Protein AF-0000000086101198 (afdb_homodimer)

Foldseek 3Di:
DPPPDDDQVRVLCVLCPPQKDWDQLPLLQTKMKGFFADDPDPPPPPPPPDPPDDDDDDPDPDDCPPPPPPPPPQQQAGIEIEFQFAAPCQVVSQVRCCVPPNDGCSNFLEYEFFFFDRGGHNNVAVCCVPPVVHAYEYAQVCQVCQQVQWGFDWDFQDPVSVVCCVVCDRNRNHDHDHGPHHDHADDACVVNRAQWTKGFADWGGRRGIWIAHPVLQEIEPAQLWAADSPDEAGIDHHRITDHVVSSLVVLVVSLVSPRAWYHYRHYHIHGSVSSVVVSCVVVVVVVD/DPPPDDDQVRVLCVLCPPQKDWDQLPLLQTKMKGFFADDPDPPPPPPPPDPPDPDDDDPDPDDCPPPPPPPPPQQQAGIEIEFQFAAPCQVVSQVRCCVPPNDGCSNFLEYEFFFFDRGGHNNVAVCCVPPVNHAYEYAQVCQVCQQVQWGFDWDFQDPVSVVCCVVCDRNRNHDHDHGPHHDHADDACVVNRAQWTKGFAAWGGRRGIWIAHPVLQEIEPAQLWAADSPDEAGIDHHRITDHVVSSLVVLVVSLVVPRAWYHYRHYHIHGSVSSVVVSCVVVVVVVD

Radius of gyration: 29.93 Å; Cα contacts (8 Å, |Δi|>4): 1167; chains: 2; bounding box: 57×92×82 Å

Structure (mmCIF, N/CA/C/O backbone):
data_AF-0000000086101198-model_v1
#
loop_
_entity.id
_entity.type
_entity.pdbx_description
1 polymer 'Metallo-beta-lactamase domain-containing protein'
#
loop_
_atom_site.group_PDB
_atom_site.id
_atom_site.type_symbol
_atom_site.label_atom_id
_atom_site.label_alt_id
_atom_site.label_comp_id
_atom_site.label_asym_id
_atom_site.label_entity_id
_atom_site.label_seq_id
_atom_site.pdbx_PDB_ins_code
_atom_site.Cartn_x
_atom_site.Cartn_y
_atom_site.Cartn_z
_atom_site.occupancy
_atom_site.B_iso_or_equiv
_atom_site.auth_seq_id
_atom_site.auth_comp_id
_atom_site.auth_asym_id
_atom_site.auth_atom_id
_atom_site.pdbx_PDB_model_num
ATOM 1 N N . MET A 1 1 ? 27.5 47.25 4.684 1 33.09 1 MET A N 1
ATOM 2 C CA . MET A 1 1 ? 27.375 45.844 4.27 1 33.09 1 MET A CA 1
ATOM 3 C C . MET A 1 1 ? 25.906 45.438 4.227 1 33.09 1 MET A C 1
ATOM 5 O O . MET A 1 1 ? 25.156 45.656 5.176 1 33.09 1 MET A O 1
ATOM 9 N N . PRO A 1 2 ? 25.25 45.438 3.123 1 42.91 2 PRO A N 1
ATOM 10 C CA . PRO A 1 2 ? 23.797 45.219 3.102 1 42.91 2 PRO A CA 1
ATOM 11 C C . PRO A 1 2 ? 23.391 44.031 3.992 1 42.91 2 PRO A C 1
ATOM 13 O O . PRO A 1 2 ? 24.141 43.062 4.141 1 42.91 2 PRO A O 1
ATOM 16 N N . SER A 1 3 ? 22.859 44.156 5.109 1 43.53 3 SER A N 1
ATOM 17 C CA . SER A 1 3 ? 22.469 43.156 6.105 1 43.53 3 SER A CA 1
ATOM 18 C C . SER A 1 3 ? 21.906 41.906 5.441 1 43.53 3 SER A C 1
ATOM 20 O O . SER A 1 3 ? 20.984 42 4.613 1 43.53 3 SER A O 1
ATOM 22 N N . ASN A 1 4 ? 22.641 40.875 4.988 1 53.16 4 ASN A N 1
ATOM 23 C CA . ASN A 1 4 ? 22.469 39.594 4.336 1 53.16 4 ASN A CA 1
ATOM 24 C C . ASN A 1 4 ? 21.25 38.844 4.863 1 53.16 4 ASN A C 1
ATOM 26 O O . ASN A 1 4 ? 21.375 37.906 5.629 1 53.16 4 ASN A O 1
ATOM 30 N N . SER A 1 5 ? 20.109 39.531 5.055 1 66.25 5 SER A N 1
ATOM 31 C CA . SER A 1 5 ? 18.906 38.969 5.645 1 66.25 5 SER A CA 1
ATOM 32 C C . SER A 1 5 ? 18.375 37.812 4.801 1 66.25 5 SER A C 1
ATOM 34 O O . SER A 1 5 ? 18.312 37.906 3.572 1 66.25 5 SER A O 1
ATOM 36 N N . LEU A 1 6 ? 18.281 36.688 5.324 1 78.25 6 LEU A N 1
ATOM 37 C CA . LEU A 1 6 ? 17.734 35.5 4.656 1 78.25 6 LEU A CA 1
ATOM 38 C C . LEU A 1 6 ? 16.375 35.812 4.051 1 78.25 6 LEU A C 1
ATOM 40 O O . LEU A 1 6 ? 15.594 36.594 4.625 1 78.25 6 LEU A O 1
ATOM 44 N N . SER A 1 7 ? 16.234 35.469 2.836 1 91.19 7 SER A N 1
ATOM 45 C CA . SER A 1 7 ? 14.898 35.5 2.25 1 91.19 7 SER A CA 1
ATOM 46 C C . SER A 1 7 ? 13.883 34.781 3.123 1 91.19 7 SER A C 1
ATOM 48 O O . SER A 1 7 ? 14.258 34.062 4.043 1 91.19 7 SER A O 1
ATOM 50 N N . GLU A 1 8 ? 12.609 35.094 2.99 1 93.69 8 GLU A N 1
ATOM 51 C CA . GLU A 1 8 ? 11.523 34.406 3.695 1 93.69 8 GLU A CA 1
ATOM 52 C C . GLU A 1 8 ? 11.656 32.906 3.59 1 93.69 8 GLU A C 1
ATOM 54 O O . GLU A 1 8 ? 11.547 32.188 4.594 1 93.69 8 GLU A O 1
ATOM 59 N N . LYS A 1 9 ? 11.953 32.438 2.398 1 93.44 9 LYS A N 1
ATOM 60 C CA . LYS A 1 9 ? 12.094 31.016 2.146 1 93.44 9 LYS A CA 1
ATOM 61 C C . LYS A 1 9 ? 13.266 30.438 2.938 1 93.44 9 LYS A C 1
ATOM 63 O O . LYS A 1 9 ? 13.133 29.375 3.564 1 93.44 9 LYS A O 1
ATOM 68 N N . GLU A 1 10 ? 14.383 31.047 2.916 1 94.38 10 GLU A N 1
ATOM 69 C CA . GLU A 1 10 ? 15.578 30.578 3.613 1 94.38 10 GLU A CA 1
ATOM 70 C C . GLU A 1 10 ? 15.367 30.562 5.125 1 94.38 10 GLU A C 1
ATOM 72 O O . GLU A 1 10 ? 15.828 29.656 5.816 1 94.38 10 GLU A O 1
ATOM 77 N N . THR A 1 11 ? 14.703 31.641 5.609 1 96.12 11 THR A N 1
ATOM 78 C CA . THR A 1 11 ? 14.422 31.719 7.039 1 96.12 11 THR A CA 1
ATOM 79 C C . THR A 1 11 ? 13.531 30.562 7.48 1 96.12 11 THR A C 1
ATOM 81 O O . THR A 1 11 ? 13.797 29.922 8.492 1 96.12 11 THR A O 1
ATOM 84 N N . ILE A 1 12 ? 12.555 30.312 6.715 1 96.94 12 ILE A N 1
ATOM 85 C CA . ILE A 1 12 ? 11.617 29.234 7.016 1 96.94 12 ILE A CA 1
ATOM 86 C C . ILE A 1 12 ? 12.352 27.906 7.031 1 96.94 12 ILE A C 1
ATOM 88 O O . ILE A 1 12 ? 12.195 27.109 7.969 1 96.94 12 ILE A O 1
ATOM 92 N N . SER A 1 13 ? 13.141 27.641 6.039 1 95.62 13 SER A N 1
ATOM 93 C CA . SER A 1 13 ? 13.891 26.391 5.965 1 95.62 13 SER A CA 1
ATOM 94 C C . SER A 1 13 ? 14.828 26.234 7.156 1 95.62 13 SER A C 1
ATOM 96 O O . SER A 1 13 ? 14.969 25.141 7.707 1 95.62 13 SER A O 1
ATOM 98 N N . SER A 1 14 ? 15.484 27.312 7.496 1 96.25 14 SER A N 1
ATOM 99 C CA . SER A 1 14 ? 16.422 27.297 8.609 1 96.25 14 SER A CA 1
ATOM 100 C C . SER A 1 14 ? 15.719 27.016 9.93 1 96.25 14 SER A C 1
ATOM 102 O O . SER A 1 14 ? 16.219 26.266 10.766 1 96.25 14 SER A O 1
ATOM 104 N N . VAL A 1 15 ? 14.578 27.578 10.117 1 97.44 15 VAL A N 1
ATOM 105 C CA . VAL A 1 15 ? 13.836 27.453 11.367 1 97.44 15 VAL A CA 1
ATOM 106 C C . VAL A 1 15 ? 13.258 26.031 11.477 1 97.44 15 VAL A C 1
ATOM 108 O O . VAL A 1 15 ? 13.383 25.391 12.516 1 97.44 15 VAL A O 1
ATOM 111 N N . LEU A 1 16 ? 12.672 25.531 10.422 1 97.56 16 LEU A N 1
ATOM 112 C CA . LEU A 1 16 ? 11.977 24.25 10.453 1 97.56 16 LEU A CA 1
ATOM 113 C C . LEU A 1 16 ? 12.969 23.094 10.508 1 97.56 16 LEU A C 1
ATOM 115 O O . LEU A 1 16 ? 12.734 22.094 11.188 1 97.56 16 LEU A O 1
ATOM 119 N N . GLY A 1 17 ? 14.086 23.219 9.789 1 96.19 17 GLY A N 1
ATOM 120 C CA . GLY A 1 17 ? 15 22.094 9.672 1 96.19 17 GLY A CA 1
ATOM 121 C C . GLY A 1 17 ? 14.328 20.844 9.148 1 96.19 17 GLY A C 1
ATOM 122 O O . GLY A 1 17 ? 13.641 20.875 8.125 1 96.19 17 GLY A O 1
ATOM 123 N N . ASP A 1 18 ? 14.633 19.734 9.891 1 95.69 18 ASP A N 1
ATOM 124 C CA . ASP A 1 18 ? 14.008 18.484 9.484 1 95.69 18 ASP A CA 1
ATOM 125 C C . ASP A 1 18 ? 12.828 18.141 10.391 1 95.69 18 ASP A C 1
ATOM 127 O O . ASP A 1 18 ? 12.242 17.062 10.273 1 95.69 18 ASP A O 1
ATOM 131 N N . ASP A 1 19 ? 12.461 19.078 11.203 1 97.06 19 ASP A N 1
ATOM 132 C CA . ASP A 1 19 ? 11.406 18.812 12.18 1 97.06 19 ASP A CA 1
ATOM 133 C C . ASP A 1 19 ? 10.031 18.812 11.516 1 97.06 19 ASP A C 1
ATOM 135 O O . ASP A 1 19 ? 9.125 18.094 11.953 1 97.06 19 ASP A O 1
ATOM 139 N N . VAL A 1 20 ? 9.93 19.703 10.562 1 98.19 20 VAL A N 1
ATOM 140 C CA . VAL A 1 20 ? 8.664 19.812 9.844 1 98.19 20 VAL A CA 1
ATOM 141 C C . VAL A 1 20 ? 8.93 19.859 8.336 1 98.19 20 VAL A C 1
ATOM 143 O O . VAL A 1 20 ? 9.719 20.672 7.867 1 98.19 20 VAL A O 1
ATOM 146 N N . ILE A 1 21 ? 8.289 19.031 7.629 1 98.06 21 ILE A N 1
ATOM 147 C CA . ILE A 1 21 ? 8.438 18.953 6.18 1 98.06 21 ILE A CA 1
ATOM 148 C C . ILE A 1 21 ? 7.086 19.172 5.512 1 98.06 21 ILE A C 1
ATOM 150 O O . ILE A 1 21 ? 6.086 18.562 5.906 1 98.06 21 ILE A O 1
ATOM 154 N N . ALA A 1 22 ? 7.035 20.047 4.566 1 97.62 22 ALA A N 1
ATOM 155 C CA . ALA A 1 22 ? 5.844 20.25 3.746 1 97.62 22 ALA A CA 1
ATOM 156 C C . ALA A 1 22 ? 5.973 19.516 2.41 1 97.62 22 ALA A C 1
ATOM 158 O O . ALA A 1 22 ? 7.02 19.578 1.764 1 97.62 22 ALA A O 1
ATOM 159 N N . ILE A 1 23 ? 4.949 18.828 2.039 1 97.81 23 ILE A N 1
ATOM 160 C CA . ILE A 1 23 ? 4.883 18.188 0.73 1 97.81 23 ILE A CA 1
ATOM 161 C C . ILE A 1 23 ? 3.719 18.766 -0.071 1 97.81 23 ILE A C 1
ATOM 163 O O . ILE A 1 23 ? 2.572 18.75 0.384 1 97.81 23 ILE A O 1
ATOM 167 N N . ASP A 1 24 ? 4.027 19.312 -1.236 1 96.38 24 ASP A N 1
ATOM 168 C CA . ASP A 1 24 ? 3.008 19.844 -2.137 1 96.38 24 ASP A CA 1
ATOM 169 C C . ASP A 1 24 ? 2.322 18.719 -2.912 1 96.38 24 ASP A C 1
ATOM 171 O O . ASP A 1 24 ? 2.947 18.062 -3.752 1 96.38 24 ASP A O 1
ATOM 175 N N . MET A 1 25 ? 1.077 18.484 -2.668 1 95.56 25 MET A N 1
ATOM 176 C CA . MET A 1 25 ? 0.297 17.453 -3.332 1 95.56 25 MET A CA 1
ATOM 177 C C . MET A 1 25 ? -0.309 17.969 -4.633 1 95.56 25 MET A C 1
ATOM 179 O O . MET A 1 25 ? -0.901 17.203 -5.395 1 95.56 25 MET A O 1
ATOM 183 N N . GLY A 1 26 ? -0.053 19.141 -4.887 1 88.38 26 GLY A N 1
ATOM 184 C CA . GLY A 1 26 ? -0.459 19.75 -6.141 1 88.38 26 GLY A CA 1
ATOM 185 C C . GLY A 1 26 ? -1.8 20.453 -6.051 1 88.38 26 GLY A C 1
ATOM 186 O O . GLY A 1 26 ? -2.721 19.969 -5.395 1 88.38 26 GLY A O 1
ATOM 187 N N . PRO A 1 27 ? -2.195 21.312 -6.77 1 83.94 27 PRO A N 1
ATOM 188 C CA . PRO A 1 27 ? -1.559 22.625 -6.844 1 83.94 27 PRO A CA 1
ATOM 189 C C . PRO A 1 27 ? -1.533 23.344 -5.496 1 83.94 27 PRO A C 1
ATOM 191 O O . PRO A 1 27 ? -2.586 23.719 -4.973 1 83.94 27 PRO A O 1
ATOM 194 N N . LYS A 1 28 ? -0.361 23.516 -4.973 1 85.5 28 LYS A N 1
ATOM 195 C CA . LYS A 1 28 ? 0.021 24.141 -3.717 1 85.5 28 LYS A CA 1
ATOM 196 C C . LYS A 1 28 ? -0.962 23.797 -2.602 1 85.5 28 LYS A C 1
ATOM 198 O O . LYS A 1 28 ? -1.477 24.688 -1.921 1 85.5 28 LYS A O 1
ATOM 203 N N . THR A 1 29 ? -1.329 22.516 -2.496 1 92.94 29 THR A N 1
ATOM 204 C CA . THR A 1 29 ? -2.045 21.875 -1.394 1 92.94 29 THR A CA 1
ATOM 205 C C . THR A 1 29 ? -1.102 21.016 -0.56 1 92.94 29 THR A C 1
ATOM 207 O O . THR A 1 29 ? -0.74 19.906 -0.967 1 92.94 29 THR A O 1
ATOM 210 N N . ASN A 1 30 ? -0.777 21.547 0.539 1 97.44 30 ASN A N 1
ATOM 211 C CA . ASN A 1 30 ? 0.31 20.969 1.322 1 97.44 30 ASN A CA 1
ATOM 212 C C . ASN A 1 30 ? -0.21 19.969 2.344 1 97.44 30 ASN A C 1
ATOM 214 O O . ASN A 1 30 ? -1.273 20.156 2.932 1 97.44 30 ASN A O 1
ATOM 218 N N . ILE A 1 31 ? 0.509 18.906 2.459 1 98.62 31 ILE A N 1
ATOM 219 C CA . ILE A 1 31 ? 0.458 18.078 3.648 1 98.62 31 ILE A CA 1
ATOM 220 C C . ILE A 1 31 ? 1.751 18.219 4.445 1 98.62 31 ILE A C 1
ATOM 222 O O . ILE A 1 31 ? 2.734 18.781 3.945 1 98.62 31 ILE A O 1
ATOM 226 N N . PHE A 1 32 ? 1.755 17.766 5.707 1 98.81 32 PHE A N 1
ATOM 227 C CA . PHE A 1 32 ? 2.918 18.047 6.547 1 98.81 32 PHE A CA 1
ATOM 228 C C . PHE A 1 32 ? 3.369 16.781 7.277 1 98.81 32 PHE A C 1
ATOM 230 O O . PHE A 1 32 ? 2.541 15.984 7.711 1 98.81 32 PHE A O 1
ATOM 237 N N . LEU A 1 33 ? 4.594 16.625 7.414 1 98.88 33 LEU A N 1
ATOM 238 C CA . LEU A 1 33 ? 5.215 15.57 8.219 1 98.88 33 LEU A CA 1
ATOM 239 C C . LEU A 1 33 ? 6 16.172 9.375 1 98.88 33 LEU A C 1
ATOM 241 O O . LEU A 1 33 ? 6.824 17.062 9.18 1 98.88 33 LEU A O 1
ATOM 245 N N . LEU A 1 34 ? 5.738 15.695 10.547 1 98.75 34 LEU A N 1
ATOM 246 C CA . LEU A 1 34 ? 6.473 16.062 11.75 1 98.75 34 LEU A CA 1
ATOM 247 C C . LEU A 1 34 ? 7.418 14.945 12.172 1 98.75 34 LEU A C 1
ATOM 249 O O . LEU A 1 34 ? 6.98 13.82 12.422 1 98.75 34 LEU A O 1
ATOM 253 N N . LYS A 1 35 ? 8.609 15.266 12.273 1 98.19 35 LYS A N 1
ATOM 254 C CA . LYS A 1 35 ? 9.609 14.258 12.609 1 98.19 35 LYS A CA 1
ATOM 255 C C . LYS A 1 35 ? 9.477 13.82 14.062 1 98.19 35 LYS A C 1
ATOM 257 O O . LYS A 1 35 ? 9.359 14.656 14.961 1 98.19 35 LYS A O 1
ATOM 262 N N . CYS A 1 36 ? 9.516 12.555 14.234 1 97.19 36 CYS A N 1
ATOM 263 C CA . CYS A 1 36 ? 9.422 12 15.578 1 97.19 36 CYS A CA 1
ATOM 264 C C . CYS A 1 36 ? 10.797 11.906 16.234 1 97.19 36 CYS A C 1
ATOM 266 O O . CYS A 1 36 ? 11.781 11.578 15.562 1 97.19 36 CYS A O 1
ATOM 268 N N . HIS A 1 37 ? 10.836 12.219 17.484 1 93.38 37 HIS A N 1
ATOM 269 C CA . HIS A 1 37 ? 12.016 12.062 18.328 1 93.38 37 HIS A CA 1
ATOM 270 C C . HIS A 1 37 ? 11.703 11.203 19.547 1 93.38 37 HIS A C 1
ATOM 272 O O . HIS A 1 37 ? 11.023 11.656 20.469 1 93.38 37 HIS A O 1
ATOM 278 N N . TRP A 1 38 ? 12.258 9.945 19.438 1 88.69 38 TRP A N 1
ATOM 279 C CA . TRP A 1 38 ? 11.969 9.016 20.531 1 88.69 38 TRP A CA 1
ATOM 280 C C . TRP A 1 38 ? 13.125 8.961 21.531 1 88.69 38 TRP A C 1
ATOM 282 O O . TRP A 1 38 ? 14.297 9.031 21.125 1 88.69 38 TRP A O 1
ATOM 292 N N . GLU A 1 39 ? 12.758 9.102 22.672 1 74.25 39 GLU A N 1
ATOM 293 C CA . GLU A 1 39 ? 13.789 8.969 23.703 1 74.25 39 GLU A CA 1
ATOM 294 C C . GLU A 1 39 ? 14.266 7.523 23.812 1 74.25 39 GLU A C 1
ATOM 296 O O . GLU A 1 39 ? 13.484 6.59 23.609 1 74.25 39 GLU A O 1
ATOM 301 N N . GLU A 1 40 ? 15.539 7.176 23.594 1 59.62 40 GLU A N 1
ATOM 302 C CA . GLU A 1 40 ? 16.125 5.852 23.797 1 59.62 40 GLU A CA 1
ATOM 303 C C . GLU A 1 40 ? 15.562 5.188 25.062 1 59.62 40 GLU A C 1
ATOM 305 O O . GLU A 1 40 ? 15.492 5.816 26.109 1 59.62 40 GLU A O 1
ATOM 310 N N . VAL A 1 41 ? 14.539 4.367 24.828 1 51.75 41 VAL A N 1
ATOM 311 C CA . VAL A 1 41 ? 14.133 3.625 26.016 1 51.75 41 VAL A CA 1
ATOM 312 C C . VAL A 1 41 ? 15.289 2.746 26.484 1 51.75 41 VAL A C 1
ATOM 314 O O . VAL A 1 41 ? 15.961 2.1 25.688 1 51.75 41 VAL A O 1
ATOM 317 N N . ASP A 1 42 ? 15.719 3.023 27.609 1 41.81 42 ASP A N 1
ATOM 318 C CA . ASP A 1 42 ? 16.688 2.139 28.234 1 41.81 42 ASP A CA 1
ATOM 319 C C . ASP A 1 42 ? 16.328 0.673 28.016 1 41.81 42 ASP A C 1
ATOM 321 O O . ASP A 1 42 ? 15.242 0.233 28.422 1 41.81 42 ASP A O 1
ATOM 325 N N . LYS A 1 43 ? 16.734 0.037 26.969 1 38.78 43 LYS A N 1
ATOM 326 C CA . LYS A 1 43 ? 16.641 -1.371 26.594 1 38.78 43 LYS A CA 1
ATOM 327 C C . LYS A 1 43 ? 16.672 -2.271 27.828 1 38.78 43 LYS A C 1
ATOM 329 O O . LYS A 1 43 ? 16.766 -3.494 27.703 1 38.78 43 LYS A O 1
ATOM 334 N N . THR A 1 44 ? 16.875 -1.874 28.938 1 33.84 44 THR A N 1
ATOM 335 C CA . THR A 1 44 ? 17.203 -2.844 29.969 1 33.84 44 THR A CA 1
ATOM 336 C C . THR A 1 44 ? 16.016 -3.75 30.266 1 33.84 44 THR A C 1
ATOM 338 O O . THR A 1 44 ? 16.141 -4.758 30.969 1 33.84 44 THR A O 1
ATOM 341 N N . THR A 1 45 ? 14.75 -3.416 30.078 1 32.19 45 THR A N 1
ATOM 342 C CA . THR A 1 45 ? 13.859 -4.375 30.734 1 32.19 45 THR A CA 1
ATOM 343 C C . THR A 1 45 ? 13.398 -5.445 29.75 1 32.19 45 THR A C 1
ATOM 345 O O . THR A 1 45 ? 12.57 -5.176 28.875 1 32.19 45 THR A O 1
ATOM 348 N N . ARG A 1 46 ? 14.266 -6.266 29.25 1 31.19 46 ARG A N 1
ATOM 349 C CA . ARG A 1 46 ? 13.977 -7.527 28.578 1 31.19 46 ARG A CA 1
ATOM 350 C C . ARG A 1 46 ? 12.953 -8.344 29.359 1 31.19 46 ARG A C 1
ATOM 352 O O . ARG A 1 46 ? 13.211 -8.758 30.5 1 31.19 46 ARG A O 1
ATOM 359 N N . THR A 1 47 ? 11.68 -8.102 29.297 1 30.56 47 THR A N 1
ATOM 360 C CA . THR A 1 47 ? 10.797 -9.039 30 1 30.56 47 THR A CA 1
ATOM 361 C C . THR A 1 47 ? 10.695 -10.359 29.234 1 30.56 47 THR A C 1
ATOM 363 O O . THR A 1 47 ? 10.273 -10.375 28.078 1 30.56 47 THR A O 1
ATOM 366 N N . GLU A 1 48 ? 11.477 -11.297 29.516 1 30.2 48 GLU A N 1
ATOM 367 C CA . GLU A 1 48 ? 11.344 -12.703 29.156 1 30.2 48 GLU A CA 1
ATOM 368 C C . GLU A 1 48 ? 9.961 -13.242 29.516 1 30.2 48 GLU A C 1
ATOM 370 O O . GLU A 1 48 ? 9.555 -13.18 30.672 1 30.2 48 GLU A O 1
ATOM 375 N N . VAL A 1 49 ? 8.945 -13.094 28.656 1 28 49 VAL A N 1
ATOM 376 C CA . VAL A 1 49 ? 7.676 -13.727 28.984 1 28 49 VAL A CA 1
ATOM 377 C C . VAL A 1 49 ? 7.758 -15.227 28.703 1 28 49 VAL A C 1
ATOM 379 O O . VAL A 1 49 ? 8.016 -15.641 27.578 1 28 49 VAL A O 1
ATOM 382 N N . LYS A 1 50 ? 7.973 -16.078 29.719 1 28.09 50 LYS A N 1
ATOM 383 C CA . LYS A 1 50 ? 7.844 -17.531 29.766 1 28.09 50 LYS A CA 1
ATOM 384 C C . LYS A 1 50 ? 6.383 -17.953 29.672 1 28.09 50 LYS A C 1
ATOM 386 O O . LYS A 1 50 ? 5.559 -17.578 30.5 1 28.09 50 LYS A O 1
ATOM 391 N N . ILE A 1 51 ? 5.867 -18.203 28.438 1 29.02 51 ILE A N 1
ATOM 392 C CA . ILE A 1 51 ? 4.539 -18.797 28.359 1 29.02 51 ILE A CA 1
ATOM 393 C C . ILE A 1 51 ? 4.57 -20.203 28.953 1 29.02 51 ILE A C 1
ATOM 395 O O . ILE A 1 51 ? 5.32 -21.062 28.484 1 29.02 51 ILE A O 1
ATOM 399 N N . GLU A 1 52 ? 4.285 -20.391 30.078 1 29.11 52 GLU A N 1
ATOM 400 C CA . GLU A 1 52 ? 4.105 -21.688 30.734 1 29.11 52 GLU A CA 1
ATOM 401 C C . GLU A 1 52 ? 2.943 -22.453 30.109 1 29.11 52 GLU A C 1
ATOM 403 O O . GLU A 1 52 ? 1.835 -21.922 30 1 29.11 52 GLU A O 1
ATOM 408 N N . SER A 1 53 ? 3.217 -23.312 29.062 1 28 53 SER A N 1
ATOM 409 C CA . SER A 1 53 ? 2.234 -24.281 28.594 1 28 53 SER A CA 1
ATOM 410 C C . SER A 1 53 ? 1.509 -24.938 29.766 1 28 53 SER A C 1
ATOM 412 O O . SER A 1 53 ? 2.113 -25.219 30.797 1 28 53 SER A O 1
ATOM 414 N N . PRO A 1 54 ? 0.289 -24.766 29.766 1 27.77 54 PRO A N 1
ATOM 415 C CA . PRO A 1 54 ? -0.356 -25.562 30.828 1 27.77 54 PRO A CA 1
ATOM 416 C C . PRO A 1 54 ? 0.109 -27.016 30.844 1 27.77 54 PRO A C 1
ATOM 418 O O . PRO A 1 54 ? 0.557 -27.531 29.812 1 27.77 54 PRO A O 1
ATOM 421 N N . SER A 1 55 ? 0.327 -27.594 32 1 28.78 55 SER A N 1
ATOM 422 C CA . SER A 1 55 ? 0.725 -28.906 32.469 1 28.78 55 SER A CA 1
ATOM 423 C C . SER A 1 55 ? -0.12 -30.016 31.844 1 28.78 55 SER A C 1
ATOM 425 O O . SER A 1 55 ? -0.262 -31.094 32.406 1 28.78 55 SER A O 1
ATOM 427 N N . ALA A 1 56 ? -1.15 -30 31.031 1 27.33 56 ALA A N 1
ATOM 428 C CA . ALA A 1 56 ? -1.642 -31.375 30.969 1 27.33 56 ALA A CA 1
ATOM 429 C C . ALA A 1 56 ? -0.492 -32.344 30.766 1 27.33 56 ALA A C 1
ATOM 431 O O . ALA A 1 56 ? 0.585 -31.969 30.297 1 27.33 56 ALA A O 1
ATOM 432 N N . ILE A 1 57 ? -0.753 -33.75 30.781 1 26.19 57 ILE A N 1
ATOM 433 C CA . ILE A 1 57 ? -0.231 -35.094 31.031 1 26.19 57 ILE A CA 1
ATOM 434 C C . ILE A 1 57 ? 0.809 -35.438 29.969 1 26.19 57 ILE A C 1
ATOM 436 O O . ILE A 1 57 ? 1.415 -36.5 30.016 1 26.19 57 ILE A O 1
ATOM 440 N N . VAL A 1 58 ? 0.848 -35.156 28.625 1 25.42 58 VAL A N 1
ATOM 441 C CA . VAL A 1 58 ? 1.634 -36.219 28.016 1 25.42 58 VAL A CA 1
ATOM 442 C C . VAL A 1 58 ? 3.037 -36.25 28.609 1 25.42 58 VAL A C 1
ATOM 444 O O . VAL A 1 58 ? 3.52 -35.25 29.109 1 25.42 58 VAL A O 1
ATOM 447 N N . ASP A 1 59 ? 3.697 -37.469 28.75 1 27.41 59 ASP A N 1
ATOM 448 C CA . ASP A 1 59 ? 5.039 -38 28.969 1 27.41 59 ASP A CA 1
ATOM 449 C C . ASP A 1 59 ? 6.105 -37.031 28.438 1 27.41 59 ASP A C 1
ATOM 451 O O . ASP A 1 59 ? 5.805 -36.156 27.641 1 27.41 59 ASP A O 1
ATOM 455 N N . GLU A 1 60 ? 7.371 -37.688 28.172 1 27.72 60 GLU A N 1
ATOM 456 C CA . GLU A 1 60 ? 8.758 -37.375 27.875 1 27.72 60 GLU A CA 1
ATOM 457 C C . GLU A 1 60 ? 8.859 -36.469 26.625 1 27.72 60 GLU A C 1
ATOM 459 O O . GLU A 1 60 ? 9.938 -36.344 26.047 1 27.72 60 GLU A O 1
ATOM 464 N N . ILE A 1 61 ? 7.844 -36.312 25.938 1 26.77 61 ILE A N 1
ATOM 465 C CA . ILE A 1 61 ? 8.219 -35.812 24.625 1 26.77 61 ILE A CA 1
ATOM 466 C C . ILE A 1 61 ? 9.062 -34.562 24.766 1 26.77 61 ILE A C 1
ATOM 468 O O . ILE A 1 61 ? 8.641 -33.594 25.406 1 26.77 61 ILE A O 1
ATOM 472 N N . SER A 1 62 ? 10.43 -34.562 24.422 1 29.14 62 SER A N 1
ATOM 473 C CA . SER A 1 62 ? 11.695 -33.844 24.422 1 29.14 62 SER A CA 1
ATOM 474 C C . SER A 1 62 ? 11.492 -32.375 24.062 1 29.14 62 SER A C 1
ATOM 476 O O . SER A 1 62 ? 11.961 -31.484 24.781 1 29.14 62 SER A O 1
ATOM 478 N N . SER A 1 63 ? 11.844 -32.156 22.703 1 29.31 63 SER A N 1
ATOM 479 C CA . 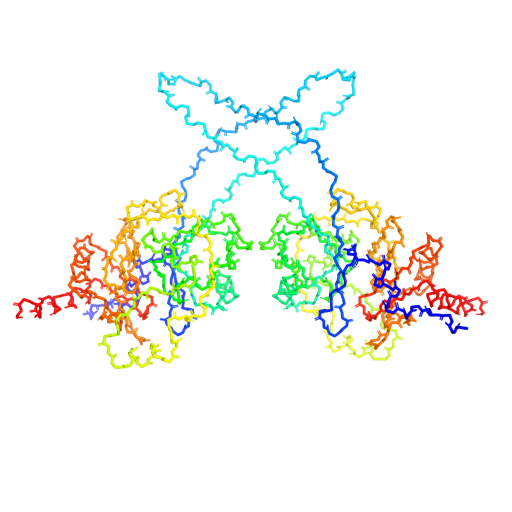SER A 1 63 ? 12.469 -30.906 22.219 1 29.31 63 SER A CA 1
ATOM 480 C C . SER A 1 63 ? 11.523 -29.719 22.344 1 29.31 63 SER A C 1
ATOM 482 O O . SER A 1 63 ? 10.328 -29.828 22.062 1 29.31 63 SER A O 1
ATOM 484 N N . ASN A 1 64 ? 11.773 -28.875 23.312 1 29.58 64 ASN A N 1
ATOM 485 C CA . ASN A 1 64 ? 11.32 -27.547 23.734 1 29.58 64 ASN A CA 1
ATOM 486 C C . ASN A 1 64 ? 10.945 -26.688 22.531 1 29.58 64 ASN A C 1
ATOM 488 O O . ASN A 1 64 ? 11.812 -26.062 21.922 1 29.58 64 ASN A O 1
ATOM 492 N N . ASN A 1 65 ? 10.164 -27.203 21.688 1 28.12 65 ASN A N 1
ATOM 493 C CA . ASN A 1 65 ? 9.773 -26.328 20.578 1 28.12 65 ASN A CA 1
ATOM 494 C C . ASN A 1 65 ? 9.266 -24.984 21.078 1 28.12 65 ASN A C 1
ATOM 496 O O . ASN A 1 65 ? 8.156 -24.891 21.609 1 28.12 65 ASN A O 1
ATOM 500 N N . LYS A 1 66 ? 10.219 -24.172 21.688 1 28.12 66 LYS A N 1
ATOM 501 C CA . LYS A 1 66 ? 10.047 -22.781 22.062 1 28.12 66 LYS A CA 1
ATOM 502 C C . LYS A 1 66 ? 9.266 -22.016 21 1 28.12 66 LYS A C 1
ATOM 504 O O . LYS A 1 66 ? 9.617 -22.047 19.812 1 28.12 66 LYS A O 1
ATOM 509 N N . VAL A 1 67 ? 8.109 -22.172 21.156 1 28.89 67 VAL A N 1
ATOM 510 C CA . VAL A 1 67 ? 7.348 -21.281 20.297 1 28.89 67 VAL A CA 1
ATOM 511 C C . VAL A 1 67 ? 7.754 -19.828 20.562 1 28.89 67 VAL A C 1
ATOM 513 O O . VAL A 1 67 ? 7.66 -19.344 21.688 1 28.89 67 VAL A O 1
ATOM 516 N N . TYR A 1 68 ? 8.852 -19.406 20.109 1 28.53 68 TYR A N 1
ATOM 517 C CA . TYR A 1 68 ? 9.289 -18.016 20.172 1 28.53 68 TYR A CA 1
ATOM 518 C C . TYR A 1 68 ? 8.188 -17.078 19.688 1 28.53 68 TYR A C 1
ATOM 520 O O . TYR A 1 68 ? 7.582 -17.312 18.641 1 28.53 68 TYR A O 1
ATOM 528 N N . HIS A 1 69 ? 7.332 -16.719 20.641 1 30.16 69 HIS A N 1
ATOM 529 C CA . HIS A 1 69 ? 6.445 -15.609 20.281 1 30.16 69 HIS A CA 1
ATOM 530 C C . HIS A 1 69 ? 7.238 -14.328 20.016 1 30.16 69 HIS A C 1
ATOM 532 O O . HIS A 1 69 ? 8.125 -13.969 20.797 1 30.16 69 HIS A O 1
ATOM 538 N N . THR A 1 70 ? 7.629 -14.102 18.938 1 33.38 70 THR A N 1
ATOM 539 C CA . THR A 1 70 ? 8.273 -12.844 18.578 1 33.38 70 THR A CA 1
ATOM 540 C C . THR A 1 70 ? 7.473 -11.656 19.109 1 33.38 70 THR A C 1
ATOM 542 O O . THR A 1 70 ? 6.277 -11.539 18.828 1 33.38 70 THR A O 1
ATOM 545 N N . ILE A 1 71 ? 7.719 -11.141 20.328 1 35.22 71 ILE A N 1
ATOM 546 C CA . ILE A 1 71 ? 7.289 -9.82 20.797 1 35.22 71 ILE A CA 1
ATOM 547 C C . ILE A 1 71 ? 7.66 -8.766 19.75 1 35.22 71 ILE A C 1
ATOM 549 O O . ILE A 1 71 ? 8.836 -8.586 19.438 1 35.22 71 ILE A O 1
ATOM 553 N N . GLU A 1 72 ? 6.895 -8.617 18.75 1 40.53 72 GLU A N 1
ATOM 554 C CA . GLU A 1 72 ? 7.184 -7.523 17.812 1 40.53 72 GLU A CA 1
ATOM 555 C C . GLU A 1 72 ? 7.262 -6.184 18.547 1 40.53 72 GLU A C 1
ATOM 557 O O . GLU A 1 72 ? 6.332 -5.805 19.25 1 40.53 72 GLU A O 1
ATOM 562 N N . THR A 1 73 ? 8.375 -5.773 19.094 1 44 73 THR A N 1
ATOM 563 C CA . THR A 1 73 ? 8.602 -4.387 19.484 1 44 73 THR A CA 1
ATOM 564 C C . THR A 1 73 ? 8.016 -3.436 18.438 1 44 73 THR A C 1
ATOM 566 O O . THR A 1 73 ? 8.266 -3.582 17.234 1 44 73 THR A O 1
ATOM 569 N N . GLN A 1 74 ? 6.836 -2.895 18.766 1 52.09 74 GLN A N 1
ATOM 570 C CA . GLN A 1 74 ? 6.133 -1.95 17.906 1 52.09 74 GLN A CA 1
ATOM 571 C C . GLN A 1 74 ? 7.094 -0.923 17.312 1 52.09 74 GLN A C 1
ATOM 573 O O . GLN A 1 74 ? 7.805 -0.236 18.062 1 52.09 74 GLN A O 1
ATOM 578 N N . LYS A 1 75 ? 7.562 -1.068 16.141 1 63.53 75 LYS A N 1
ATOM 579 C CA . LYS A 1 75 ? 8.375 -0.091 15.414 1 63.53 75 LYS A CA 1
ATOM 580 C C . LYS A 1 75 ? 7.797 1.314 15.555 1 63.53 75 LYS A C 1
ATOM 582 O O . LYS A 1 75 ? 6.625 1.545 15.242 1 63.53 75 LYS A O 1
ATOM 587 N N . ARG A 1 76 ? 8.586 2.121 16.359 1 80.5 76 ARG A N 1
ATOM 588 C CA . ARG A 1 76 ? 8.211 3.525 16.5 1 80.5 76 ARG A CA 1
ATOM 589 C C . ARG A 1 76 ? 8.227 4.219 15.133 1 80.5 76 ARG A C 1
ATOM 591 O O . ARG A 1 76 ? 9.164 4.047 14.352 1 80.5 76 ARG A O 1
ATOM 598 N N . GLY A 1 77 ? 7.141 4.809 14.844 1 89.69 77 GLY A N 1
ATOM 599 C CA . GLY A 1 77 ? 7.066 5.574 13.609 1 89.69 77 GLY A CA 1
ATOM 600 C C . GLY A 1 77 ? 8.07 6.711 13.547 1 89.69 77 GLY A C 1
ATOM 601 O O . GLY A 1 77 ? 8.578 7.152 14.586 1 89.69 77 GLY A O 1
ATOM 602 N N . LYS A 1 78 ? 8.32 7.129 12.391 1 95.06 78 LYS A N 1
ATOM 603 C CA . LYS A 1 78 ? 9.344 8.148 12.148 1 95.06 78 LYS A CA 1
ATOM 604 C C . LYS A 1 78 ? 8.711 9.531 12 1 95.06 78 LYS A C 1
ATOM 606 O O . LYS A 1 78 ? 9.383 10.547 12.172 1 95.06 78 LYS A O 1
ATOM 611 N N . TYR A 1 79 ? 7.375 9.562 11.711 1 98.38 79 TYR A N 1
ATOM 612 C CA . TYR A 1 79 ? 6.727 10.844 11.438 1 98.38 79 TYR A CA 1
ATOM 613 C C . TYR A 1 79 ? 5.266 10.812 11.883 1 98.38 79 TYR A C 1
ATOM 615 O O . TYR A 1 79 ? 4.652 9.75 11.953 1 98.38 79 TYR A O 1
ATOM 623 N N . ILE A 1 80 ? 4.754 11.945 12.203 1 98.69 80 ILE A N 1
ATOM 624 C CA . ILE A 1 80 ? 3.318 12.203 12.188 1 98.69 80 ILE A CA 1
ATOM 625 C C . ILE A 1 80 ? 2.932 12.875 10.867 1 98.69 80 ILE A C 1
ATOM 627 O O . ILE A 1 80 ? 3.615 13.797 10.406 1 98.69 80 ILE A O 1
ATOM 631 N N . LEU A 1 81 ? 1.919 12.391 10.227 1 98.88 81 LEU A N 1
ATOM 632 C CA . LEU A 1 81 ? 1.395 12.992 9.008 1 98.88 81 LEU A CA 1
ATOM 633 C C . LEU A 1 81 ? 0.171 13.852 9.305 1 98.88 81 LEU A C 1
ATOM 635 O O . LEU A 1 81 ? -0.75 13.414 9.992 1 98.88 81 LEU A O 1
ATOM 639 N N . VAL A 1 82 ? 0.166 15.094 8.836 1 98.94 82 VAL A N 1
ATOM 640 C CA . VAL A 1 82 ? -0.978 15.992 8.961 1 98.94 82 VAL A CA 1
ATOM 641 C C . VAL A 1 82 ? -1.663 16.156 7.609 1 98.94 82 VAL A C 1
ATOM 643 O O . VAL A 1 82 ? -1.091 16.734 6.684 1 98.94 82 VAL A O 1
ATOM 646 N N . ASP A 1 83 ? -2.916 15.648 7.508 1 98.56 83 ASP A N 1
ATOM 647 C CA . ASP A 1 83 ? -3.766 15.625 6.324 1 98.56 83 ASP A CA 1
ATOM 648 C C . ASP A 1 83 ? -3.186 14.703 5.25 1 98.56 83 ASP A C 1
ATOM 650 O O . ASP A 1 83 ? -2.016 14.32 5.324 1 98.56 83 ASP A O 1
ATOM 654 N N . THR A 1 84 ? -4.008 14.359 4.234 1 97.94 84 THR A N 1
ATOM 655 C CA . THR A 1 84 ? -3.609 13.266 3.352 1 97.94 84 THR A CA 1
ATOM 656 C C . THR A 1 84 ? -3.963 13.586 1.902 1 97.94 84 THR A C 1
ATOM 658 O O . THR A 1 84 ? -3.973 12.695 1.05 1 97.94 84 THR A O 1
ATOM 661 N N . GLY A 1 85 ? -4.336 14.852 1.671 1 95.19 85 GLY A N 1
ATOM 662 C CA . GLY A 1 85 ? -4.645 15.242 0.306 1 95.19 85 GLY A CA 1
ATOM 663 C C . GLY A 1 85 ? -6.078 14.945 -0.089 1 95.19 85 GLY A C 1
ATOM 664 O O . GLY A 1 85 ? -6.918 14.664 0.768 1 95.19 85 GLY A O 1
ATOM 665 N N . LYS A 1 86 ? -6.375 15.031 -1.4 1 92.94 86 LYS A N 1
ATOM 666 C CA . LYS A 1 86 ? -7.738 14.883 -1.908 1 92.94 86 LYS A CA 1
ATOM 667 C C . LYS A 1 86 ? -8.023 13.438 -2.287 1 92.94 86 LYS A C 1
ATOM 669 O O . LYS A 1 86 ? -7.109 12.609 -2.357 1 92.94 86 LYS A O 1
ATOM 674 N N . THR A 1 87 ? -9.297 13.195 -2.494 1 88.44 87 THR A N 1
ATOM 675 C CA . THR A 1 87 ? -9.695 11.867 -2.943 1 88.44 87 THR A CA 1
ATOM 676 C C . THR A 1 87 ? -8.977 11.5 -4.238 1 88.44 87 THR A C 1
ATOM 678 O O . THR A 1 87 ? -8.898 12.305 -5.168 1 88.44 87 THR A O 1
ATOM 681 N N . GLY A 1 88 ? -8.414 10.273 -4.23 1 89.69 88 GLY A N 1
ATOM 682 C CA . GLY A 1 88 ? -7.68 9.836 -5.406 1 89.69 88 GLY A CA 1
ATOM 683 C C . GLY A 1 88 ? -6.18 10.031 -5.281 1 89.69 88 GLY A C 1
ATOM 684 O O . GLY A 1 88 ? -5.414 9.531 -6.109 1 89.69 88 GLY A O 1
ATOM 685 N N . ASP A 1 89 ? -5.68 10.648 -4.207 1 93.94 89 ASP A N 1
ATOM 686 C CA . ASP A 1 89 ? -4.273 11.008 -4.051 1 93.94 89 ASP A CA 1
ATOM 687 C C . ASP A 1 89 ? -3.502 9.898 -3.34 1 93.94 89 ASP A C 1
ATOM 689 O O . ASP A 1 89 ? -2.295 10.016 -3.115 1 93.94 89 ASP A O 1
ATOM 693 N N . HIS A 1 90 ? -4.188 8.836 -3.049 1 95 90 HIS A N 1
ATOM 694 C CA . HIS A 1 90 ? -3.562 7.879 -2.143 1 95 90 HIS A CA 1
ATOM 695 C C . HIS A 1 90 ? -2.283 7.309 -2.746 1 95 90 HIS A C 1
ATOM 697 O O . HIS A 1 90 ? -1.274 7.164 -2.051 1 95 90 HIS A O 1
ATOM 703 N N . PHE A 1 91 ? -2.195 6.957 -4.047 1 94.12 91 PHE A N 1
ATOM 704 C CA . PHE A 1 91 ? -0.967 6.461 -4.656 1 94.12 91 PHE A CA 1
ATOM 705 C C . PHE A 1 91 ? 0.067 7.574 -4.777 1 94.12 91 PHE A C 1
ATOM 707 O O . PHE A 1 91 ? 1.258 7.352 -4.551 1 94.12 91 PHE A O 1
ATOM 714 N N . LYS A 1 92 ? -0.401 8.766 -5.102 1 95.62 92 LYS A N 1
ATOM 715 C CA . LYS A 1 92 ? 0.484 9.922 -5.16 1 95.62 92 LYS A CA 1
ATOM 716 C C . LYS A 1 92 ? 1.122 10.203 -3.803 1 95.62 92 LYS A C 1
ATOM 718 O O . LYS A 1 92 ? 2.32 10.477 -3.719 1 95.62 92 LYS A O 1
ATOM 723 N N . LEU A 1 93 ? 0.319 10.164 -2.764 1 97.81 93 LEU A N 1
ATOM 724 C CA . LEU A 1 93 ? 0.808 10.383 -1.406 1 97.81 93 LEU A CA 1
ATOM 725 C C . LEU A 1 93 ? 1.929 9.398 -1.073 1 97.81 93 LEU A C 1
ATOM 727 O O . LEU A 1 93 ? 2.992 9.805 -0.6 1 97.81 93 LEU A O 1
ATOM 731 N N . ILE A 1 94 ? 1.667 8.133 -1.368 1 97.31 94 ILE A N 1
ATOM 732 C CA . ILE A 1 94 ? 2.648 7.094 -1.068 1 97.31 94 ILE A CA 1
ATOM 733 C C . ILE A 1 94 ? 3.936 7.359 -1.845 1 97.31 94 ILE A C 1
ATOM 735 O O . ILE A 1 94 ? 5.031 7.277 -1.288 1 97.31 94 ILE A O 1
ATOM 739 N N . GLN A 1 95 ? 3.801 7.691 -3.074 1 95.75 95 GLN A N 1
ATOM 740 C CA . GLN A 1 95 ? 4.957 7.988 -3.914 1 95.75 95 GLN A CA 1
ATOM 741 C C . GLN A 1 95 ? 5.727 9.195 -3.383 1 95.75 95 GLN A C 1
ATOM 743 O O . GLN A 1 95 ? 6.957 9.172 -3.324 1 95.75 95 GLN A O 1
ATOM 748 N N . LYS A 1 96 ? 5.051 10.219 -2.975 1 96.94 96 LYS A N 1
ATOM 749 C CA . LYS A 1 96 ? 5.691 11.43 -2.479 1 96.94 96 LYS A CA 1
ATOM 750 C C . LYS A 1 96 ? 6.43 11.172 -1.17 1 96.94 96 LYS A C 1
ATOM 752 O O . LYS A 1 96 ? 7.504 11.727 -0.936 1 96.94 96 LYS A O 1
ATOM 757 N N . LEU A 1 97 ? 5.84 10.367 -0.328 1 98 97 LEU A N 1
ATOM 758 C CA . LEU A 1 97 ? 6.527 10 0.905 1 98 97 LEU A CA 1
ATOM 759 C C . LEU A 1 97 ? 7.852 9.305 0.603 1 98 97 LEU A C 1
ATOM 761 O O . LEU A 1 97 ? 8.875 9.625 1.216 1 98 97 LEU A O 1
ATOM 765 N N . GLU A 1 98 ? 7.785 8.414 -0.325 1 96.06 98 GLU A N 1
ATOM 766 C CA . GLU A 1 98 ? 8.984 7.676 -0.711 1 96.06 98 GLU A CA 1
ATOM 767 C C . GLU A 1 98 ? 10.031 8.602 -1.328 1 96.06 98 GLU A C 1
ATOM 769 O O . GLU A 1 98 ? 11.203 8.555 -0.965 1 96.06 98 GLU A O 1
ATOM 774 N N . GLU A 1 99 ? 9.609 9.422 -2.219 1 95.88 99 GLU A N 1
ATOM 775 C CA . GLU A 1 99 ? 10.508 10.297 -2.965 1 95.88 99 GLU A CA 1
ATOM 776 C C . GLU A 1 99 ? 11.141 11.344 -2.051 1 95.88 99 GLU A C 1
ATOM 778 O O . GLU A 1 99 ? 12.32 11.68 -2.207 1 95.88 99 GLU A O 1
ATOM 783 N N . THR A 1 100 ? 10.391 11.859 -1.111 1 96.19 100 THR A N 1
ATOM 784 C CA . THR A 1 100 ? 10.828 12.992 -0.305 1 96.19 100 THR A CA 1
ATOM 785 C C . THR A 1 100 ? 11.602 12.523 0.919 1 96.19 100 THR A C 1
ATOM 787 O O . THR A 1 100 ? 12.609 13.125 1.292 1 96.19 100 THR A O 1
ATOM 790 N N . LEU A 1 101 ? 11.125 11.422 1.496 1 97.25 101 LEU A N 1
ATOM 791 C CA . LEU A 1 101 ? 11.664 11.062 2.807 1 97.25 101 LEU A CA 1
ATOM 792 C C . LEU A 1 101 ? 12.156 9.625 2.822 1 97.25 101 LEU A C 1
ATOM 794 O O . LEU A 1 101 ? 12.711 9.164 3.822 1 97.25 101 LEU A O 1
ATOM 798 N N . HIS A 1 102 ? 11.922 8.859 1.743 1 96.25 102 HIS A N 1
ATOM 799 C CA . HIS A 1 102 ? 12.281 7.449 1.652 1 96.25 102 HIS A CA 1
ATOM 800 C C . HIS A 1 102 ? 11.586 6.633 2.74 1 96.25 102 HIS A C 1
ATOM 802 O O . HIS A 1 102 ? 12.219 5.812 3.404 1 96.25 102 HIS A O 1
ATOM 808 N N . ILE A 1 103 ? 10.289 6.938 2.9 1 96.62 103 ILE A N 1
ATOM 809 C CA . ILE A 1 103 ? 9.5 6.203 3.887 1 96.62 103 ILE A CA 1
ATOM 810 C C . ILE A 1 103 ? 8.242 5.645 3.23 1 96.62 103 ILE A C 1
ATOM 812 O O . ILE A 1 103 ? 7.918 5.996 2.094 1 96.62 103 ILE A O 1
ATOM 816 N N . THR A 1 104 ? 7.598 4.695 3.943 1 97.12 104 THR A N 1
ATOM 817 C CA . THR A 1 104 ? 6.242 4.234 3.664 1 97.12 104 THR A CA 1
ATOM 818 C C . THR A 1 104 ? 5.293 4.641 4.785 1 97.12 104 THR A C 1
ATOM 820 O O . THR A 1 104 ? 5.727 5.145 5.824 1 97.12 104 THR A O 1
ATOM 823 N N . PRO A 1 105 ? 4 4.43 4.578 1 97.88 105 PRO A N 1
ATOM 824 C CA . PRO A 1 105 ? 3.078 4.754 5.668 1 97.88 105 PRO A CA 1
ATOM 825 C C . PRO A 1 105 ? 3.342 3.934 6.93 1 97.88 105 PRO A C 1
ATOM 827 O O . PRO A 1 105 ? 2.904 4.312 8.016 1 97.88 105 PRO A O 1
ATOM 830 N N . ASN A 1 106 ? 4.09 2.826 6.77 1 95.31 106 ASN A N 1
ATOM 831 C CA . ASN A 1 106 ? 4.457 2.037 7.938 1 95.31 106 ASN A CA 1
ATOM 832 C C . ASN A 1 106 ? 5.344 2.83 8.898 1 95.31 106 ASN A C 1
ATOM 834 O O . ASN A 1 106 ? 5.473 2.473 10.07 1 95.31 106 ASN A O 1
ATOM 838 N N . ASP A 1 107 ? 5.941 3.883 8.414 1 97.12 107 ASP A N 1
ATOM 839 C CA . ASP A 1 107 ? 6.875 4.68 9.203 1 97.12 107 ASP A CA 1
ATOM 840 C C . ASP A 1 107 ? 6.156 5.828 9.914 1 97.12 107 ASP A C 1
ATOM 842 O O . ASP A 1 107 ? 6.789 6.629 10.602 1 97.12 107 ASP A O 1
ATOM 846 N N . LEU A 1 108 ? 4.855 5.867 9.805 1 98 108 LEU A N 1
ATOM 847 C CA . LEU A 1 108 ? 4.07 6.902 10.469 1 98 108 LEU A CA 1
ATOM 848 C C . LEU A 1 108 ? 3.607 6.434 11.844 1 98 108 LEU A C 1
ATOM 850 O O . LEU A 1 108 ? 3.205 5.277 12.008 1 98 108 LEU A O 1
ATOM 854 N N . SER A 1 109 ? 3.656 7.352 12.789 1 96.94 109 SER A N 1
ATOM 855 C CA . SER A 1 109 ? 3.184 7.031 14.125 1 96.94 109 SER A CA 1
ATOM 856 C C . SER A 1 109 ? 1.722 7.43 14.312 1 96.94 109 SER A C 1
ATOM 858 O O . SER A 1 109 ? 1.02 6.871 15.156 1 96.94 109 SER A O 1
ATOM 860 N N . LEU A 1 110 ? 1.331 8.398 13.5 1 97.94 110 LEU A N 1
ATOM 861 C CA . LEU A 1 110 ? -0.003 8.984 13.609 1 97.94 110 LEU A CA 1
ATOM 862 C C . LEU A 1 110 ? -0.347 9.789 12.359 1 97.94 110 LEU A C 1
ATOM 864 O O . LEU A 1 110 ? 0.532 10.398 11.75 1 97.94 110 LEU A O 1
ATOM 868 N N . ILE A 1 111 ? -1.583 9.695 11.984 1 98.75 111 ILE A N 1
ATOM 869 C CA . ILE A 1 111 ? -2.135 10.609 10.984 1 98.75 111 ILE A CA 1
ATOM 870 C C . ILE A 1 111 ? -3.158 11.531 11.648 1 98.75 111 ILE A C 1
ATOM 872 O O . ILE A 1 111 ? -4.082 11.07 12.32 1 98.75 111 ILE A O 1
ATOM 876 N N . VAL A 1 112 ? -2.99 12.82 11.492 1 98.88 112 VAL A N 1
ATOM 877 C CA . VAL A 1 112 ? -3.932 13.805 12.016 1 98.88 112 VAL A CA 1
ATOM 878 C C . VAL A 1 112 ? -4.664 14.492 10.867 1 98.88 112 VAL A C 1
ATOM 880 O O . VAL A 1 112 ? -4.039 15.125 10.016 1 98.88 112 VAL A O 1
ATOM 883 N N . ILE A 1 113 ? -5.961 14.352 10.867 1 98.56 113 ILE A N 1
ATOM 884 C CA . ILE A 1 113 ? -6.793 15.078 9.922 1 98.56 113 ILE A CA 1
ATOM 885 C C . ILE A 1 113 ? -7.344 16.344 10.578 1 98.56 113 ILE A C 1
ATOM 887 O O . ILE A 1 113 ? -7.984 16.266 11.633 1 98.56 113 ILE A O 1
ATOM 891 N N . THR A 1 114 ? -7.133 17.453 9.93 1 98.25 114 THR A N 1
ATOM 892 C CA . THR A 1 114 ? -7.387 18.734 10.57 1 98.25 114 THR A CA 1
ATOM 893 C C . THR A 1 114 ? -8.875 19.094 10.5 1 98.25 114 THR A C 1
ATOM 895 O O . THR A 1 114 ? -9.43 19.656 11.445 1 98.25 114 THR A O 1
ATOM 898 N N . HIS A 1 115 ? -9.5 18.797 9.367 1 96.38 115 HIS A N 1
ATOM 899 C CA . HIS A 1 115 ? -10.922 19.078 9.242 1 96.38 115 HIS A CA 1
ATOM 900 C C . HIS A 1 115 ? -11.539 18.312 8.07 1 96.38 115 HIS A C 1
ATOM 902 O O . HIS A 1 115 ? -10.82 17.688 7.285 1 96.38 115 HIS A O 1
ATOM 908 N N . ALA A 1 116 ? -12.891 18.359 7.984 1 93.44 116 ALA A N 1
ATOM 909 C CA . ALA A 1 116 ? -13.617 17.453 7.094 1 93.44 116 ALA A CA 1
ATOM 910 C C . ALA A 1 116 ? -13.867 18.109 5.734 1 93.44 116 ALA A C 1
ATOM 912 O O . ALA A 1 116 ? -15.008 18.172 5.273 1 93.44 116 ALA A O 1
ATOM 913 N N . HIS A 1 117 ? -12.922 18.562 5.09 1 90.88 117 HIS A N 1
ATOM 914 C CA . HIS A 1 117 ? -12.992 18.891 3.67 1 90.88 117 HIS A CA 1
ATOM 915 C C . HIS A 1 117 ? -12.32 17.828 2.816 1 90.88 117 HIS A C 1
ATOM 917 O O . HIS A 1 117 ? -11.422 17.125 3.285 1 90.88 117 HIS A O 1
ATOM 923 N N . PHE A 1 118 ? -12.688 17.734 1.585 1 85.06 118 PHE A N 1
ATOM 924 C CA . PHE A 1 118 ? -12.352 16.625 0.702 1 85.06 118 PHE A CA 1
ATOM 925 C C . PHE A 1 118 ? -10.859 16.594 0.411 1 85.06 118 PHE A C 1
ATOM 927 O O . PHE A 1 118 ? -10.297 15.523 0.132 1 85.06 118 PHE A O 1
ATOM 934 N N . ASP A 1 119 ? -10.227 17.656 0.465 1 91.69 119 ASP A N 1
ATOM 935 C CA . ASP A 1 119 ? -8.828 17.719 0.051 1 91.69 119 ASP A CA 1
ATOM 936 C C . ASP A 1 119 ? -7.895 17.547 1.246 1 91.69 119 ASP A C 1
ATOM 938 O O . ASP A 1 119 ? -6.684 17.734 1.13 1 91.69 119 ASP A O 1
ATOM 942 N N . HIS A 1 120 ? -8.391 17.078 2.389 1 95.38 120 HIS A N 1
ATOM 943 C CA . HIS A 1 120 ? -7.547 16.875 3.561 1 95.38 120 HIS A CA 1
ATOM 944 C C . HIS A 1 120 ? -7.535 15.406 3.975 1 95.38 120 HIS A C 1
ATOM 946 O O . HIS A 1 120 ? -6.547 14.922 4.535 1 95.38 120 HIS A O 1
ATOM 952 N N . SER A 1 121 ? -8.633 14.711 3.703 1 95.81 121 SER A N 1
ATOM 953 C CA . SER A 1 121 ? -8.781 13.352 4.223 1 95.81 121 SER A CA 1
ATOM 954 C C . SER A 1 121 ? -8.93 12.344 3.09 1 95.81 121 SER A C 1
ATOM 956 O O . SER A 1 121 ? -9.359 11.211 3.314 1 95.81 121 SER A O 1
ATOM 958 N N . GLY A 1 122 ? -8.57 12.68 1.928 1 94.12 122 GLY A N 1
ATOM 959 C CA . GLY A 1 122 ? -8.906 11.93 0.732 1 94.12 122 GLY A CA 1
ATOM 960 C C . GLY A 1 122 ? -8.258 10.562 0.685 1 94.12 122 GLY A C 1
ATOM 961 O O . GLY A 1 122 ? -8.711 9.672 -0.04 1 94.12 122 GLY A O 1
ATOM 962 N N . SER A 1 123 ? -7.18 10.359 1.438 1 96.25 123 SER A N 1
ATOM 963 C CA . SER A 1 123 ? -6.453 9.094 1.359 1 96.25 123 SER A CA 1
ATOM 964 C C . SER A 1 123 ? -6.715 8.227 2.588 1 96.25 123 SER A C 1
ATOM 966 O O . SER A 1 123 ? -6.184 7.125 2.701 1 96.25 123 SER A O 1
ATOM 968 N N . CYS A 1 124 ? -7.539 8.664 3.486 1 97.19 124 CYS A N 1
ATOM 969 C CA . CYS A 1 124 ? -7.684 8.016 4.785 1 97.19 124 CYS A CA 1
ATOM 970 C C . CYS A 1 124 ? -8.266 6.617 4.637 1 97.19 124 CYS A C 1
ATOM 972 O O . CYS A 1 124 ? -7.828 5.68 5.309 1 97.19 124 CYS A O 1
ATOM 974 N N . TRP A 1 125 ? -9.273 6.457 3.775 1 95.44 125 TRP A N 1
ATOM 975 C CA . TRP A 1 125 ? -9.883 5.145 3.588 1 95.44 125 TRP A CA 1
ATOM 976 C C . TRP A 1 125 ? -8.844 4.117 3.154 1 95.44 125 TRP A C 1
ATOM 978 O O . TRP A 1 125 ? -8.836 2.986 3.645 1 95.44 125 TRP A O 1
ATOM 988 N N . TYR A 1 126 ? -8.031 4.531 2.264 1 96.62 126 TYR A N 1
ATOM 989 C CA . TYR A 1 126 ? -6.996 3.65 1.733 1 96.62 126 TYR A CA 1
ATOM 990 C C . TYR A 1 126 ? -5.953 3.334 2.799 1 96.62 126 TYR A C 1
ATOM 992 O O . TYR A 1 126 ? -5.566 2.176 2.973 1 96.62 126 TYR A O 1
ATOM 1000 N N . LEU A 1 127 ? -5.465 4.363 3.502 1 97.94 127 LEU A N 1
ATOM 1001 C CA . LEU A 1 127 ? -4.441 4.191 4.527 1 97.94 127 LEU A CA 1
ATOM 1002 C C . LEU A 1 127 ? -4.945 3.291 5.652 1 97.94 127 LEU A C 1
ATOM 1004 O O . LEU A 1 127 ? -4.199 2.447 6.156 1 97.94 127 LEU A O 1
ATOM 1008 N N . GLN A 1 128 ? -6.16 3.496 6.027 1 96.69 128 GLN A N 1
ATOM 1009 C CA . GLN A 1 128 ? -6.738 2.664 7.078 1 96.69 128 GLN A CA 1
ATOM 1010 C C . GLN A 1 128 ? -6.809 1.202 6.648 1 96.69 128 GLN A C 1
ATOM 1012 O O . GLN A 1 128 ? -6.535 0.302 7.441 1 96.69 128 GLN A O 1
ATOM 1017 N N . LYS A 1 129 ? -7.156 0.993 5.426 1 95.56 129 LYS A N 1
ATOM 1018 C CA . LYS A 1 129 ? -7.336 -0.352 4.887 1 95.56 129 LYS A CA 1
ATOM 1019 C C . LYS A 1 129 ? -5.996 -1.063 4.727 1 95.56 129 LYS A C 1
ATOM 1021 O O . LYS A 1 129 ? -5.883 -2.26 5.008 1 95.56 129 LYS A O 1
ATOM 1026 N N . HIS A 1 130 ? -4.977 -0.417 4.324 1 96.31 130 HIS A N 1
ATOM 1027 C CA . HIS A 1 130 ? -3.717 -1.039 3.928 1 96.31 130 HIS A CA 1
ATOM 1028 C C . HIS A 1 130 ? -2.678 -0.938 5.039 1 96.31 130 HIS A C 1
ATOM 1030 O O . HIS A 1 130 ? -1.747 -1.744 5.102 1 96.31 130 HIS A O 1
ATOM 1036 N N . TYR A 1 131 ? -2.83 0.038 5.926 1 95.88 131 TYR A N 1
ATOM 1037 C CA . TYR A 1 131 ? -1.922 0.27 7.047 1 95.88 131 TYR A CA 1
ATOM 1038 C C . TYR A 1 131 ? -2.695 0.455 8.344 1 95.88 131 TYR A C 1
ATOM 1040 O O . TYR A 1 131 ? -2.584 1.496 9 1 95.88 131 TYR A O 1
ATOM 1048 N N . PRO A 1 132 ? -3.387 -0.562 8.758 1 93.69 132 PRO A N 1
ATOM 1049 C CA . PRO A 1 132 ? -4.336 -0.453 9.867 1 93.69 132 PRO A CA 1
ATOM 1050 C C . PRO A 1 132 ? -3.652 -0.179 11.211 1 93.69 132 PRO A C 1
ATOM 1052 O O . PRO A 1 132 ? -4.309 0.224 12.172 1 93.69 132 PRO A O 1
ATOM 1055 N N . HIS A 1 133 ? -2.375 -0.371 11.266 1 91.25 133 HIS A N 1
ATOM 1056 C CA . HIS A 1 133 ? -1.671 -0.178 12.531 1 91.25 133 HIS A CA 1
ATOM 1057 C C . HIS A 1 133 ? -1.369 1.297 12.773 1 91.25 133 HIS A C 1
ATOM 1059 O O . HIS A 1 133 ? -0.993 1.684 13.883 1 91.25 133 HIS A O 1
ATOM 1065 N N . VAL A 1 134 ? -1.469 2.152 11.797 1 95.62 134 VAL A N 1
ATOM 1066 C CA . VAL A 1 134 ? -1.258 3.59 11.938 1 95.62 134 VAL A CA 1
ATOM 1067 C C . VAL A 1 134 ? -2.58 4.277 12.273 1 95.62 134 VAL A C 1
ATOM 1069 O O . VAL A 1 134 ? -3.471 4.363 11.422 1 95.62 134 VAL A O 1
ATOM 1072 N N . PRO A 1 135 ? -2.742 4.84 13.445 1 97.38 135 PRO A N 1
ATOM 1073 C CA . PRO A 1 135 ? -4.027 5.445 13.805 1 97.38 135 PRO A CA 1
ATOM 1074 C C . PRO A 1 135 ? -4.277 6.77 13.086 1 97.38 135 PRO A C 1
ATOM 1076 O O . PRO A 1 135 ? -3.346 7.547 12.875 1 97.38 135 PRO A O 1
ATOM 1079 N N . ILE A 1 136 ? -5.516 6.969 12.734 1 98.38 136 ILE A N 1
ATOM 1080 C CA . ILE A 1 136 ? -5.969 8.219 12.133 1 98.38 136 ILE A CA 1
ATOM 1081 C C . ILE A 1 136 ? -6.832 8.984 13.133 1 98.38 136 ILE A C 1
ATOM 1083 O O . ILE A 1 136 ? -7.871 8.492 13.57 1 98.38 136 ILE A O 1
ATOM 1087 N N . ALA A 1 137 ? -6.414 10.156 13.469 1 98.69 137 ALA A N 1
ATOM 1088 C CA . ALA A 1 137 ? -7.141 11.031 14.383 1 98.69 137 ALA A CA 1
ATOM 1089 C C . ALA A 1 137 ? -7.891 12.117 13.617 1 98.69 137 ALA A C 1
ATOM 1091 O O . ALA A 1 137 ? -7.348 12.719 12.688 1 98.69 137 ALA A O 1
ATOM 1092 N N . VAL A 1 138 ? -9.141 12.312 13.992 1 98.38 138 VAL A N 1
ATOM 1093 C CA . VAL A 1 138 ? -9.953 13.375 13.398 1 98.38 138 VAL A CA 1
ATOM 1094 C C . VAL A 1 138 ? -10.555 14.242 14.5 1 98.38 138 VAL A C 1
ATOM 1096 O O . VAL A 1 138 ? -10.555 13.852 15.672 1 98.38 138 VAL A O 1
ATOM 1099 N N . PRO A 1 139 ? -11 15.453 14.117 1 98.38 139 PRO A N 1
ATOM 1100 C CA . PRO A 1 139 ? -11.711 16.25 15.125 1 98.38 139 PRO A CA 1
ATOM 1101 C C . PRO A 1 139 ? -12.984 15.562 15.617 1 98.38 139 PRO A C 1
ATOM 1103 O O . PRO A 1 139 ? -13.812 15.133 14.812 1 98.38 139 PRO A O 1
ATOM 1106 N N . TYR A 1 140 ? -13.086 15.602 16.906 1 97.31 140 TYR A N 1
ATOM 1107 C CA . TYR A 1 140 ? -14.25 14.984 17.547 1 97.31 140 TYR A CA 1
ATOM 1108 C C . TYR A 1 140 ? -15.547 15.57 17 1 97.31 140 TYR A C 1
ATOM 1110 O O . TYR A 1 140 ? -16.469 14.836 16.656 1 97.31 140 TYR A O 1
ATOM 1118 N N . LEU A 1 141 ? -15.609 16.797 16.781 1 96.62 141 LEU A N 1
ATOM 1119 C CA . LEU A 1 141 ? -16.828 17.516 16.406 1 96.62 141 LEU A CA 1
ATOM 1120 C C . LEU A 1 141 ? -17.219 17.219 14.969 1 96.62 141 LEU A C 1
ATOM 1122 O O . LEU A 1 141 ? -18.328 17.516 14.547 1 96.62 141 LEU A O 1
ATOM 1126 N N . GLU A 1 142 ? -16.297 16.594 14.242 1 96.19 142 GLU A N 1
ATOM 1127 C CA . GLU A 1 142 ? -16.578 16.375 12.828 1 96.19 142 GLU A CA 1
ATOM 1128 C C . GLU A 1 142 ? -16.484 14.891 12.477 1 96.19 142 GLU A C 1
ATOM 1130 O O . GLU A 1 142 ? -16.422 14.531 11.297 1 96.19 142 GLU A O 1
ATOM 1135 N N . ALA A 1 143 ? -16.469 14.062 13.406 1 96.75 143 ALA A N 1
ATOM 1136 C CA . ALA A 1 143 ? -16.281 12.625 13.227 1 96.75 143 ALA A CA 1
ATOM 1137 C C . ALA A 1 143 ? -17.359 12.047 12.312 1 96.75 143 ALA A C 1
ATOM 1139 O O . ALA A 1 143 ? -17.062 11.242 11.422 1 96.75 143 ALA A O 1
ATOM 1140 N N . ASP A 1 144 ? -18.578 12.484 12.477 1 94.44 144 ASP A N 1
ATOM 1141 C CA . ASP A 1 144 ? -19.688 11.938 11.711 1 94.44 144 ASP A CA 1
ATOM 1142 C C . ASP A 1 144 ? -19.578 12.32 10.234 1 94.44 144 ASP A C 1
ATOM 1144 O O . ASP A 1 144 ? -20.031 11.57 9.359 1 94.44 144 ASP A O 1
ATOM 1148 N N . LEU A 1 145 ? -19.062 13.43 10.016 1 93.44 145 LEU A N 1
ATOM 1149 C CA . LEU A 1 145 ? -18.891 13.844 8.625 1 93.44 145 LEU A CA 1
ATOM 1150 C C . LEU A 1 145 ? -17.969 12.883 7.883 1 93.44 145 LEU A C 1
ATOM 1152 O O . LEU A 1 145 ? -18.219 12.539 6.73 1 93.44 145 LEU A O 1
ATOM 1156 N N . PHE A 1 146 ? -16.922 12.43 8.562 1 94.12 146 PHE A N 1
ATOM 1157 C CA . PHE A 1 146 ? -15.992 11.477 7.957 1 94.12 146 PHE A CA 1
ATOM 1158 C C . PHE A 1 146 ? -16.672 10.125 7.73 1 94.12 146 PHE A C 1
ATOM 1160 O O . PHE A 1 146 ? -16.484 9.5 6.691 1 94.12 146 PHE A O 1
ATOM 1167 N N . ARG A 1 147 ? -17.469 9.734 8.648 1 94.12 147 ARG A N 1
ATOM 1168 C CA . ARG A 1 147 ? -18.188 8.469 8.562 1 94.12 147 ARG A CA 1
ATOM 1169 C C . ARG A 1 147 ? -19.172 8.477 7.402 1 94.12 147 ARG A C 1
ATOM 1171 O O . ARG A 1 147 ? -19.391 7.453 6.754 1 94.12 147 ARG A O 1
ATOM 1178 N N . LYS A 1 148 ? -19.672 9.664 7.098 1 90.88 148 LYS A N 1
ATOM 1179 C CA . LYS A 1 148 ? -20.734 9.789 6.098 1 90.88 148 LYS A CA 1
ATOM 1180 C C . LYS A 1 148 ? -20.188 10.297 4.77 1 90.88 148 LYS A C 1
ATOM 1182 O O . LYS A 1 148 ? -20.938 10.453 3.803 1 90.88 148 LYS A O 1
ATOM 1187 N N . ALA A 1 149 ? -18.922 10.578 4.77 1 89 149 ALA A N 1
ATOM 1188 C CA . ALA A 1 149 ? -18.281 11.094 3.564 1 89 149 ALA A CA 1
ATOM 1189 C C . ALA A 1 149 ? -18.906 12.414 3.129 1 89 149 ALA A C 1
ATOM 1191 O O . ALA A 1 149 ? -19.25 12.586 1.954 1 89 149 ALA A O 1
ATOM 1192 N N . ILE A 1 150 ? -19.062 13.25 4.109 1 85.31 150 ILE A N 1
ATOM 1193 C CA . ILE A 1 150 ? -19.594 14.586 3.865 1 85.31 150 ILE A CA 1
ATOM 1194 C C . ILE A 1 150 ? -18.562 15.641 4.25 1 85.31 150 ILE A C 1
ATOM 1196 O O . ILE A 1 150 ? -17.906 15.523 5.285 1 85.31 150 ILE A O 1
ATOM 1200 N N . SER A 1 151 ? -18.484 16.609 3.436 1 84.81 151 SER A N 1
ATOM 1201 C CA . SER A 1 151 ? -17.578 17.719 3.754 1 84.81 151 SER A CA 1
ATOM 1202 C C . SER A 1 151 ? -18.203 18.656 4.797 1 84.81 151 SER A C 1
ATOM 1204 O O . SER A 1 151 ? -19.422 18.844 4.82 1 84.81 151 SER A O 1
ATOM 1206 N N . ALA A 1 152 ? -17.359 19.281 5.59 1 85 152 ALA A N 1
ATOM 1207 C CA . ALA A 1 152 ? -17.828 20.297 6.527 1 85 152 ALA A CA 1
ATOM 1208 C C . ALA A 1 152 ? -18.422 21.5 5.785 1 85 152 ALA A C 1
ATOM 1210 O O . ALA A 1 152 ? -17.953 21.844 4.699 1 85 152 ALA A O 1
ATOM 1211 N N . PRO A 1 153 ? -19.391 22.062 6.379 1 77.56 153 PRO A N 1
ATOM 1212 C CA . PRO A 1 153 ? -19.969 23.25 5.742 1 77.56 153 PRO A CA 1
ATOM 1213 C C . PRO A 1 153 ? -18.953 24.391 5.594 1 77.56 153 PRO A C 1
ATOM 1215 O O . PRO A 1 153 ? -18.078 24.547 6.441 1 77.56 153 PRO A O 1
ATOM 1218 N N . SER A 1 154 ? -18.953 24.984 4.414 1 73.94 154 SER A N 1
ATOM 1219 C CA . SER A 1 154 ? -18.047 26.094 4.176 1 73.94 154 SER A CA 1
ATOM 1220 C C . SER A 1 154 ? -18.766 27.266 3.506 1 73.94 154 SER A C 1
ATOM 1222 O O . SER A 1 154 ? -19.594 27.062 2.611 1 73.94 154 SER A O 1
ATOM 1224 N N . LYS A 1 155 ? -18.547 28.469 4.047 1 72.19 155 LYS A N 1
ATOM 1225 C CA . LYS A 1 155 ? -19.078 29.688 3.451 1 72.19 155 LYS A CA 1
ATOM 1226 C C . LYS A 1 155 ? -18.031 30.375 2.58 1 72.19 155 LYS A C 1
ATOM 1228 O O . LYS A 1 155 ? -16.953 30.734 3.061 1 72.19 155 LYS A O 1
ATOM 1233 N N . PRO A 1 156 ? -18.375 30.469 1.298 1 68.75 156 PRO A N 1
ATOM 1234 C CA . PRO A 1 156 ? -17.391 31.109 0.418 1 68.75 156 PRO A CA 1
ATOM 1235 C C . PRO A 1 156 ? -17.156 32.562 0.767 1 68.75 156 PRO A C 1
ATOM 1237 O O . PRO A 1 156 ? -18.078 33.281 1.169 1 68.75 156 PRO A O 1
ATOM 1240 N N . THR A 1 157 ? -15.992 33 0.698 1 63.16 157 THR A N 1
ATOM 1241 C CA . THR A 1 157 ? -15.656 34.375 1.063 1 63.16 157 THR A CA 1
ATOM 1242 C C . THR A 1 157 ? -15.672 35.281 -0.164 1 63.16 157 THR A C 1
ATOM 1244 O O . THR A 1 157 ? -15.617 36.5 -0.039 1 63.16 157 THR A O 1
ATOM 1247 N N . ASN A 1 158 ? -15.586 34.625 -1.314 1 62.09 158 ASN A N 1
ATOM 1248 C CA . ASN A 1 158 ? -15.555 35.406 -2.547 1 62.09 158 ASN A CA 1
ATOM 1249 C C . ASN A 1 158 ? -16.312 34.688 -3.672 1 62.09 158 ASN A C 1
ATOM 1251 O O . ASN A 1 158 ? -16.812 33.594 -3.488 1 62.09 158 ASN A O 1
ATOM 1255 N N . LEU A 1 159 ? -16.516 35.406 -4.742 1 61.12 159 LEU A N 1
ATOM 1256 C CA . LEU A 1 159 ? -17.328 34.938 -5.859 1 61.12 159 LEU A CA 1
ATOM 1257 C C . LEU A 1 159 ? -16.75 33.656 -6.453 1 61.12 159 LEU A C 1
ATOM 1259 O O . LEU A 1 159 ? -17.5 32.75 -6.844 1 61.12 159 LEU A O 1
ATOM 1263 N N . LEU A 1 160 ? -15.516 33.688 -6.5 1 58.31 160 LEU A N 1
ATOM 1264 C CA . LEU A 1 160 ? -14.867 32.5 -7.074 1 58.31 160 LEU A CA 1
ATOM 1265 C C . LEU A 1 160 ? -15.117 31.281 -6.215 1 58.31 160 LEU A C 1
ATOM 1267 O O . LEU A 1 160 ? -15.375 30.188 -6.734 1 58.31 160 LEU A O 1
ATOM 1271 N N . ALA A 1 161 ? -15.055 31.438 -4.957 1 63.75 161 ALA A N 1
ATOM 1272 C CA . ALA A 1 161 ? -15.312 30.344 -4.023 1 63.75 161 ALA A CA 1
ATOM 1273 C C . ALA A 1 161 ? -16.766 29.875 -4.121 1 63.75 161 ALA A C 1
ATOM 1275 O O . ALA A 1 161 ? -17.047 28.688 -4.031 1 63.75 161 ALA A O 1
ATOM 1276 N N . ARG A 1 162 ? -17.641 30.719 -4.27 1 61.66 162 ARG A N 1
ATOM 1277 C CA . ARG A 1 162 ? -19.062 30.406 -4.41 1 61.66 162 ARG A CA 1
ATOM 1278 C C . ARG A 1 162 ? -19.312 29.562 -5.668 1 61.66 162 ARG A C 1
ATOM 1280 O O . ARG A 1 162 ? -20.078 28.609 -5.637 1 61.66 162 ARG A O 1
ATOM 1287 N N . PHE A 1 163 ? -18.656 29.984 -6.684 1 58.31 163 PHE A N 1
ATOM 1288 C CA . PHE A 1 163 ? -18.797 29.281 -7.949 1 58.31 163 PHE A CA 1
ATOM 1289 C C . PHE A 1 163 ? -18.219 27.859 -7.844 1 58.31 163 PHE A C 1
ATOM 1291 O O . PHE A 1 163 ? -18.844 26.906 -8.297 1 58.31 163 PHE A O 1
ATOM 1298 N N . THR A 1 164 ? -17.109 27.734 -7.285 1 59.78 164 THR A N 1
ATOM 1299 C CA . THR A 1 164 ? -16.453 26.438 -7.129 1 59.78 164 THR A CA 1
ATOM 1300 C C . THR A 1 164 ? -17.328 25.5 -6.305 1 59.78 164 THR A C 1
ATOM 1302 O O . THR A 1 164 ? -17.438 24.312 -6.629 1 59.78 164 THR A O 1
ATOM 1305 N N . LYS A 1 165 ? -17.812 26.016 -5.285 1 60.41 165 LYS A N 1
ATOM 1306 C CA . LYS A 1 165 ? -18.688 25.219 -4.441 1 60.41 165 LYS A CA 1
ATOM 1307 C C . LYS A 1 165 ? -19.906 24.734 -5.219 1 60.41 165 LYS A C 1
ATOM 1309 O O . LYS A 1 165 ? -20.359 23.594 -5.031 1 60.41 165 LYS A O 1
ATOM 1314 N N . LYS A 1 166 ? -20.469 25.562 -5.957 1 57.94 166 LYS A N 1
ATOM 1315 C CA . LYS A 1 166 ? -21.656 25.219 -6.746 1 57.94 166 LYS A CA 1
ATOM 1316 C C . LYS A 1 166 ? -21.344 24.109 -7.75 1 57.94 166 LYS A C 1
ATOM 1318 O O . LYS A 1 166 ? -22.172 23.234 -7.988 1 57.94 166 LYS A O 1
ATOM 1323 N N . VAL A 1 167 ? -20.203 24.219 -8.32 1 53.38 167 VAL A N 1
ATOM 1324 C CA . VAL A 1 167 ? -19.812 23.297 -9.391 1 53.38 167 VAL A CA 1
ATOM 1325 C C . VAL A 1 167 ? -19.375 21.969 -8.797 1 53.38 167 VAL A C 1
ATOM 1327 O O . VAL A 1 167 ? -19.719 20.906 -9.32 1 53.38 167 VAL A O 1
ATOM 1330 N N . LEU A 1 168 ? -18.594 22.047 -7.773 1 59.09 168 LEU A N 1
ATOM 1331 C CA . LEU A 1 168 ? -17.984 20.828 -7.254 1 59.09 168 LEU A CA 1
ATOM 1332 C C . LEU A 1 168 ? -18.922 20.141 -6.254 1 59.09 168 LEU A C 1
ATOM 1334 O O . LEU A 1 168 ? -18.844 18.922 -6.059 1 59.09 168 LEU A O 1
ATOM 1338 N N . GLY A 1 169 ? -20.125 20.859 -5.832 1 55.94 169 GLY A N 1
ATOM 1339 C CA . GLY A 1 169 ? -21.047 20.344 -4.844 1 55.94 169 GLY A CA 1
ATOM 1340 C C . GLY A 1 169 ? -20.375 19.906 -3.559 1 55.94 169 GLY A C 1
ATOM 1341 O O . GLY A 1 169 ? -19.156 20.062 -3.408 1 55.94 169 GLY A O 1
ATOM 1342 N N . ASP A 1 170 ? -21.219 19.719 -2.414 1 52.38 170 ASP A N 1
ATOM 1343 C CA . ASP A 1 170 ? -20.75 19.328 -1.09 1 52.38 170 ASP A CA 1
ATOM 1344 C C . ASP A 1 170 ? -20.234 17.891 -1.094 1 52.38 170 ASP A C 1
ATOM 1346 O O . ASP A 1 170 ? -19.625 17.453 -0.118 1 52.38 170 ASP A O 1
ATOM 1350 N N . ARG A 1 171 ? -20.734 17.141 -1.909 1 52.72 171 ARG A N 1
ATOM 1351 C CA . ARG A 1 171 ? -20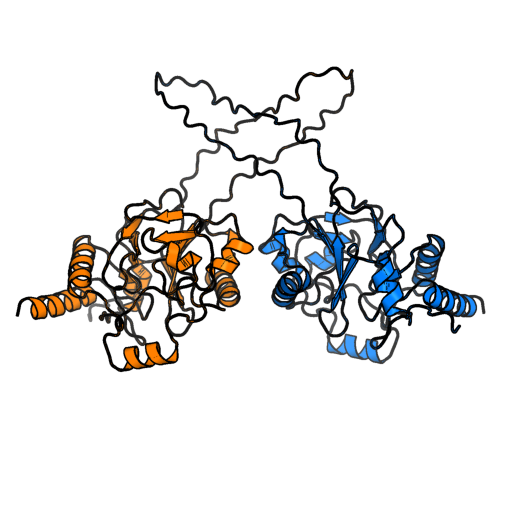.422 15.711 -1.912 1 52.72 171 ARG A CA 1
ATOM 1352 C C . ARG A 1 171 ? -19.141 15.445 -2.691 1 52.72 171 ARG A C 1
ATOM 1354 O O . ARG A 1 171 ? -19.172 14.914 -3.803 1 52.72 171 ARG A O 1
ATOM 1361 N N . LEU A 1 172 ? -18.297 16.422 -2.734 1 56.69 172 LEU A N 1
ATOM 1362 C CA . LEU A 1 172 ? -17.062 16.156 -3.461 1 56.69 172 LEU A CA 1
ATOM 1363 C C . LEU A 1 172 ? -16.328 14.969 -2.875 1 56.69 172 LEU A C 1
ATOM 1365 O O . LEU A 1 172 ? -16.016 14.945 -1.682 1 56.69 172 LEU A O 1
ATOM 1369 N N . GLY A 1 173 ? -16.219 13.867 -3.682 1 68.94 173 GLY A N 1
ATOM 1370 C CA . GLY A 1 173 ? -15.359 12.727 -3.928 1 68.94 173 GLY A CA 1
ATOM 1371 C C . GLY A 1 173 ? -14.719 12.18 -2.666 1 68.94 173 GLY A C 1
ATOM 1372 O O . GLY A 1 173 ? -13.625 11.617 -2.711 1 68.94 173 GLY A O 1
ATOM 1373 N N . CYS A 1 174 ? -15.562 12.5 -1.414 1 74.56 174 CYS A N 1
ATOM 1374 C CA . CYS A 1 174 ? -14.984 11.914 -0.212 1 74.56 174 CYS A CA 1
ATOM 1375 C C . CYS A 1 174 ? -15.328 10.43 -0.103 1 74.56 174 CYS A C 1
ATOM 1377 O O . CYS A 1 174 ? -16.359 9.992 -0.618 1 74.56 174 CYS A O 1
ATOM 1379 N N . VAL A 1 175 ? -14.5 9.641 0.415 1 86.25 175 VAL A N 1
ATOM 1380 C CA . VAL A 1 175 ? -14.727 8.234 0.726 1 86.25 175 VAL A CA 1
ATOM 1381 C C . VAL A 1 175 ? -14.82 8.047 2.238 1 86.25 175 VAL A C 1
ATOM 1383 O O . VAL A 1 175 ? -13.984 8.562 2.988 1 86.25 175 VAL A O 1
ATOM 1386 N N . PRO A 1 176 ? -15.93 7.465 2.717 1 92.44 176 PRO A N 1
ATOM 1387 C CA . PRO A 1 176 ? -16.109 7.309 4.16 1 92.44 176 PRO A CA 1
ATOM 1388 C C . PRO A 1 176 ? -15.047 6.418 4.797 1 92.44 176 PRO A C 1
ATOM 1390 O O . PRO A 1 176 ? -14.5 5.527 4.133 1 92.44 176 PRO A O 1
ATOM 1393 N N . PHE A 1 177 ? -14.773 6.621 6.039 1 94.94 177 PHE A N 1
ATOM 1394 C CA . PHE A 1 177 ? -13.938 5.762 6.875 1 94.94 177 PHE A CA 1
ATOM 1395 C C . PHE A 1 177 ? -14.273 5.957 8.352 1 94.94 177 PHE A C 1
ATOM 1397 O O . PHE A 1 177 ? -14.922 6.938 8.719 1 94.94 177 PHE A O 1
ATOM 1404 N N . GLU A 1 178 ? -13.906 4.992 9.172 1 96.12 178 GLU A N 1
ATOM 1405 C CA . GLU A 1 178 ? -14.094 5.102 10.609 1 96.12 178 GLU A CA 1
ATOM 1406 C C . GLU A 1 178 ? -12.828 5.621 11.289 1 96.12 178 GLU A C 1
ATOM 1408 O O . GLU A 1 178 ? -11.797 4.941 11.305 1 96.12 178 GLU A O 1
ATOM 1413 N N . PRO A 1 179 ? -12.914 6.809 11.875 1 97.06 179 PRO A N 1
ATOM 1414 C CA . PRO A 1 179 ? -11.719 7.316 12.555 1 97.06 179 PRO A CA 1
ATOM 1415 C C . PRO A 1 179 ? -11.266 6.41 13.695 1 97.06 179 PRO A C 1
ATOM 1417 O O . PRO A 1 179 ? -12.102 5.828 14.398 1 97.06 179 PRO A O 1
ATOM 1420 N N . ASP A 1 180 ? -9.992 6.332 13.891 1 95.94 180 ASP A N 1
ATOM 1421 C CA . ASP A 1 180 ? -9.438 5.539 14.977 1 95.94 180 ASP A CA 1
ATOM 1422 C C . ASP A 1 180 ? -9.453 6.32 16.297 1 95.94 180 ASP A C 1
ATOM 1424 O O . ASP A 1 180 ? -9.672 5.75 17.359 1 95.94 180 ASP A O 1
ATOM 1428 N N . LEU A 1 181 ? -9.141 7.609 16.203 1 97.56 181 LEU A N 1
ATOM 1429 C CA . LEU A 1 181 ? -9.055 8.484 17.375 1 97.56 181 LEU A CA 1
ATOM 1430 C C . LEU A 1 181 ? -9.867 9.758 17.156 1 97.56 181 LEU A C 1
ATOM 1432 O O . LEU A 1 181 ? -9.906 10.297 16.047 1 97.56 181 LEU A O 1
ATOM 1436 N N . LEU A 1 182 ? -10.469 10.188 18.203 1 98.06 182 LEU A N 1
ATOM 1437 C CA . LEU A 1 182 ? -11.219 11.438 18.203 1 98.06 182 LEU A CA 1
ATOM 1438 C C . LEU A 1 182 ? -10.531 12.484 19.078 1 98.06 182 LEU A C 1
ATOM 1440 O O . LEU A 1 182 ? -10.5 12.336 20.312 1 98.06 182 LEU A O 1
ATOM 1444 N N . PHE A 1 183 ? -10.07 13.516 18.453 1 98.19 183 PHE A N 1
ATOM 1445 C CA . PHE A 1 183 ? -9.367 14.562 19.188 1 98.19 183 PHE A CA 1
ATOM 1446 C C . PHE A 1 183 ? -10.297 15.727 19.5 1 98.19 183 PHE A C 1
ATOM 1448 O O . PHE A 1 183 ? -10.992 16.234 18.609 1 98.19 183 PHE A O 1
ATOM 1455 N N . LYS A 1 184 ? -10.336 16.188 20.672 1 96.5 184 LYS A N 1
ATOM 1456 C CA . LYS A 1 184 ? -11.188 17.281 21.109 1 96.5 184 LYS A CA 1
ATOM 1457 C C . LYS A 1 184 ? -10.43 18.609 21.141 1 96.5 184 LYS A C 1
ATOM 1459 O O . LYS A 1 184 ? -11.031 19.672 21.219 1 96.5 184 LYS A O 1
ATOM 1464 N N . GLY A 1 185 ? -9.188 18.5 20.969 1 96.25 185 GLY A N 1
ATOM 1465 C CA . GLY A 1 185 ? -8.32 19.641 21.234 1 96.25 185 GLY A CA 1
ATOM 1466 C C . GLY A 1 185 ? -7.664 19.578 22.594 1 96.25 185 GLY A C 1
ATOM 1467 O O . GLY A 1 185 ? -8.328 19.312 23.609 1 96.25 185 GLY A O 1
ATOM 1468 N N . GLY A 1 186 ? -6.352 19.641 22.672 1 95 186 GLY A N 1
ATOM 1469 C CA . GLY A 1 186 ? -5.605 19.547 23.922 1 95 186 GLY A CA 1
ATOM 1470 C C . GLY A 1 186 ? -4.699 18.328 23.969 1 95 186 GLY A C 1
ATOM 1471 O O . GLY A 1 186 ? -3.84 18.234 24.844 1 95 186 GLY A O 1
ATOM 1472 N N . GLU A 1 187 ? -4.93 17.422 23.078 1 96.69 187 GLU A N 1
ATOM 1473 C CA . GLU A 1 187 ? -4.133 16.203 23.078 1 96.69 187 GLU A CA 1
ATOM 1474 C C . GLU A 1 187 ? -2.662 16.5 22.797 1 96.69 187 GLU A C 1
ATOM 1476 O O . GLU A 1 187 ? -2.344 17.344 21.953 1 96.69 187 GLU A O 1
ATOM 1481 N N . ARG A 1 188 ? -1.834 15.891 23.547 1 97.56 188 ARG A N 1
ATOM 1482 C CA . ARG A 1 188 ? -0.396 15.945 23.312 1 97.56 188 ARG A CA 1
ATOM 1483 C C . ARG A 1 188 ? 0.036 14.898 22.297 1 97.56 188 ARG A C 1
ATOM 1485 O O . ARG A 1 188 ? -0.584 13.836 22.188 1 97.56 188 ARG A O 1
ATOM 1492 N N . LEU A 1 189 ? 1.116 15.172 21.625 1 97.69 189 LEU A N 1
ATOM 1493 C CA . LEU A 1 189 ? 1.587 14.281 20.562 1 97.69 189 LEU A CA 1
ATOM 1494 C C . LEU A 1 189 ? 2.832 13.523 21.016 1 97.69 189 LEU A C 1
ATOM 1496 O O . LEU A 1 189 ? 3.412 12.766 20.234 1 97.69 189 LEU A O 1
ATOM 1500 N N . ASP A 1 190 ? 3.217 13.609 22.266 1 94.44 190 ASP A N 1
ATOM 1501 C CA . ASP A 1 190 ? 4.422 12.984 22.812 1 94.44 190 ASP A CA 1
ATOM 1502 C C . ASP A 1 190 ? 4.379 11.469 22.625 1 94.44 190 ASP A C 1
ATOM 1504 O O . ASP A 1 190 ? 5.387 10.844 22.281 1 94.44 190 ASP A O 1
ATOM 1508 N N . ASP A 1 191 ? 3.178 10.93 22.797 1 91.69 191 ASP A N 1
ATOM 1509 C CA . ASP A 1 191 ? 3.016 9.484 22.688 1 91.69 191 ASP A CA 1
ATOM 1510 C C . ASP A 1 191 ? 3.213 9.023 21.25 1 91.69 191 ASP A C 1
ATOM 1512 O O . ASP A 1 191 ? 3.369 7.824 21 1 91.69 191 ASP A O 1
ATOM 1516 N N . TYR A 1 192 ? 3.264 9.977 20.406 1 95.38 192 TYR A N 1
ATOM 1517 C CA . TYR A 1 192 ? 3.445 9.641 19 1 95.38 192 TYR A CA 1
ATOM 1518 C C . TYR A 1 192 ? 4.789 10.148 18.484 1 95.38 192 TYR A C 1
ATOM 1520 O O . TYR A 1 192 ? 5.035 10.156 17.281 1 95.38 192 TYR A O 1
ATOM 1528 N N . GLY A 1 193 ? 5.613 10.688 19.375 1 96.25 193 GLY A N 1
ATOM 1529 C CA . GLY A 1 193 ? 7.008 10.945 19.047 1 96.25 193 GLY A CA 1
ATOM 1530 C C . GLY A 1 193 ? 7.297 12.406 18.766 1 96.25 193 GLY A C 1
ATOM 1531 O O . GLY A 1 193 ? 8.422 12.766 18.406 1 96.25 193 GLY A O 1
ATOM 1532 N N . VAL A 1 194 ? 6.254 13.273 18.906 1 97.62 194 VAL A N 1
ATOM 1533 C CA . VAL A 1 194 ? 6.457 14.688 18.609 1 97.62 194 VAL A CA 1
ATOM 1534 C C . VAL A 1 194 ? 6.086 15.523 19.828 1 97.62 194 VAL A C 1
ATOM 1536 O O . VAL A 1 194 ? 5.023 15.328 20.422 1 97.62 194 VAL A O 1
ATOM 1539 N N . LYS A 1 195 ? 6.977 16.406 20.203 1 97.81 195 LYS A N 1
ATOM 1540 C CA . LYS A 1 195 ? 6.664 17.344 21.281 1 97.81 195 LYS A CA 1
ATOM 1541 C C . LYS A 1 195 ? 5.812 18.5 20.75 1 97.81 195 LYS A C 1
ATOM 1543 O O . LYS A 1 195 ? 6.348 19.5 20.25 1 97.81 195 LYS A O 1
ATOM 1548 N N . GLY A 1 196 ? 4.602 18.359 20.891 1 98.31 196 GLY A N 1
ATOM 1549 C CA . GLY A 1 196 ? 3.584 19.297 20.422 1 98.31 196 GLY A CA 1
ATOM 1550 C C . GLY A 1 196 ? 2.182 18.922 20.859 1 98.31 196 GLY A C 1
ATOM 1551 O O . GLY A 1 196 ? 2.002 17.969 21.641 1 98.31 196 GLY A O 1
ATOM 1552 N N . ARG A 1 197 ? 1.252 19.703 20.422 1 98.44 197 ARG A N 1
ATOM 1553 C CA . ARG A 1 197 ? -0.135 19.422 20.781 1 98.44 197 ARG A CA 1
ATOM 1554 C C . ARG A 1 197 ? -1.085 19.812 19.656 1 98.44 197 ARG A C 1
ATOM 1556 O O . ARG A 1 197 ? -0.732 20.609 18.781 1 98.44 197 ARG A O 1
ATOM 1563 N N . VAL A 1 198 ? -2.219 19.234 19.734 1 98.62 198 VAL A N 1
ATOM 1564 C CA . VAL A 1 198 ? -3.336 19.594 18.875 1 98.62 198 VAL A CA 1
ATOM 1565 C C . VAL A 1 198 ? -4.301 20.5 19.609 1 98.62 198 VAL A C 1
ATOM 1567 O O . VAL A 1 198 ? -4.586 20.281 20.797 1 98.62 198 VAL A O 1
ATOM 1570 N N . VAL A 1 199 ? -4.785 21.516 18.922 1 98.56 199 VAL A N 1
ATOM 1571 C CA . VAL A 1 199 ? -5.73 22.453 19.5 1 98.56 199 VAL A CA 1
ATOM 1572 C C . VAL A 1 199 ? -6.93 22.625 18.578 1 98.56 199 VAL A C 1
ATOM 1574 O O . VAL A 1 199 ? -6.773 22.703 17.359 1 98.56 199 VAL A O 1
ATOM 1577 N N . GLN A 1 200 ? -8.062 22.625 19.156 1 98.25 200 GLN A N 1
ATOM 1578 C CA . GLN A 1 200 ? -9.25 22.922 18.375 1 98.25 200 GLN A CA 1
ATOM 1579 C C . GLN A 1 200 ? -9.398 24.422 18.141 1 98.25 200 GLN A C 1
ATOM 1581 O O . GLN A 1 200 ? -9.359 25.219 19.094 1 98.25 200 GLN A O 1
ATOM 1586 N N . MET A 1 201 ? -9.516 24.844 16.953 1 97.12 201 MET A N 1
ATOM 1587 C CA . MET A 1 201 ? -9.734 26.234 16.594 1 97.12 201 MET A CA 1
ATOM 1588 C C . MET A 1 201 ? -10.844 26.359 15.555 1 97.12 201 MET A C 1
ATOM 1590 O O . MET A 1 201 ? -10.695 25.906 14.422 1 97.12 201 MET A O 1
ATOM 1594 N N . LYS A 1 202 ? -11.836 27.016 15.945 1 94.06 202 LYS A N 1
ATOM 1595 C CA . LYS A 1 202 ? -12.953 27.25 15.031 1 94.06 202 LYS A CA 1
ATOM 1596 C C . LYS A 1 202 ? -12.633 28.406 14.078 1 94.06 202 LYS A C 1
ATOM 1598 O O . LYS A 1 202 ? -11.75 29.219 14.344 1 94.06 202 LYS A O 1
ATOM 1603 N N . GLY A 1 203 ? -13.461 28.516 12.969 1 93.75 203 GLY A N 1
ATOM 1604 C CA . GLY A 1 203 ? -13.32 29.594 12.016 1 93.75 203 GLY A CA 1
ATOM 1605 C C . GLY A 1 203 ? -13.484 29.156 10.578 1 93.75 203 GLY A C 1
ATOM 1606 O O . GLY A 1 203 ? -14.344 29.672 9.859 1 93.75 203 GLY A O 1
ATOM 1607 N N . HIS A 1 204 ? -12.641 28.219 10.172 1 93.62 204 HIS A N 1
ATOM 1608 C CA . HIS A 1 204 ? -12.789 27.625 8.852 1 93.62 204 HIS A CA 1
ATOM 1609 C C . HIS A 1 204 ? -13.852 26.531 8.859 1 93.62 204 HIS A C 1
ATOM 1611 O O . HIS A 1 204 ? -14.703 26.469 7.965 1 93.62 204 HIS A O 1
ATOM 1617 N N . THR A 1 205 ? -13.781 25.688 9.805 1 93.25 205 THR A N 1
ATOM 1618 C CA . THR A 1 205 ? -14.82 24.734 10.164 1 93.25 205 THR A CA 1
ATOM 1619 C C . THR A 1 205 ? -15.094 24.766 11.664 1 93.25 205 THR A C 1
ATOM 1621 O O . THR A 1 205 ? -14.383 25.438 12.414 1 93.25 205 THR A O 1
ATOM 1624 N N . ASP A 1 206 ? -16.094 24.094 12.102 1 89.88 206 ASP A N 1
ATOM 1625 C CA . ASP A 1 206 ? -16.516 24.156 13.5 1 89.88 206 ASP A CA 1
ATOM 1626 C C . ASP A 1 206 ? -15.562 23.375 14.398 1 89.88 206 ASP A C 1
ATOM 1628 O O . ASP A 1 206 ? -15.336 23.75 15.555 1 89.88 206 ASP A O 1
ATOM 1632 N N . GLY A 1 207 ? -15.023 22.328 13.875 1 93.81 207 GLY A N 1
ATOM 1633 C CA . GLY A 1 207 ? -14.25 21.453 14.734 1 93.81 207 GLY A CA 1
ATOM 1634 C C . GLY A 1 207 ? -12.789 21.359 14.328 1 93.81 207 GLY A C 1
ATOM 1635 O O . GLY A 1 207 ? -12.078 20.453 14.766 1 93.81 207 GLY A O 1
ATOM 1636 N N . GLY A 1 208 ? -12.305 22.266 13.562 1 96.44 208 GLY A N 1
ATOM 1637 C CA . GLY A 1 208 ? -10.961 22.203 13.008 1 96.44 208 GLY A CA 1
ATOM 1638 C C . GLY A 1 208 ? -9.883 22.078 14.062 1 96.44 208 GLY A C 1
ATOM 1639 O O . GLY A 1 208 ? -10.039 22.578 15.18 1 96.44 208 GLY A O 1
ATOM 1640 N N . LEU A 1 209 ? -8.797 21.391 13.648 1 98.19 209 LEU A N 1
ATOM 1641 C CA . LEU A 1 209 ? -7.633 21.203 14.508 1 98.19 209 LEU A CA 1
ATOM 1642 C C . LEU A 1 209 ? -6.41 21.906 13.93 1 98.19 209 LEU A C 1
ATOM 1644 O O . LEU A 1 209 ? -6.262 22 12.703 1 98.19 209 LEU A O 1
ATOM 1648 N N . VAL A 1 210 ? -5.547 22.375 14.82 1 98.69 210 VAL A N 1
ATOM 1649 C CA . VAL A 1 210 ? -4.227 22.859 14.445 1 98.69 210 VAL A CA 1
ATOM 1650 C C . VAL A 1 210 ? -3.156 22.156 15.266 1 98.69 210 VAL A C 1
ATOM 1652 O O . VAL A 1 210 ? -3.441 21.625 16.344 1 98.69 210 VAL A O 1
ATOM 1655 N N . VAL A 1 211 ? -1.993 22.094 14.75 1 98.88 211 VAL A N 1
ATOM 1656 C CA . VAL A 1 211 ? -0.872 21.469 15.445 1 98.88 211 VAL A CA 1
ATOM 1657 C C . VAL A 1 211 ? 0.155 22.531 15.836 1 98.88 211 VAL A C 1
ATOM 1659 O O . VAL A 1 211 ? 0.627 23.297 14.984 1 98.88 211 VAL A O 1
ATOM 1662 N N . LEU A 1 212 ? 0.474 22.578 17.141 1 98.81 212 LEU A N 1
ATOM 1663 C CA . LEU A 1 212 ? 1.44 23.516 17.688 1 98.81 212 LEU A CA 1
ATOM 1664 C C . LEU A 1 212 ? 2.637 22.797 18.297 1 98.81 212 LEU A C 1
ATOM 1666 O O . LEU A 1 212 ? 2.475 21.969 19.188 1 98.81 212 LEU A O 1
ATOM 1670 N N . LEU A 1 213 ? 3.781 23.141 17.781 1 98.69 213 LEU A N 1
ATOM 1671 C CA . LEU A 1 213 ? 4.988 22.516 18.297 1 98.69 213 LEU A CA 1
ATOM 1672 C C . LEU A 1 213 ? 5.445 23.203 19.578 1 98.69 213 LEU A C 1
ATOM 1674 O O . LEU A 1 213 ? 5.402 24.438 19.672 1 98.69 213 LEU A O 1
ATOM 1678 N N . ASP A 1 214 ? 5.938 22.484 20.453 1 98 214 ASP A N 1
ATOM 1679 C CA . ASP A 1 214 ? 6.367 23.047 21.734 1 98 214 ASP A CA 1
ATOM 1680 C C . ASP A 1 214 ? 7.59 23.938 21.562 1 98 214 ASP A C 1
ATOM 1682 O O . ASP A 1 214 ? 7.75 24.938 22.281 1 98 214 ASP A O 1
ATOM 1686 N N . ASN A 1 215 ? 8.438 23.641 20.672 1 97.62 215 ASN A N 1
ATOM 1687 C CA . ASN A 1 215 ? 9.656 24.422 20.453 1 97.62 215 ASN A CA 1
ATOM 1688 C C . ASN A 1 215 ? 9.367 25.703 19.703 1 97.62 215 ASN A C 1
ATOM 1690 O O . ASN A 1 215 ? 10.281 26.484 19.422 1 97.62 215 ASN A O 1
ATOM 1694 N N . LYS A 1 216 ? 8.164 25.938 19.297 1 98.12 216 LYS A N 1
ATOM 1695 C CA . LYS A 1 216 ? 7.613 27.156 18.703 1 98.12 216 LYS A CA 1
ATOM 1696 C C . LYS A 1 216 ? 8.133 27.359 17.281 1 98.12 216 LYS A C 1
ATOM 1698 O O . LYS A 1 216 ? 7.945 28.422 16.688 1 98.12 216 LYS A O 1
ATOM 1703 N N . LYS A 1 217 ? 8.734 26.312 16.75 1 98 217 LYS A N 1
ATOM 1704 C CA . LYS A 1 217 ? 9.234 26.438 15.375 1 98 217 LYS A CA 1
ATOM 1705 C C . LYS A 1 217 ? 8.086 26.609 14.383 1 98 217 LYS A C 1
ATOM 1707 O O . LYS A 1 217 ? 8.195 27.375 13.43 1 98 217 LYS A O 1
ATOM 1712 N N . ALA A 1 218 ? 7.035 25.906 14.703 1 98.5 218 ALA A N 1
ATOM 1713 C CA . ALA A 1 218 ? 5.977 25.938 13.695 1 98.5 218 ALA A CA 1
ATOM 1714 C C . ALA A 1 218 ? 4.598 25.844 14.344 1 98.5 218 ALA A C 1
ATOM 1716 O O . ALA A 1 218 ? 4.438 25.188 15.383 1 98.5 218 ALA A O 1
ATOM 1717 N N . ALA A 1 219 ? 3.688 26.484 13.773 1 98.81 219 ALA A N 1
ATOM 1718 C CA . ALA A 1 219 ? 2.25 26.266 13.922 1 98.81 219 ALA A CA 1
ATOM 1719 C C . ALA A 1 219 ? 1.616 25.859 12.594 1 98.81 219 ALA A C 1
ATOM 1721 O O . ALA A 1 219 ? 1.684 26.609 11.609 1 98.81 219 ALA A O 1
ATOM 1722 N N . ILE A 1 220 ? 1.062 24.703 12.547 1 98.81 220 ILE A N 1
ATOM 1723 C CA . ILE A 1 220 ? 0.338 24.25 11.359 1 98.81 220 ILE A CA 1
ATOM 1724 C C . ILE A 1 220 ? -1.142 24.609 11.5 1 98.81 220 ILE A C 1
ATOM 1726 O O . ILE A 1 220 ? -1.896 23.906 12.172 1 98.81 220 ILE A O 1
ATOM 1730 N N . VAL A 1 221 ? -1.547 25.656 10.773 1 98.5 221 VAL A N 1
ATOM 1731 C CA . VAL A 1 221 ? -2.875 26.219 11.016 1 98.5 221 VAL A CA 1
ATOM 1732 C C . VAL A 1 221 ? -3.807 25.859 9.859 1 98.5 221 VAL A C 1
ATOM 1734 O O . VAL A 1 221 ? -5.004 26.156 9.906 1 98.5 221 VAL A O 1
ATOM 1737 N N . ASN A 1 222 ? -3.215 25.203 8.867 1 96.69 222 ASN A N 1
ATOM 1738 C CA . ASN A 1 222 ? -3.957 24.688 7.723 1 96.69 222 ASN A CA 1
ATOM 1739 C C . ASN A 1 222 ? -4.91 25.734 7.16 1 96.69 222 ASN A C 1
ATOM 1741 O O . ASN A 1 222 ? -4.48 26.812 6.738 1 96.69 222 ASN A O 1
ATOM 1745 N N . ASP A 1 223 ? -6.191 25.547 7.168 1 95.31 223 ASP A N 1
ATOM 1746 C CA . ASP A 1 223 ? -7.102 26.359 6.367 1 95.31 223 ASP A CA 1
ATOM 1747 C C . ASP A 1 223 ? -7.676 27.516 7.184 1 95.31 223 ASP A C 1
ATOM 1749 O O . ASP A 1 223 ? -8.492 28.281 6.684 1 95.31 223 ASP A O 1
ATOM 1753 N N . LEU A 1 224 ? -7.211 27.688 8.398 1 96.19 224 LEU A N 1
ATOM 1754 C CA . LEU A 1 224 ? -7.586 28.922 9.094 1 96.19 224 LEU A CA 1
ATOM 1755 C C . LEU A 1 224 ? -7.043 30.141 8.367 1 96.19 224 LEU A C 1
ATOM 1757 O O . LEU A 1 224 ? -7.598 31.234 8.492 1 96.19 224 LEU A O 1
ATOM 1761 N N . MET A 1 225 ? -5.973 29.891 7.699 1 96.5 225 MET A N 1
ATOM 1762 C CA . MET A 1 225 ? -5.359 30.906 6.84 1 96.5 225 MET A CA 1
ATOM 1763 C C . MET A 1 225 ? -4.961 30.297 5.496 1 96.5 225 MET A C 1
ATOM 1765 O O . MET A 1 225 ? -5.109 29.094 5.281 1 96.5 225 MET A O 1
ATOM 1769 N N . ALA A 1 226 ? -4.523 31.234 4.582 1 96.31 226 ALA A N 1
ATOM 1770 C CA . ALA A 1 226 ? -3.887 30.828 3.33 1 96.31 226 ALA A CA 1
ATOM 1771 C C . ALA A 1 226 ? -2.637 31.672 3.062 1 96.31 226 ALA A C 1
ATOM 1773 O O . ALA A 1 226 ? -2.418 32.688 3.709 1 96.31 226 ALA A O 1
ATOM 1774 N N . GLY A 1 227 ? -1.794 31.156 2.227 1 96.38 227 GLY A N 1
ATOM 1775 C CA . GLY A 1 227 ? -0.639 31.891 1.726 1 96.38 227 GLY A CA 1
ATOM 1776 C C . GLY A 1 227 ? -0.705 32.156 0.234 1 96.38 227 GLY A C 1
ATOM 1777 O O . GLY A 1 227 ? -1.666 31.766 -0.431 1 96.38 227 GLY A O 1
ATOM 1778 N N . SER A 1 228 ? 0.265 32.906 -0.177 1 94.56 228 SER A N 1
ATOM 1779 C CA . SER A 1 228 ? 0.375 33.125 -1.616 1 94.56 228 SER A CA 1
ATOM 1780 C C . SER A 1 228 ? 0.719 31.828 -2.348 1 94.56 228 SER A C 1
ATOM 1782 O O . SER A 1 228 ? 1.497 31.016 -1.847 1 94.56 228 SER A O 1
ATOM 1784 N N . LEU A 1 229 ? 0.16 31.719 -3.57 1 92.19 229 LEU A N 1
ATOM 1785 C CA . LEU A 1 229 ? 0.462 30.562 -4.398 1 92.19 229 LEU A CA 1
ATOM 1786 C C . LEU A 1 229 ? 1.814 30.719 -5.082 1 92.19 229 LEU A C 1
ATOM 1788 O O . LEU A 1 229 ? 2.338 29.75 -5.656 1 92.19 229 LEU A O 1
ATOM 1792 N N . PHE A 1 230 ? 2.428 31.844 -4.852 1 91.19 230 PHE A N 1
ATOM 1793 C CA . PHE A 1 230 ? 3.566 32.156 -5.707 1 91.19 230 PHE A CA 1
ATOM 1794 C C . PHE A 1 230 ? 4.82 32.406 -4.871 1 91.19 230 PHE A C 1
ATOM 1796 O O . PHE A 1 230 ? 5.938 32.219 -5.363 1 91.19 230 PHE A O 1
ATOM 1803 N N . SER A 1 231 ? 4.559 32.844 -3.648 1 93 231 SER A N 1
ATOM 1804 C CA . SER A 1 231 ? 5.758 33.156 -2.877 1 93 231 SER A CA 1
ATOM 1805 C C . SER A 1 231 ? 5.496 33.062 -1.379 1 93 231 SER A C 1
ATOM 1807 O O . SER A 1 231 ? 4.348 33.125 -0.939 1 93 231 SER A O 1
ATOM 1809 N N . TYR A 1 232 ? 6.578 32.969 -0.706 1 94.88 232 TYR A N 1
ATOM 1810 C CA . TYR A 1 232 ? 6.543 32.906 0.751 1 94.88 232 TYR A CA 1
ATOM 1811 C C . TYR A 1 232 ? 6.25 34.281 1.352 1 94.88 232 TYR A C 1
ATOM 1813 O O . TYR A 1 232 ? 6.504 35.312 0.721 1 94.88 232 TYR A O 1
ATOM 1821 N N . GLY A 1 233 ? 5.648 34.312 2.586 1 96.25 233 GLY A N 1
ATOM 1822 C CA . GLY A 1 233 ? 5.625 35.531 3.385 1 96.25 233 GLY A CA 1
ATOM 1823 C C . GLY A 1 233 ? 4.395 36.375 3.135 1 96.25 233 GLY A C 1
ATOM 1824 O O . GLY A 1 233 ? 4.391 37.562 3.439 1 96.25 233 GLY A O 1
ATOM 1825 N N . HIS A 1 234 ? 3.344 35.75 2.588 1 96.38 234 HIS A N 1
ATOM 1826 C CA . HIS A 1 234 ? 2.154 36.531 2.271 1 96.38 234 HIS A CA 1
ATOM 1827 C C . HIS A 1 234 ? 0.904 35.906 2.875 1 96.38 234 HIS A C 1
ATOM 1829 O O . HIS A 1 234 ? 0.123 35.25 2.166 1 96.38 234 HIS A O 1
ATOM 1835 N N . PRO A 1 235 ? 0.676 36.188 4.164 1 97.31 235 PRO A N 1
ATOM 1836 C CA . PRO A 1 235 ? -0.522 35.656 4.816 1 97.31 235 PRO A CA 1
ATOM 1837 C C . PRO A 1 235 ? -1.81 36.281 4.293 1 97.31 235 PRO A C 1
ATOM 1839 O O . PRO A 1 235 ? -1.829 37.469 3.965 1 97.31 235 PRO A O 1
ATOM 1842 N N . LYS A 1 236 ? -2.852 35.562 4.23 1 94.69 236 LYS A N 1
ATOM 1843 C CA . LYS A 1 236 ? -4.18 36.062 3.893 1 94.69 236 LYS A CA 1
ATOM 1844 C C . LYS A 1 236 ? -5.27 35.188 4.5 1 94.69 236 LYS A C 1
ATOM 1846 O O . LYS A 1 236 ? -4.992 34.094 4.977 1 94.69 236 LYS A O 1
ATOM 1851 N N . PHE A 1 237 ? -6.434 35.688 4.461 1 91.62 237 PHE A N 1
ATOM 1852 C CA . PHE A 1 237 ? -7.586 34.844 4.781 1 91.62 237 PHE A CA 1
ATOM 1853 C C . PHE A 1 237 ? -7.777 33.781 3.732 1 91.62 237 PHE A C 1
ATOM 1855 O O . PHE A 1 237 ? -7.516 34 2.549 1 91.62 237 PHE A O 1
ATOM 1862 N N . HIS A 1 238 ? -8.195 32.656 4.223 1 90.44 238 HIS A N 1
ATOM 1863 C CA . HIS A 1 238 ? -8.641 31.625 3.301 1 90.44 238 HIS A CA 1
ATOM 1864 C C . HIS A 1 238 ? -9.875 32.062 2.518 1 90.44 238 HIS A C 1
ATOM 1866 O O . HIS A 1 238 ? -10.641 32.906 2.992 1 90.44 238 HIS A O 1
ATOM 1872 N N . ASN A 1 239 ? -10.086 31.438 1.372 1 83.62 239 ASN A N 1
ATOM 1873 C CA . ASN A 1 239 ? -11.203 31.812 0.52 1 83.62 239 ASN A CA 1
ATOM 1874 C C . ASN A 1 239 ? -12.531 31.344 1.101 1 83.62 239 ASN A C 1
ATOM 1876 O O . ASN A 1 239 ? -13.602 31.781 0.666 1 83.62 239 ASN A O 1
ATOM 1880 N N . PHE A 1 240 ? -12.5 30.484 2 1 83.06 240 PHE A N 1
ATOM 1881 C CA . PHE A 1 240 ? -13.672 30 2.711 1 83.06 240 PHE A CA 1
ATOM 1882 C C . PHE A 1 240 ? -13.523 30.219 4.211 1 83.06 240 PHE A C 1
ATOM 1884 O O . PHE A 1 240 ? -12.594 29.703 4.828 1 83.06 240 PHE A O 1
ATOM 1891 N N . ILE A 1 241 ? -14.391 31.047 4.758 1 85.19 241 ILE A N 1
ATOM 1892 C CA . ILE A 1 241 ? -14.32 31.406 6.172 1 85.19 241 ILE A CA 1
ATOM 1893 C C . ILE A 1 241 ? -15.719 31.344 6.789 1 85.19 241 ILE A C 1
ATOM 1895 O O . ILE A 1 241 ? -16.688 31.859 6.223 1 85.19 241 ILE A O 1
ATOM 1899 N N . GLU A 1 242 ? -15.805 30.75 7.879 1 83.5 242 GLU A N 1
ATOM 1900 C CA . GLU A 1 242 ? -17.078 30.672 8.586 1 83.5 242 GLU A CA 1
ATOM 1901 C C . GLU A 1 242 ? -17.188 31.781 9.625 1 83.5 242 GLU A C 1
ATOM 1903 O O . GLU A 1 242 ? -18.266 32.344 9.805 1 83.5 242 GLU A O 1
ATOM 1908 N N . ASP A 1 243 ? -16.094 32.125 10.328 1 89.38 243 ASP A N 1
ATOM 1909 C CA . ASP A 1 243 ? -16.094 33.094 11.422 1 89.38 243 ASP A CA 1
ATOM 1910 C C . ASP A 1 243 ? -14.773 33.844 11.469 1 89.38 243 ASP A C 1
ATOM 1912 O O . ASP A 1 243 ? -13.844 33.469 12.172 1 89.38 243 ASP A O 1
ATOM 1916 N N . PRO A 1 244 ? -14.758 34.969 10.789 1 89.69 244 PRO A N 1
ATOM 1917 C CA . PRO A 1 244 ? -13.508 35.75 10.695 1 89.69 244 PRO A CA 1
ATOM 1918 C C . PRO A 1 244 ? -13.016 36.219 12.055 1 89.69 244 PRO A C 1
ATOM 1920 O O . PRO A 1 244 ? -11.805 36.344 12.281 1 89.69 244 PRO A O 1
ATOM 1923 N N . ILE A 1 245 ? -13.938 36.531 12.984 1 92.94 245 ILE A N 1
ATOM 1924 C CA . ILE A 1 245 ? -13.547 37 14.305 1 92.94 245 ILE A CA 1
ATOM 1925 C C . ILE A 1 245 ? -12.859 35.906 15.078 1 92.94 245 ILE A C 1
ATOM 1927 O O . ILE A 1 245 ? -11.836 36.125 15.727 1 92.94 245 ILE A O 1
ATOM 1931 N N . ALA A 1 246 ? -13.438 34.719 14.977 1 94.12 246 ALA A N 1
ATOM 1932 C CA . ALA A 1 246 ? -12.82 33.562 15.625 1 94.12 246 ALA A CA 1
ATOM 1933 C C . ALA A 1 246 ? -11.422 33.312 15.078 1 94.12 246 ALA A C 1
ATOM 1935 O O . ALA A 1 246 ? -10.5 33 15.828 1 94.12 246 ALA A O 1
ATOM 1936 N N . ILE A 1 247 ? -11.281 33.469 13.797 1 95.62 247 ILE A N 1
ATOM 1937 C CA . ILE A 1 247 ? -9.992 33.25 13.156 1 95.62 247 ILE A CA 1
ATOM 1938 C C . ILE A 1 247 ? -8.969 34.25 13.695 1 95.62 247 ILE A C 1
ATOM 1940 O O . ILE A 1 247 ? -7.871 33.875 14.102 1 95.62 247 ILE A O 1
ATOM 1944 N N . LEU A 1 248 ? -9.344 35.5 13.75 1 96.19 248 LEU A N 1
ATOM 1945 C CA . LEU A 1 248 ? -8.414 36.531 14.188 1 96.19 248 LEU A CA 1
ATOM 1946 C C . LEU A 1 248 ? -8.031 36.344 15.656 1 96.19 248 LEU A C 1
ATOM 1948 O O . LEU A 1 248 ? -6.871 36.531 16.031 1 96.19 248 LEU A O 1
ATOM 1952 N N . THR A 1 249 ? -9 35.969 16.469 1 96.19 249 THR A N 1
ATOM 1953 C CA . THR A 1 249 ? -8.734 35.688 17.875 1 96.19 249 THR A CA 1
ATOM 1954 C C . THR A 1 249 ? -7.75 34.531 18.016 1 96.19 249 THR A C 1
ATOM 1956 O O . THR A 1 249 ? -6.789 34.625 18.797 1 96.19 249 THR A O 1
ATOM 1959 N N . ASN A 1 250 ? -7.98 33.5 17.297 1 97.19 250 ASN A N 1
ATOM 1960 C CA . ASN A 1 250 ? -7.117 32.312 17.312 1 97.19 250 ASN A CA 1
ATOM 1961 C C . ASN A 1 250 ? -5.715 32.656 16.812 1 97.19 250 ASN A C 1
ATOM 1963 O O . ASN A 1 250 ? -4.719 32.25 17.406 1 97.19 250 ASN A O 1
ATOM 1967 N N . MET A 1 251 ? -5.656 33.375 15.703 1 97.75 251 MET A N 1
ATOM 1968 C CA . MET A 1 251 ? -4.359 33.75 15.133 1 97.75 251 MET A CA 1
ATOM 1969 C C . MET A 1 251 ? -3.568 34.625 16.078 1 97.75 251 MET A C 1
ATOM 1971 O O . MET A 1 251 ? -2.348 34.5 16.188 1 97.75 251 MET A O 1
ATOM 1975 N N . LYS A 1 252 ? -4.285 35.5 16.766 1 97.38 252 LYS A N 1
ATOM 1976 C CA . LYS A 1 252 ? -3.625 36.344 17.766 1 97.38 252 LYS A CA 1
ATOM 1977 C C . LYS A 1 252 ? -3.025 35.469 18.875 1 97.38 252 LYS A C 1
ATOM 1979 O O . LYS A 1 252 ? -1.916 35.75 19.344 1 97.38 252 LYS A O 1
ATOM 1984 N N . SER A 1 253 ? -3.777 34.531 19.297 1 97.38 253 SER A N 1
ATOM 1985 C CA . SER A 1 253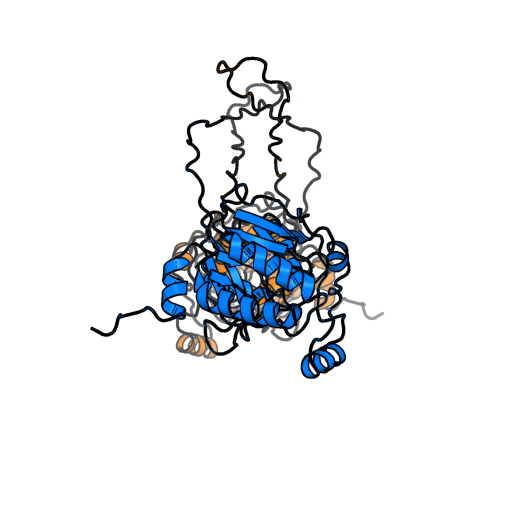 ? -3.271 33.625 20.328 1 97.38 253 SER A CA 1
ATOM 1986 C C . SER A 1 253 ? -2.004 32.938 19.859 1 97.38 253 SER A C 1
ATOM 1988 O O . SER A 1 253 ? -1.062 32.75 20.641 1 97.38 253 SER A O 1
ATOM 1990 N N . ILE A 1 254 ? -1.91 32.469 18.641 1 97.88 254 ILE A N 1
ATOM 1991 C CA . ILE A 1 254 ? -0.753 31.797 18.094 1 97.88 254 ILE A CA 1
ATOM 1992 C C . ILE A 1 254 ? 0.431 32.75 18 1 97.88 254 ILE A C 1
ATOM 1994 O O . ILE A 1 254 ? 1.559 32.375 18.344 1 97.88 254 ILE A O 1
ATOM 1998 N N . TYR A 1 255 ? 0.11 33.906 17.547 1 98 255 TYR A N 1
ATOM 1999 C CA . TYR A 1 255 ? 1.151 34.938 17.484 1 98 255 TYR A CA 1
ATOM 2000 C C . TYR A 1 255 ? 1.75 35.188 18.875 1 98 255 TYR A C 1
ATOM 2002 O O . TYR A 1 255 ? 2.973 35.219 19.031 1 98 255 TYR A O 1
ATOM 2010 N N . ASP A 1 256 ? 0.875 35.344 19.859 1 97.88 256 ASP A N 1
ATOM 2011 C CA . ASP A 1 256 ? 1.301 35.656 21.219 1 97.88 256 ASP A CA 1
ATOM 2012 C C . ASP A 1 256 ? 2.115 34.531 21.828 1 97.88 256 ASP A C 1
ATOM 2014 O O . ASP A 1 256 ? 2.996 34.75 22.656 1 97.88 256 ASP A O 1
ATOM 2018 N N . GLU A 1 257 ? 1.855 33.344 21.391 1 97.62 257 GLU A N 1
ATOM 2019 C CA . GLU A 1 257 ? 2.582 32.156 21.906 1 97.62 257 GLU A CA 1
ATOM 2020 C C . GLU A 1 257 ? 4.008 32.125 21.375 1 97.62 257 GLU A C 1
ATOM 2022 O O . GLU A 1 257 ? 4.871 31.453 21.922 1 97.62 257 GLU A O 1
ATOM 2027 N N . GLY A 1 258 ? 4.25 32.781 20.219 1 98.06 258 GLY A N 1
ATOM 2028 C CA . GLY A 1 258 ? 5.621 32.969 19.781 1 98.06 258 GLY A CA 1
ATOM 2029 C C . GLY A 1 258 ? 6.047 32 18.688 1 98.06 258 GLY A C 1
ATOM 2030 O O . GLY A 1 258 ? 7.242 31.75 18.5 1 98.06 258 GLY A O 1
ATOM 2031 N N . HIS A 1 259 ? 5.148 31.391 17.969 1 98.19 259 HIS A N 1
ATOM 2032 C CA . HIS A 1 259 ? 5.508 30.484 16.875 1 98.19 259 HIS A CA 1
ATOM 2033 C C . HIS A 1 259 ? 6.207 31.219 15.75 1 98.19 259 HIS A C 1
ATOM 2035 O O . HIS A 1 259 ? 5.801 32.344 15.383 1 98.19 259 HIS A O 1
ATOM 2041 N N . GLN A 1 260 ? 7.215 30.625 15.133 1 98.38 260 GLN A N 1
ATOM 2042 C CA . GLN A 1 260 ? 8.109 31.328 14.227 1 98.38 260 GLN A CA 1
ATOM 2043 C C . GLN A 1 260 ? 7.652 31.188 12.773 1 98.38 260 GLN A C 1
ATOM 2045 O O . GLN A 1 260 ? 7.836 32.094 11.969 1 98.38 260 GLN A O 1
ATOM 2050 N N . VAL A 1 261 ? 7.172 30.031 12.43 1 98.69 261 VAL A N 1
ATOM 2051 C CA . VAL A 1 261 ? 6.691 29.781 11.078 1 98.69 261 VAL A CA 1
ATOM 2052 C C . VAL A 1 261 ? 5.234 29.328 11.117 1 98.69 261 VAL A C 1
ATOM 2054 O O . VAL A 1 261 ? 4.875 28.453 11.914 1 98.69 261 VAL A O 1
ATOM 2057 N N . ILE A 1 262 ? 4.398 29.953 10.32 1 98.75 262 ILE A N 1
ATOM 2058 C CA . ILE A 1 262 ? 2.998 29.578 10.18 1 98.75 262 ILE A CA 1
ATOM 2059 C C . ILE A 1 262 ? 2.803 28.812 8.867 1 98.75 262 ILE A C 1
ATOM 2061 O O . ILE A 1 262 ? 3.1 29.328 7.789 1 98.75 262 ILE A O 1
ATOM 2065 N N . MET A 1 263 ? 2.33 27.594 9.016 1 98.5 263 MET A N 1
ATOM 2066 C CA . MET A 1 263 ? 2.18 26.703 7.867 1 98.5 263 MET A CA 1
ATOM 2067 C C . MET A 1 263 ? 0.71 26.547 7.488 1 98.5 263 MET A C 1
ATOM 2069 O O . MET A 1 263 ? -0.141 26.344 8.352 1 98.5 263 MET A O 1
ATOM 2073 N N . VAL A 1 264 ? 0.461 26.625 6.18 1 98.44 264 VAL A N 1
ATOM 2074 C CA . VAL A 1 264 ? -0.905 26.609 5.664 1 98.44 264 VAL A CA 1
ATOM 2075 C C . VAL A 1 264 ? -1.031 25.547 4.574 1 98.44 264 VAL A C 1
ATOM 2077 O O . VAL A 1 264 ? -0.054 25.219 3.895 1 98.44 264 VAL A O 1
ATOM 2080 N N . THR A 1 265 ? -2.232 25 4.469 1 97.81 265 THR A N 1
ATOM 2081 C CA . THR A 1 265 ? -2.471 24 3.438 1 97.81 265 THR A CA 1
ATOM 2082 C C . THR A 1 265 ? -2.395 24.625 2.047 1 97.81 265 THR A C 1
ATOM 2084 O O . THR A 1 265 ? -1.78 24.047 1.14 1 97.81 265 THR A O 1
ATOM 2087 N N . HIS A 1 266 ? -2.992 25.734 1.949 1 96.19 266 HIS A N 1
ATOM 2088 C CA . HIS A 1 266 ? -3.061 26.359 0.633 1 96.19 266 HIS A CA 1
ATOM 2089 C C . HIS A 1 266 ? -2.125 27.562 0.543 1 96.19 266 HIS A C 1
ATOM 2091 O O . HIS A 1 266 ? -2.373 28.594 1.169 1 96.19 266 HIS A O 1
ATOM 2097 N N . GLY A 1 267 ? -1.062 27.375 -0.188 1 96.69 267 GLY A N 1
ATOM 2098 C CA . GLY A 1 267 ? -0.087 28.438 -0.372 1 96.69 267 GLY A CA 1
ATOM 2099 C C . GLY A 1 267 ? 1.189 28.219 0.419 1 96.69 267 GLY A C 1
ATOM 2100 O O . GLY A 1 267 ? 1.342 27.203 1.096 1 96.69 267 GLY A O 1
ATOM 2101 N N . TYR A 1 268 ? 2.117 29.219 0.286 1 96.75 268 TYR A N 1
ATOM 2102 C CA . TYR A 1 268 ? 3.416 29.156 0.944 1 96.75 268 TYR A CA 1
ATOM 2103 C C . TYR A 1 268 ? 3.328 29.641 2.383 1 96.75 268 TYR A C 1
ATOM 2105 O O . TYR A 1 268 ? 2.529 30.531 2.693 1 96.75 268 TYR A O 1
ATOM 2113 N N . ALA A 1 269 ? 4.16 29.156 3.162 1 98 269 ALA A N 1
ATOM 2114 C CA . ALA A 1 269 ? 4.234 29.516 4.574 1 98 269 ALA A CA 1
ATOM 2115 C C . ALA A 1 269 ? 4.781 30.938 4.742 1 98 269 ALA A C 1
ATOM 2117 O O . ALA A 1 269 ? 5.262 31.547 3.781 1 98 269 ALA A O 1
ATOM 2118 N N . PHE A 1 270 ? 4.656 31.453 6.012 1 98.25 270 PHE A N 1
ATOM 2119 C CA . PHE A 1 270 ? 5.172 32.781 6.32 1 98.25 270 PHE A CA 1
ATOM 2120 C C . PHE A 1 270 ? 5.719 32.844 7.742 1 98.25 270 PHE A C 1
ATOM 2122 O O . PHE A 1 270 ? 5.32 32.031 8.594 1 98.25 270 PHE A O 1
ATOM 2129 N N . THR A 1 271 ? 6.621 33.75 7.914 1 98.31 271 THR A N 1
ATOM 2130 C CA . THR A 1 271 ? 7.258 33.906 9.219 1 98.31 271 THR A CA 1
ATOM 2131 C C . THR A 1 271 ? 6.453 34.875 10.086 1 98.31 271 THR A C 1
ATOM 2133 O O . THR A 1 271 ? 5.418 35.375 9.664 1 98.31 271 THR A O 1
ATOM 2136 N N . ARG A 1 272 ? 6.906 35.062 11.258 1 97.06 272 ARG A N 1
ATOM 2137 C CA . ARG A 1 272 ? 6.207 35.844 12.273 1 97.06 272 ARG A CA 1
ATOM 2138 C C . ARG A 1 272 ? 6.031 37.312 11.836 1 97.06 272 ARG A C 1
ATOM 2140 O O . ARG A 1 272 ? 5.027 37.938 12.156 1 97.06 272 ARG A O 1
ATOM 2147 N N . GLU A 1 273 ? 6.957 37.844 11.125 1 96.56 273 GLU A N 1
ATOM 2148 C CA . GLU A 1 273 ? 6.906 39.25 10.773 1 96.56 273 GLU A CA 1
ATOM 2149 C C . GLU A 1 273 ? 5.742 39.531 9.836 1 96.56 273 GLU A C 1
ATOM 2151 O O . GLU A 1 273 ? 4.84 40.312 10.172 1 96.56 273 GLU A O 1
ATOM 2156 N N . PRO A 1 274 ? 5.746 38.938 8.672 1 97.75 274 PRO A N 1
ATOM 2157 C CA . PRO A 1 274 ? 4.574 39.188 7.828 1 97.75 274 PRO A CA 1
ATOM 2158 C C . PRO A 1 274 ? 3.268 38.75 8.492 1 97.75 274 PRO A C 1
ATOM 2160 O O . PRO A 1 274 ? 2.223 39.375 8.25 1 97.75 274 PRO A O 1
ATOM 2163 N N . PHE A 1 275 ? 3.311 37.781 9.297 1 98.12 275 PHE A N 1
ATOM 2164 C CA . PHE A 1 275 ? 2.139 37.344 10.039 1 98.12 275 PHE A CA 1
ATOM 2165 C C . PHE A 1 275 ? 1.634 38.438 10.961 1 98.12 275 PHE A C 1
ATOM 2167 O O . PHE A 1 275 ? 0.439 38.75 10.984 1 98.12 275 PHE A O 1
ATOM 2174 N N . GLY A 1 276 ? 2.477 39.031 11.695 1 97.5 276 GLY A N 1
ATOM 2175 C CA . GLY A 1 276 ? 2.131 40.125 12.578 1 97.5 276 GLY A CA 1
ATOM 2176 C C . GLY A 1 276 ? 1.58 41.344 11.844 1 97.5 276 GLY A C 1
ATOM 2177 O O . GLY A 1 276 ? 0.624 41.969 12.297 1 97.5 276 GLY A O 1
ATOM 2178 N N . GLU A 1 277 ? 2.172 41.625 10.75 1 97.19 277 GLU A N 1
ATOM 2179 C CA . GLU A 1 277 ? 1.689 42.75 9.938 1 97.19 277 GLU A CA 1
ATOM 2180 C C . GLU A 1 277 ? 0.257 42.5 9.469 1 97.19 277 GLU A C 1
ATOM 2182 O O . GLU A 1 277 ? -0.576 43.406 9.508 1 97.19 277 GLU A O 1
ATOM 2187 N N . TRP A 1 278 ? 0.06 41.312 9.023 1 96.81 278 TRP A N 1
ATOM 2188 C CA . TRP A 1 278 ? -1.279 40.938 8.578 1 96.81 278 TRP A CA 1
ATOM 2189 C C . TRP A 1 278 ? -2.281 41.031 9.719 1 96.81 278 TRP A C 1
ATOM 2191 O O . TRP A 1 278 ? -3.373 41.594 9.547 1 96.81 278 TRP A O 1
ATOM 2201 N N . LEU A 1 279 ? -1.935 40.5 10.867 1 96.69 279 LEU A N 1
ATOM 2202 C CA . LEU A 1 279 ? -2.803 40.531 12.039 1 96.69 279 LEU A CA 1
ATOM 2203 C C . LEU A 1 279 ? -3.15 41.938 12.445 1 96.69 279 LEU A C 1
ATOM 2205 O O . LEU A 1 279 ? -4.316 42.25 12.703 1 96.69 279 LEU A O 1
ATOM 2209 N N . ASN A 1 280 ? -2.15 42.812 12.477 1 95.44 280 ASN A N 1
ATOM 2210 C CA . ASN A 1 280 ? -2.361 44.188 12.844 1 95.44 280 ASN A CA 1
ATOM 2211 C C . ASN A 1 280 ? -3.301 44.906 11.867 1 95.44 280 ASN A C 1
ATOM 2213 O O . ASN A 1 280 ? -4.172 45.656 12.273 1 95.44 280 ASN A O 1
ATOM 2217 N N . LYS A 1 281 ? -3.07 44.625 10.672 1 94.75 281 LYS A N 1
ATOM 2218 C CA . LYS A 1 281 ? -3.924 45.219 9.648 1 94.75 281 LYS A CA 1
ATOM 2219 C C . LYS A 1 281 ? -5.375 44.75 9.812 1 94.75 281 LYS A C 1
ATOM 2221 O O . LYS A 1 281 ? -6.289 45.594 9.789 1 94.75 281 LYS A O 1
ATOM 2226 N N . GLU A 1 282 ? -5.594 43.469 9.992 1 93.12 282 GLU A N 1
ATOM 2227 C CA . GLU A 1 282 ? -6.945 42.906 10.07 1 93.12 282 GLU A CA 1
ATOM 2228 C C . GLU A 1 282 ? -7.625 43.312 11.375 1 93.12 282 GLU A C 1
ATOM 2230 O O . GLU A 1 282 ? -8.828 43.594 11.391 1 93.12 282 GLU A O 1
ATOM 2235 N N . LEU A 1 283 ? -6.871 43.344 12.422 1 90.12 283 LEU A N 1
ATOM 2236 C CA . LEU A 1 283 ? -7.426 43.75 13.703 1 90.12 283 LEU A CA 1
ATOM 2237 C C . LEU A 1 283 ? -7.723 45.219 13.727 1 90.12 283 LEU A C 1
ATOM 2239 O O . LEU A 1 283 ? -8.664 45.688 14.383 1 90.12 283 LEU A O 1
ATOM 2243 N N . GLY A 1 284 ? -6.867 45.969 13.102 1 86.31 284 GLY A N 1
ATOM 2244 C CA . GLY A 1 284 ? -7.129 47.406 12.969 1 86.31 284 GLY A CA 1
ATOM 2245 C C . GLY A 1 284 ? -8.414 47.719 12.227 1 86.31 284 GLY A C 1
ATOM 2246 O O . GLY A 1 284 ? -9.125 48.656 12.562 1 86.31 284 GLY A O 1
ATOM 2247 N N . ILE A 1 285 ? -8.617 46.875 11.258 1 75.31 285 ILE A N 1
ATOM 2248 C CA . ILE A 1 285 ? -9.828 47.031 10.461 1 75.31 285 ILE A CA 1
ATOM 2249 C C . ILE A 1 285 ? -11.055 46.719 11.305 1 75.31 285 ILE A C 1
ATOM 2251 O O . ILE A 1 285 ? -12.086 47.375 11.203 1 75.31 285 ILE A O 1
ATOM 2255 N N . LEU A 1 286 ? -10.93 45.719 12.172 1 73.06 286 LEU A N 1
ATOM 2256 C CA . LEU A 1 286 ? -12.047 45.281 13.008 1 73.06 286 LEU A CA 1
ATOM 2257 C C . LEU A 1 286 ? -12.344 46.344 14.086 1 73.06 286 LEU A C 1
ATOM 2259 O O . LEU A 1 286 ? -13.492 46.5 14.492 1 73.06 286 LEU A O 1
ATOM 2263 N N . ASN A 1 287 ? -11.336 47 14.617 1 68.56 287 ASN A N 1
ATOM 2264 C CA . ASN A 1 287 ? -11.516 48.031 15.648 1 68.56 287 ASN A CA 1
ATOM 2265 C C . ASN A 1 287 ? -12.023 49.344 15.047 1 68.56 287 ASN A C 1
ATOM 2267 O O . ASN A 1 287 ? -12.297 50.281 15.781 1 68.56 287 ASN A O 1
ATOM 2271 N N . LYS A 1 288 ? -12.109 49.469 13.727 1 63.31 288 LYS A N 1
ATOM 2272 C CA . LYS A 1 288 ? -12.727 50.625 13.102 1 63.31 288 LYS A CA 1
ATOM 2273 C C . LYS A 1 288 ? -14.203 50.375 12.805 1 63.31 288 LYS A C 1
ATOM 2275 O O . LYS A 1 288 ? -14.586 49.281 12.406 1 63.31 288 LYS A O 1
ATOM 2280 N N . MET B 1 1 ? -30.062 -36.719 -27.469 1 33.12 1 MET B N 1
ATOM 2281 C CA . MET B 1 1 ? -29.922 -35.5 -26.688 1 33.12 1 MET B CA 1
ATOM 2282 C C . MET B 1 1 ? -28.469 -35 -26.688 1 33.12 1 MET B C 1
ATOM 2284 O O . MET B 1 1 ? -27.562 -35.781 -26.438 1 33.12 1 MET B O 1
ATOM 2288 N N . PRO B 1 2 ? -28.094 -34.094 -27.516 1 43.22 2 PRO B N 1
ATOM 2289 C CA . PRO B 1 2 ? -26.672 -33.75 -27.641 1 43.22 2 PRO B CA 1
ATOM 2290 C C . PRO B 1 2 ? -25.984 -33.688 -26.281 1 43.22 2 PRO B C 1
ATOM 2292 O O . PRO B 1 2 ? -26.594 -33.281 -25.297 1 43.22 2 PRO B O 1
ATOM 2295 N N . SER B 1 3 ? -25.219 -34.562 -25.812 1 44.19 3 SER B N 1
ATOM 2296 C CA . SER B 1 3 ? -24.531 -34.656 -24.531 1 44.19 3 SER B CA 1
ATOM 2297 C C . SER B 1 3 ? -24.016 -33.312 -24.062 1 44.19 3 SER B C 1
ATOM 2299 O O . SER B 1 3 ? -23.328 -32.594 -24.812 1 44.19 3 SER B O 1
ATOM 2301 N N . ASN B 1 4 ? -24.766 -32.406 -23.359 1 53.75 4 ASN B N 1
ATOM 2302 C CA . ASN B 1 4 ? -24.625 -31.062 -22.766 1 53.75 4 ASN B CA 1
ATOM 2303 C C . ASN B 1 4 ? -23.25 -30.875 -22.141 1 53.75 4 ASN B C 1
ATOM 2305 O O . ASN B 1 4 ? -23.109 -30.859 -20.922 1 53.75 4 ASN B O 1
ATOM 2309 N N . SER B 1 5 ? -22.172 -31.312 -22.781 1 67.19 5 SER B N 1
ATOM 2310 C CA . SER B 1 5 ? -20.828 -31.266 -22.234 1 67.19 5 SER B CA 1
ATOM 2311 C C . SER B 1 5 ? -20.375 -29.828 -21.984 1 67.19 5 SER B C 1
ATOM 2313 O O . SER B 1 5 ? -20.594 -28.953 -22.828 1 67.19 5 SER B O 1
ATOM 2315 N N . LEU B 1 6 ? -20.078 -29.5 -20.828 1 78.62 6 LEU B N 1
ATOM 2316 C CA . LEU B 1 6 ? -19.562 -28.172 -20.469 1 78.62 6 LEU B CA 1
ATOM 2317 C C . LEU B 1 6 ? -18.406 -27.781 -21.359 1 78.62 6 LEU B C 1
ATOM 2319 O O . LEU B 1 6 ? -17.594 -28.625 -21.766 1 78.62 6 LEU B O 1
ATOM 2323 N N . SER B 1 7 ? -18.5 -26.609 -21.875 1 91.31 7 SER B N 1
ATOM 2324 C CA . SER B 1 7 ? -17.328 -26.062 -22.562 1 91.31 7 SER B CA 1
ATOM 2325 C C . SER B 1 7 ? -16.094 -26.156 -21.688 1 91.31 7 SER B C 1
ATOM 2327 O O . SER B 1 7 ? -16.172 -26.422 -20.484 1 91.31 7 SER B O 1
ATOM 2329 N N . GLU B 1 8 ? -14.891 -26.109 -22.266 1 93.75 8 GLU B N 1
ATOM 2330 C CA . GLU B 1 8 ? -13.625 -26.094 -21.547 1 93.75 8 GLU B CA 1
ATOM 2331 C C . GLU B 1 8 ? -13.625 -25.062 -20.422 1 93.75 8 GLU B C 1
ATOM 2333 O O . GLU B 1 8 ? -13.227 -25.359 -19.297 1 93.75 8 GLU B O 1
ATOM 2338 N N . LYS B 1 9 ? -14.117 -23.891 -20.75 1 93.38 9 LYS B N 1
ATOM 2339 C CA . LYS B 1 9 ? -14.172 -22.797 -19.797 1 93.38 9 LYS B CA 1
ATOM 2340 C C . LYS B 1 9 ? -15.078 -23.141 -18.609 1 93.38 9 LYS B C 1
ATOM 2342 O O . LYS B 1 9 ? -14.711 -22.922 -17.453 1 93.38 9 LYS B O 1
ATOM 2347 N N . GLU B 1 10 ? -16.234 -23.625 -18.859 1 94.44 10 GLU B N 1
ATOM 2348 C CA . GLU B 1 10 ? -17.188 -23.969 -17.828 1 94.44 10 GLU B CA 1
ATOM 2349 C C . GLU B 1 10 ? -16.672 -25.094 -16.938 1 94.44 10 GLU B C 1
ATOM 2351 O O . GLU B 1 10 ? -16.875 -25.094 -15.719 1 94.44 10 GLU B O 1
ATOM 2356 N N . THR B 1 11 ? -16.031 -26.094 -17.594 1 96.12 11 THR B N 1
ATOM 2357 C CA . THR B 1 11 ? -15.461 -27.203 -16.844 1 96.12 11 THR B CA 1
ATOM 2358 C C . THR B 1 11 ? -14.391 -26.703 -15.883 1 96.12 11 THR B C 1
ATOM 2360 O O . THR B 1 11 ? -14.367 -27.094 -14.711 1 96.12 11 THR B O 1
ATOM 2363 N N . ILE B 1 12 ? -13.57 -25.859 -16.359 1 96.94 12 ILE B N 1
ATOM 2364 C CA . ILE B 1 12 ? -12.484 -25.312 -15.562 1 96.94 12 ILE B CA 1
ATOM 2365 C C . ILE B 1 12 ? -13.062 -24.547 -14.383 1 96.94 12 ILE B C 1
ATOM 2367 O O . ILE B 1 12 ? -12.633 -24.734 -13.242 1 96.94 12 ILE B O 1
ATOM 2371 N N . SER B 1 13 ? -14.016 -23.688 -14.617 1 95.62 13 SER B N 1
ATOM 2372 C CA . SER B 1 13 ? -14.633 -22.906 -13.555 1 95.62 13 SER B CA 1
ATOM 2373 C C . SER B 1 13 ? -15.281 -23.812 -12.508 1 95.62 13 SER B C 1
ATOM 2375 O O . SER B 1 13 ? -15.18 -23.547 -11.305 1 95.62 13 SER B O 1
ATOM 2377 N N . SER B 1 14 ? -15.938 -24.828 -12.977 1 96.25 14 SER B N 1
ATOM 2378 C CA . SER B 1 14 ? -16.609 -25.766 -12.078 1 96.25 14 SER B CA 1
ATOM 2379 C C . SER B 1 14 ? -15.617 -26.516 -11.203 1 96.25 14 SER B C 1
ATOM 2381 O O . SER B 1 14 ? -15.852 -26.719 -10.016 1 96.25 14 SER B O 1
ATOM 2383 N N . VAL B 1 15 ? -14.539 -26.906 -11.773 1 97.44 15 VAL B N 1
ATOM 2384 C CA . VAL B 1 15 ? -13.531 -27.688 -11.062 1 97.44 15 VAL B CA 1
ATOM 2385 C C . VAL B 1 15 ? -12.812 -26.797 -10.039 1 97.44 15 VAL B C 1
ATOM 2387 O O . VAL B 1 15 ? -12.648 -27.188 -8.883 1 97.44 15 VAL B O 1
ATOM 2390 N N . LEU B 1 16 ? -12.414 -25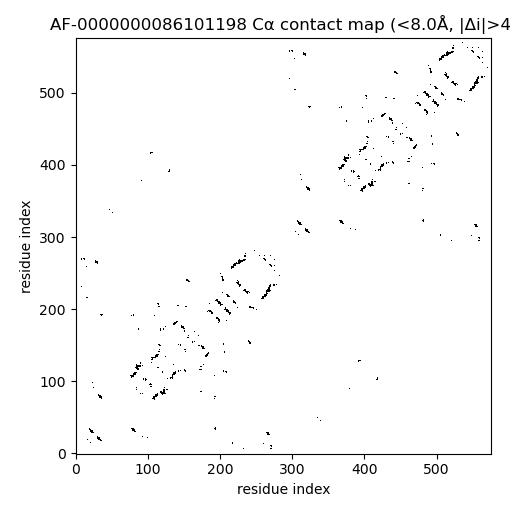.609 -10.422 1 97.62 16 LEU B N 1
ATOM 2391 C CA . LEU B 1 16 ? -11.609 -24.75 -9.578 1 97.62 16 LEU B CA 1
ATOM 2392 C C . LEU B 1 16 ? -12.445 -24.141 -8.453 1 97.62 16 LEU B C 1
ATOM 2394 O O . LEU B 1 16 ? -11.969 -23.984 -7.328 1 97.62 16 LEU B O 1
ATOM 2398 N N . GLY B 1 17 ? -13.695 -23.797 -8.758 1 96.19 17 GLY B N 1
ATOM 2399 C CA . GLY B 1 17 ? -14.492 -23.078 -7.781 1 96.19 17 GLY B CA 1
ATOM 2400 C C . GLY B 1 17 ? -13.828 -21.812 -7.289 1 96.19 17 GLY B C 1
ATOM 2401 O O . GLY B 1 17 ? -13.367 -21 -8.086 1 96.19 17 GLY B O 1
ATOM 2402 N N . ASP B 1 18 ? -13.875 -21.703 -5.941 1 95.69 18 ASP B N 1
ATOM 2403 C CA . ASP B 1 18 ? -13.227 -20.531 -5.367 1 95.69 18 ASP B CA 1
ATOM 2404 C C . ASP B 1 18 ? -11.852 -20.875 -4.801 1 95.69 18 ASP B C 1
ATOM 2406 O O . ASP B 1 18 ? -11.203 -20.031 -4.176 1 95.69 18 ASP B O 1
ATOM 2410 N N . ASP B 1 19 ? -11.406 -22.062 -5.086 1 97.12 19 ASP B N 1
ATOM 2411 C CA . ASP B 1 19 ? -10.148 -22.531 -4.508 1 97.12 19 ASP B CA 1
ATOM 2412 C C . ASP B 1 19 ? -8.953 -21.891 -5.203 1 97.12 19 ASP B C 1
ATOM 2414 O O . ASP B 1 19 ? -7.91 -21.672 -4.582 1 97.12 19 ASP B O 1
ATOM 2418 N N . VAL B 1 20 ? -9.141 -21.719 -6.488 1 98.19 20 VAL B N 1
ATOM 2419 C CA . VAL B 1 20 ? -8.078 -21.125 -7.285 1 98.19 20 VAL B CA 1
ATOM 2420 C C . VAL B 1 20 ? -8.656 -20.031 -8.188 1 98.19 20 VAL B C 1
ATOM 2422 O O . VAL B 1 20 ? -9.602 -20.281 -8.938 1 98.19 20 VAL B O 1
ATOM 2425 N N . ILE B 1 21 ? -8.109 -18.906 -8.125 1 98.06 21 ILE B N 1
ATOM 2426 C CA . ILE B 1 21 ? -8.555 -17.766 -8.914 1 98.06 21 ILE B CA 1
ATOM 2427 C C . ILE B 1 21 ? -7.398 -17.25 -9.781 1 98.06 21 ILE B C 1
ATOM 2429 O O . ILE B 1 21 ? -6.281 -17.078 -9.297 1 98.06 21 ILE B O 1
ATOM 2433 N N . ALA B 1 22 ? -7.637 -17.078 -11.055 1 97.62 22 ALA B N 1
ATOM 2434 C CA . ALA B 1 22 ? -6.676 -16.469 -11.961 1 97.62 22 ALA B CA 1
ATOM 2435 C C . ALA B 1 22 ? -7.008 -15 -12.211 1 97.62 22 ALA B C 1
ATOM 2437 O O . ALA B 1 22 ? -8.172 -14.648 -12.422 1 97.62 22 ALA B O 1
ATOM 2438 N N . ILE B 1 23 ? -6.023 -14.18 -12.109 1 97.81 23 ILE B N 1
ATOM 2439 C CA . ILE B 1 23 ? -6.168 -12.766 -12.438 1 97.81 23 ILE B CA 1
ATOM 2440 C C . ILE B 1 23 ? -5.27 -12.414 -13.625 1 97.81 23 ILE B C 1
ATOM 2442 O O . ILE B 1 23 ? -4.059 -12.633 -13.578 1 97.81 23 ILE B O 1
ATOM 2446 N N . ASP B 1 24 ? -5.875 -11.914 -14.695 1 96.44 24 ASP B N 1
ATOM 2447 C CA . ASP B 1 24 ? -5.129 -11.461 -15.867 1 96.44 24 ASP B CA 1
ATOM 2448 C C . ASP B 1 24 ? -4.52 -10.086 -15.641 1 96.44 24 ASP B C 1
ATOM 2450 O O . ASP B 1 24 ? -5.238 -9.094 -15.523 1 96.44 24 ASP B O 1
ATOM 2454 N N . MET B 1 25 ? -3.238 -9.984 -15.57 1 95.62 25 MET B N 1
ATOM 2455 C CA . MET B 1 25 ? -2.52 -8.734 -15.352 1 95.62 25 MET B CA 1
ATOM 2456 C C . MET B 1 25 ? -2.262 -8.008 -16.672 1 95.62 25 MET B C 1
ATOM 2458 O O . MET B 1 25 ? -1.771 -6.879 -16.672 1 95.62 25 MET B O 1
ATOM 2462 N N . GLY B 1 26 ? -2.725 -8.57 -17.656 1 88.44 26 GLY B N 1
ATOM 2463 C CA . GLY B 1 26 ? -2.654 -7.965 -18.984 1 88.44 26 GLY B CA 1
ATOM 2464 C C . GLY B 1 26 ? -1.458 -8.438 -19.797 1 88.44 26 GLY B C 1
ATOM 2465 O O . GLY B 1 26 ? -0.404 -8.742 -19.234 1 88.44 26 GLY B O 1
ATOM 2466 N N . PRO B 1 27 ? -1.312 -8.336 -20.953 1 84 27 PRO B N 1
ATOM 2467 C CA . PRO B 1 27 ? -2.02 -9.219 -21.875 1 84 27 PRO B CA 1
ATOM 2468 C C . PRO B 1 27 ? -1.791 -10.695 -21.578 1 84 27 PRO B C 1
ATOM 2470 O O . PRO B 1 27 ? -0.677 -11.203 -21.75 1 84 27 PRO B O 1
ATOM 2473 N N . LYS B 1 28 ? -2.828 -11.336 -21.125 1 85.44 28 LYS B N 1
ATOM 2474 C CA . LYS B 1 28 ? -2.98 -12.742 -20.766 1 85.44 28 LYS B CA 1
ATOM 2475 C C . LYS B 1 28 ? -1.745 -13.25 -20.016 1 85.44 28 LYS B C 1
ATOM 2477 O O . LYS B 1 28 ? -1.18 -14.289 -20.391 1 85.44 28 LYS B O 1
ATOM 2482 N N . THR B 1 29 ? -1.248 -12.469 -19.047 1 92.81 29 THR B N 1
ATOM 2483 C CA . THR B 1 29 ? -0.255 -12.82 -18.031 1 92.81 29 THR B CA 1
ATOM 2484 C C . THR B 1 29 ? -0.911 -13 -16.672 1 92.81 29 THR B C 1
ATOM 2486 O O . THR B 1 29 ? -1.247 -12.016 -16 1 92.81 29 THR B O 1
ATOM 2489 N N . ASN B 1 30 ? -1.045 -14.195 -16.328 1 97.38 30 ASN B N 1
ATOM 2490 C CA . ASN B 1 30 ? -1.877 -14.531 -15.172 1 97.38 30 ASN B CA 1
ATOM 2491 C C . ASN B 1 30 ? -1.054 -14.609 -13.891 1 97.38 30 ASN B C 1
ATOM 2493 O O . ASN B 1 30 ? 0.089 -15.07 -13.906 1 97.38 30 ASN B O 1
ATOM 2497 N N . ILE B 1 31 ? -1.616 -14.109 -12.867 1 98.62 31 ILE B N 1
ATOM 2498 C CA . ILE B 1 31 ? -1.229 -14.477 -11.516 1 98.62 31 ILE B CA 1
ATOM 2499 C C . ILE B 1 31 ? -2.332 -15.305 -10.867 1 98.62 31 ILE B C 1
ATOM 2501 O O . ILE B 1 31 ? -3.449 -15.375 -11.383 1 98.62 31 ILE B O 1
ATOM 2505 N N . PHE B 1 32 ? -2.021 -15.969 -9.734 1 98.81 32 PHE B N 1
ATOM 2506 C CA . PHE B 1 32 ? -3.002 -16.906 -9.188 1 98.81 32 PHE B CA 1
ATOM 2507 C C . PHE B 1 32 ? -3.162 -16.703 -7.684 1 98.81 32 PHE B C 1
ATOM 2509 O O . PHE B 1 32 ? -2.186 -16.422 -6.98 1 98.81 32 PHE B O 1
ATOM 2516 N N . LEU B 1 33 ? -4.305 -16.844 -7.211 1 98.81 33 LEU B N 1
ATOM 2517 C CA . LEU B 1 33 ? -4.629 -16.844 -5.789 1 98.81 33 LEU B CA 1
ATOM 2518 C C . LEU B 1 33 ? -5.207 -18.188 -5.363 1 98.81 33 LEU B C 1
ATOM 2520 O O . LEU B 1 33 ? -6.133 -18.703 -5.996 1 98.81 33 LEU B O 1
ATOM 2524 N N . LEU B 1 34 ? -4.656 -18.734 -4.34 1 98.75 34 LEU B N 1
ATOM 2525 C CA . LEU B 1 34 ? -5.152 -19.953 -3.723 1 98.75 34 LEU B CA 1
ATOM 2526 C C . LEU B 1 34 ? -5.871 -19.656 -2.412 1 98.75 34 LEU B C 1
ATOM 2528 O O . LEU B 1 34 ? -5.277 -19.078 -1.495 1 98.75 34 LEU B O 1
ATOM 2532 N N . LYS B 1 35 ? -7.039 -20.062 -2.346 1 98.19 35 LYS B N 1
ATOM 2533 C CA . LYS B 1 35 ? -7.836 -19.766 -1.158 1 98.19 35 LYS B CA 1
ATOM 2534 C C . LYS B 1 35 ? -7.359 -20.594 0.038 1 98.19 35 LYS B C 1
ATOM 2536 O O . LYS B 1 35 ? -7.141 -21.797 -0.075 1 98.19 35 LYS B O 1
ATOM 2541 N N . CYS B 1 36 ? -7.23 -19.922 1.111 1 97.19 36 CYS B N 1
ATOM 2542 C CA . CYS B 1 36 ? -6.801 -20.578 2.342 1 97.19 36 CYS B CA 1
ATOM 2543 C C . CYS B 1 36 ? -7.992 -21.141 3.098 1 97.19 36 CYS B C 1
ATOM 2545 O O . CYS B 1 36 ? -9.055 -20.531 3.146 1 97.19 36 CYS B O 1
ATOM 2547 N N . HIS B 1 37 ? -7.797 -22.297 3.629 1 93.38 37 HIS B N 1
ATOM 2548 C CA . HIS B 1 37 ? -8.75 -22.953 4.52 1 93.38 37 HIS B CA 1
ATOM 2549 C C . HIS B 1 37 ? -8.102 -23.297 5.855 1 93.38 37 HIS B C 1
ATOM 2551 O O . HIS B 1 37 ? -7.285 -24.219 5.934 1 93.38 37 HIS B O 1
ATOM 2557 N N . TRP B 1 38 ? -8.531 -22.469 6.867 1 88.75 38 TRP B N 1
ATOM 2558 C CA . TRP B 1 38 ? -7.926 -22.672 8.18 1 88.75 38 TRP B CA 1
ATOM 2559 C C . TRP B 1 38 ? -8.836 -23.516 9.078 1 88.75 38 TRP B C 1
ATOM 2561 O O . TRP B 1 38 ? -10.062 -23.359 9.031 1 88.75 38 TRP B O 1
ATOM 2571 N N . GLU B 1 39 ? -8.258 -24.438 9.586 1 74 39 GLU B N 1
ATOM 2572 C CA . GLU B 1 39 ? -9.031 -25.234 10.531 1 74 39 GLU B CA 1
ATOM 2573 C C . GLU B 1 39 ? -9.305 -24.453 11.812 1 74 39 GLU B C 1
ATOM 2575 O O . GLU B 1 39 ? -8.492 -23.625 12.234 1 74 39 GLU B O 1
ATOM 2580 N N . GLU B 1 40 ? -10.562 -24.156 12.195 1 59.22 40 GLU B N 1
ATOM 2581 C CA . GLU B 1 40 ? -10.938 -23.516 13.461 1 59.22 40 GLU B CA 1
ATOM 2582 C C . GLU B 1 40 ? -10.07 -24.031 14.609 1 59.22 40 GLU B C 1
ATOM 2584 O O . GLU B 1 40 ? -9.875 -25.234 14.758 1 59.22 40 GLU B O 1
ATOM 2589 N N . VAL B 1 41 ? -9.008 -23.25 14.867 1 51.09 41 VAL B N 1
ATOM 2590 C CA . VAL B 1 41 ? -8.297 -23.672 16.062 1 51.09 41 VAL B CA 1
ATOM 2591 C C . VAL B 1 41 ? -9.227 -23.547 17.281 1 51.09 41 VAL B C 1
ATOM 2593 O O . VAL B 1 41 ? -9.961 -22.578 17.422 1 51.09 41 VAL B O 1
ATOM 2596 N N . ASP B 1 42 ? -9.477 -24.609 17.844 1 41.19 42 ASP B N 1
ATOM 2597 C CA . ASP B 1 42 ? -10.188 -24.594 19.125 1 41.19 42 ASP B CA 1
ATOM 2598 C C . ASP B 1 42 ? -9.711 -23.453 20.016 1 41.19 42 ASP B C 1
ATOM 2600 O O . ASP B 1 42 ? -8.523 -23.375 20.344 1 41.19 42 ASP B O 1
ATOM 2604 N N . LYS B 1 43 ? -10.281 -22.266 19.969 1 38.59 43 LYS B N 1
ATOM 2605 C CA . LYS B 1 43 ? -10.117 -21.078 20.797 1 38.59 43 LYS B CA 1
ATOM 2606 C C . LYS B 1 43 ? -9.734 -21.438 22.219 1 38.59 43 LYS B C 1
ATOM 2608 O O . LYS B 1 43 ? -9.68 -20.578 23.094 1 38.59 43 LYS B O 1
ATOM 2613 N N . THR B 1 44 ? -9.734 -22.578 22.641 1 33.78 44 THR B N 1
ATOM 2614 C CA . THR B 1 44 ? -9.703 -22.797 24.094 1 33.78 44 THR B CA 1
ATOM 2615 C C . THR B 1 44 ? -8.367 -22.359 24.672 1 33.78 44 THR B C 1
ATOM 2617 O O . THR B 1 44 ? -8.211 -22.312 25.891 1 33.78 44 THR B O 1
ATOM 2620 N N . THR B 1 45 ? -7.242 -22.312 24 1 32.06 45 THR B N 1
ATOM 2621 C CA . THR B 1 45 ? -6.117 -22.125 24.922 1 32.06 45 THR B CA 1
ATOM 2622 C C . THR B 1 45 ? -5.77 -20.641 25.047 1 32.06 45 THR B C 1
ATOM 2624 O O . THR B 1 45 ? -5.195 -20.062 24.125 1 32.06 45 THR B O 1
ATOM 2627 N N . ARG B 1 46 ? -6.633 -19.844 25.578 1 31.08 46 ARG B N 1
ATOM 2628 C CA . ARG B 1 46 ? -6.363 -18.5 26.078 1 31.08 46 ARG B CA 1
ATOM 2629 C C . ARG B 1 46 ? -5.109 -18.484 26.953 1 31.08 46 ARG B C 1
ATOM 2631 O O . ARG B 1 46 ? -5.062 -19.125 28 1 31.08 46 ARG B O 1
ATOM 2638 N N . THR B 1 47 ? -3.922 -18.469 26.438 1 30.77 47 THR B N 1
ATOM 2639 C CA . THR B 1 47 ? -2.814 -18.328 27.375 1 30.77 47 THR B CA 1
ATOM 2640 C C . THR B 1 47 ? -2.742 -16.906 27.906 1 30.77 47 THR B C 1
ATOM 2642 O O . THR B 1 47 ? -2.584 -15.945 27.156 1 30.77 47 THR B O 1
ATOM 2645 N N . GLU B 1 48 ? -3.332 -16.609 29 1 30.03 48 GLU B N 1
ATOM 2646 C CA . GLU B 1 48 ? -3.127 -15.453 29.844 1 30.03 48 GLU B CA 1
ATOM 2647 C C . GLU B 1 48 ? -1.646 -15.25 30.156 1 30.03 48 GLU B C 1
ATOM 2649 O O . GLU B 1 48 ? -0.993 -16.141 30.703 1 30.03 48 GLU B O 1
ATOM 2654 N N . VAL B 1 49 ? -0.878 -14.586 29.281 1 27.95 49 VAL B N 1
ATOM 2655 C CA . VAL B 1 49 ? 0.496 -14.297 29.688 1 27.95 49 VAL B CA 1
ATOM 2656 C C . VAL B 1 49 ? 0.514 -13.164 30.703 1 27.95 49 VAL B C 1
ATOM 2658 O O . VAL B 1 49 ? 0.053 -12.055 30.406 1 27.95 49 VAL B O 1
ATOM 2661 N N . LYS B 1 50 ? 0.621 -13.445 32 1 28.03 50 LYS B N 1
ATOM 2662 C CA . LYS B 1 50 ? 0.918 -12.562 33.125 1 28.03 50 LYS B CA 1
ATOM 2663 C C . LYS B 1 50 ? 2.361 -12.07 33.062 1 28.03 50 LYS B C 1
ATOM 2665 O O . LYS B 1 50 ? 3.297 -12.875 33.062 1 28.03 50 LYS B O 1
ATOM 2670 N N . ILE B 1 51 ? 2.613 -10.93 32.406 1 28.86 51 ILE B N 1
ATOM 2671 C CA . ILE B 1 51 ? 3.943 -10.344 32.531 1 28.86 51 ILE B CA 1
ATOM 2672 C C . ILE B 1 51 ? 4.199 -9.953 34 1 28.86 51 ILE B C 1
ATOM 2674 O O . ILE B 1 51 ? 3.457 -9.156 34.562 1 28.86 51 ILE B O 1
ATOM 2678 N N . GLU B 1 52 ? 4.746 -10.711 34.719 1 29.05 52 GLU B N 1
ATOM 2679 C CA . GLU B 1 52 ? 5.199 -10.383 36.062 1 29.05 52 GLU B CA 1
ATOM 2680 C C . GLU B 1 52 ? 6.277 -9.305 36.031 1 29.05 52 GLU B C 1
ATOM 2682 O O . GLU B 1 52 ? 7.266 -9.422 35.312 1 29.05 52 GLU B O 1
ATOM 2687 N N . SER B 1 53 ? 5.879 -8.008 36.156 1 27.91 53 SER B N 1
ATOM 2688 C CA . SER B 1 53 ? 6.828 -6.934 36.438 1 27.91 53 SER B CA 1
ATOM 2689 C C . SER B 1 53 ? 7.871 -7.359 37.469 1 27.91 53 SER B C 1
ATOM 2691 O O . SER B 1 53 ? 7.551 -8.07 38.406 1 27.91 53 SER B O 1
ATOM 2693 N N . PRO B 1 54 ? 9.039 -7.344 37.062 1 27.72 54 PRO B N 1
ATOM 2694 C CA . PRO B 1 54 ? 9.977 -7.594 38.156 1 27.72 54 PRO B CA 1
ATOM 2695 C C . PRO B 1 54 ? 9.672 -6.758 39.375 1 27.72 54 PRO B C 1
ATOM 2697 O O . PRO B 1 54 ? 9.062 -5.688 39.281 1 27.72 54 PRO B O 1
ATOM 2700 N N . SER B 1 55 ? 9.734 -7.316 40.594 1 28.36 55 SER B N 1
ATOM 2701 C CA . SER B 1 55 ? 9.594 -6.91 41.969 1 28.36 55 SER B CA 1
ATOM 2702 C C . SER B 1 55 ? 10.414 -5.66 42.281 1 28.36 55 SER B C 1
ATOM 2704 O O . SER B 1 55 ? 10.75 -5.398 43.438 1 28.36 55 SER B O 1
ATOM 2706 N N . ALA B 1 56 ? 11.289 -4.996 41.562 1 27.45 56 ALA B N 1
ATOM 2707 C CA . ALA B 1 56 ? 11.898 -4.039 42.469 1 27.45 56 ALA B CA 1
ATOM 2708 C C . ALA B 1 56 ? 10.836 -3.332 43.312 1 27.45 56 ALA B C 1
ATOM 2710 O O . ALA B 1 56 ? 9.664 -3.287 42.938 1 27.45 56 ALA B O 1
ATOM 2711 N N . ILE B 1 57 ? 11.242 -2.402 44.281 1 26.44 57 ILE B N 1
ATOM 2712 C CA . ILE B 1 57 ? 10.953 -1.758 45.562 1 26.44 57 ILE B CA 1
ATOM 2713 C C . ILE B 1 57 ? 9.75 -0.825 45.406 1 26.44 57 ILE B C 1
ATOM 2715 O O . ILE B 1 57 ? 9.305 -0.212 46.375 1 26.44 57 ILE B O 1
ATOM 2719 N N . VAL B 1 58 ? 9.383 0.002 44.406 1 25.36 58 VAL B N 1
ATOM 2720 C CA . VAL B 1 58 ? 8.594 1.068 45 1 25.36 58 VAL B CA 1
ATOM 2721 C C . VAL B 1 58 ? 7.379 0.475 45.719 1 25.36 58 VAL B C 1
ATOM 2723 O O . VAL B 1 58 ? 6.91 -0.606 45.344 1 25.36 58 VAL B O 1
ATOM 2726 N N . ASP B 1 59 ? 6.902 1.054 46.875 1 27.34 59 ASP B N 1
ATOM 2727 C CA . ASP B 1 59 ? 5.703 1.107 47.719 1 27.34 59 ASP B CA 1
ATOM 2728 C C . ASP B 1 59 ? 4.449 0.827 46.875 1 27.34 59 ASP B C 1
ATOM 2730 O O . ASP B 1 59 ? 4.477 0.903 45.656 1 27.34 59 ASP B O 1
ATOM 2734 N N . GLU B 1 60 ? 3.221 1.253 47.531 1 27.72 60 GLU B N 1
ATOM 2735 C CA . GLU B 1 60 ? 1.774 1.112 47.406 1 27.72 60 GLU B CA 1
ATOM 2736 C C . GLU B 1 60 ? 1.31 1.53 46 1 27.72 60 GLU B C 1
ATOM 2738 O O . GLU B 1 60 ? 0.119 1.767 45.781 1 27.72 60 GLU B O 1
ATOM 2743 N N . ILE B 1 61 ? 2.119 2.08 45.219 1 27 61 ILE B N 1
ATOM 2744 C CA . ILE B 1 61 ? 1.373 2.766 44.188 1 27 61 ILE B CA 1
ATOM 2745 C C . ILE B 1 61 ? 0.43 1.783 43.5 1 27 61 ILE B C 1
ATOM 2747 O O . ILE B 1 61 ? 0.862 0.733 43 1 27 61 ILE B O 1
ATOM 2751 N N . SER B 1 62 ? -0.973 1.892 43.625 1 29.09 62 SER B N 1
ATOM 2752 C CA . SER B 1 62 ? -2.287 1.327 43.344 1 29.09 62 SER B CA 1
ATOM 2753 C C . SER B 1 62 ? -2.332 0.738 41.938 1 29.09 62 SER B C 1
ATOM 2755 O O . SER B 1 62 ? -2.738 -0.411 41.75 1 29.09 62 SER B O 1
ATOM 2757 N N . SER B 1 63 ? -2.977 1.64 41.031 1 29.33 63 SER B N 1
ATOM 2758 C CA . SER B 1 63 ? -3.824 1.191 39.938 1 29.33 63 SER B CA 1
ATOM 2759 C C . SER B 1 63 ? -3.014 0.432 38.906 1 29.33 63 SER B C 1
ATOM 2761 O O . SER B 1 63 ? -1.908 0.845 38.531 1 29.33 63 SER B O 1
ATOM 2763 N N . ASN B 1 64 ? -3.143 -0.866 38.875 1 29.58 64 ASN B N 1
ATOM 2764 C CA . ASN B 1 64 ? -2.74 -1.963 38 1 29.58 64 ASN B CA 1
ATOM 2765 C C . ASN B 1 64 ? -2.756 -1.545 36.531 1 29.58 64 ASN B C 1
ATOM 2767 O O . ASN B 1 64 ? -3.805 -1.571 35.875 1 29.58 64 ASN B O 1
ATOM 2771 N N . ASN B 1 65 ? -2.145 -0.491 36.25 1 28.2 65 ASN B N 1
ATOM 2772 C CA . ASN B 1 65 ? -2.119 -0.148 34.844 1 28.2 65 ASN B CA 1
ATOM 2773 C C . ASN B 1 65 ? -1.656 -1.326 33.969 1 28.2 65 ASN B C 1
ATOM 2775 O O . ASN B 1 65 ? -0.469 -1.654 33.969 1 28.2 65 ASN B O 1
ATOM 2779 N N . LYS B 1 66 ? -2.525 -2.418 33.938 1 28.14 66 LYS B N 1
ATOM 2780 C CA . LYS B 1 66 ? -2.428 -3.561 33.031 1 28.14 66 LYS B CA 1
ATOM 2781 C C . LYS B 1 66 ? -2.014 -3.121 31.625 1 28.14 66 LYS B C 1
ATOM 2783 O O . LYS B 1 66 ? -2.637 -2.234 31.031 1 28.14 66 LYS B O 1
ATOM 2788 N N . VAL B 1 67 ? -0.841 -3.012 31.562 1 28.78 67 VAL B N 1
ATOM 2789 C CA . VAL B 1 67 ? -0.416 -2.822 30.188 1 28.78 67 VAL B CA 1
ATOM 2790 C C . VAL B 1 67 ? -0.903 -3.988 29.328 1 28.78 67 VAL B C 1
ATOM 2792 O O . VAL B 1 67 ? -0.598 -5.148 29.609 1 28.78 67 VAL B O 1
ATOM 2795 N N . TYR B 1 68 ? -2.113 -4.031 28.969 1 28.38 68 TYR B N 1
ATOM 2796 C CA . TYR B 1 68 ? -2.662 -5.008 28.031 1 28.38 68 TYR B CA 1
ATOM 2797 C C . TYR B 1 68 ? -1.802 -5.102 26.781 1 28.38 68 TYR B C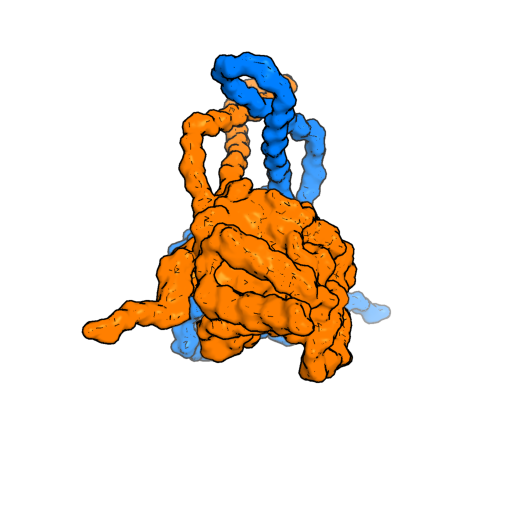 1
ATOM 2799 O O . TYR B 1 68 ? -1.431 -4.082 26.203 1 28.38 68 TYR B O 1
ATOM 2807 N N . HIS B 1 69 ? -0.786 -5.965 26.875 1 30.09 69 HIS B N 1
ATOM 2808 C CA . HIS B 1 69 ? -0.123 -6.297 25.625 1 30.09 69 HIS B CA 1
ATOM 2809 C C . HIS B 1 69 ? -1.081 -6.992 24.672 1 30.09 69 HIS B C 1
ATOM 2811 O O . HIS B 1 69 ? -1.802 -7.914 25.062 1 30.09 69 HIS B O 1
ATOM 2817 N N . THR B 1 70 ? -1.748 -6.348 23.922 1 33.44 70 THR B N 1
ATOM 2818 C CA . THR B 1 70 ? -2.59 -6.953 22.906 1 33.44 70 THR B CA 1
ATOM 2819 C C . THR B 1 70 ? -1.818 -8.023 22.125 1 33.44 70 THR B C 1
ATOM 2821 O O . THR B 1 70 ? -0.732 -7.758 21.609 1 33.44 70 THR B O 1
ATOM 2824 N N . ILE B 1 71 ? -1.848 -9.32 22.516 1 35.31 71 ILE B N 1
ATOM 2825 C CA . ILE B 1 71 ? -1.47 -10.461 21.688 1 35.31 71 ILE B CA 1
ATOM 2826 C C . ILE B 1 71 ? -2.168 -10.375 20.344 1 35.31 71 ILE B C 1
ATOM 2828 O O . ILE B 1 71 ? -3.398 -10.375 20.266 1 35.31 71 ILE B O 1
ATOM 2832 N N . GLU B 1 72 ? -1.667 -9.602 19.453 1 40.59 72 GLU B N 1
ATOM 2833 C CA . GLU B 1 72 ? -2.268 -9.617 18.125 1 40.59 72 GLU B CA 1
ATOM 2834 C C . GLU B 1 72 ? -2.307 -11.023 17.547 1 40.59 72 GLU B C 1
ATOM 2836 O O . GLU B 1 72 ? -1.279 -11.703 17.484 1 40.59 72 GLU B O 1
ATOM 2841 N N . THR B 1 73 ? -3.311 -11.828 17.797 1 44.22 73 THR B N 1
ATOM 2842 C CA . THR B 1 73 ? -3.572 -13.031 17 1 44.22 73 THR B CA 1
ATOM 2843 C C . THR B 1 73 ? -3.307 -12.766 15.523 1 44.22 73 THR B C 1
ATOM 2845 O O . THR B 1 73 ? -3.791 -11.781 14.961 1 44.22 73 THR B O 1
ATOM 2848 N N . GLN B 1 74 ? -2.139 -13.242 15.078 1 52.12 74 GLN B N 1
ATOM 2849 C CA . GLN B 1 74 ? -1.732 -13.109 13.68 1 52.12 74 GLN B CA 1
ATOM 2850 C C . GLN B 1 74 ? -2.896 -13.398 12.742 1 52.12 74 GLN B C 1
ATOM 2852 O O . GLN B 1 74 ? -3.502 -14.477 12.812 1 52.12 74 GLN B O 1
ATOM 2857 N N . LYS B 1 75 ? -3.586 -12.461 12.227 1 63.59 75 LYS B N 1
ATOM 2858 C CA . LYS B 1 75 ? -4.621 -12.617 11.211 1 63.59 75 LYS B CA 1
ATOM 2859 C C . LYS B 1 75 ? -4.168 -13.555 10.102 1 63.59 75 LYS B C 1
ATOM 2861 O O . LYS B 1 75 ? -3.121 -13.344 9.492 1 63.59 75 LYS B O 1
ATOM 2866 N N . ARG B 1 76 ? -4.852 -14.758 10.148 1 80.62 76 ARG B N 1
ATOM 2867 C CA . ARG B 1 76 ? -4.594 -15.711 9.078 1 80.62 76 ARG B CA 1
ATOM 2868 C C . ARG B 1 76 ? -4.965 -15.117 7.719 1 80.62 76 ARG B C 1
ATOM 2870 O O . ARG B 1 76 ? -6.027 -14.508 7.57 1 80.62 76 ARG B O 1
ATOM 2877 N N . GLY B 1 77 ? -4.027 -15.172 6.863 1 89.56 77 GLY B N 1
ATOM 2878 C CA . GLY B 1 77 ? -4.293 -14.719 5.508 1 89.56 77 GLY B CA 1
ATOM 2879 C C . GLY B 1 77 ? -5.395 -15.5 4.82 1 89.56 77 GLY B C 1
ATOM 2880 O O . GLY B 1 77 ? -5.715 -16.625 5.227 1 89.56 77 GLY B O 1
ATOM 2881 N N . LYS B 1 78 ? -5.93 -14.906 3.854 1 95.06 78 LYS B N 1
ATOM 2882 C CA . LYS B 1 78 ? -7.07 -15.477 3.145 1 95.06 78 LYS B CA 1
ATOM 2883 C C . LYS B 1 78 ? -6.629 -16.188 1.87 1 95.06 78 LYS B C 1
ATOM 2885 O O . LYS B 1 78 ? -7.348 -17.031 1.346 1 95.06 78 LYS B O 1
ATOM 2890 N N . TYR B 1 79 ? -5.395 -15.844 1.378 1 98.38 79 TYR B N 1
ATOM 2891 C CA . TYR B 1 79 ? -4.945 -16.391 0.103 1 98.38 79 TYR B CA 1
ATOM 2892 C C . TYR B 1 79 ? -3.432 -16.562 0.084 1 98.38 79 TYR B C 1
ATOM 2894 O O . TYR B 1 79 ? -2.713 -15.883 0.81 1 98.38 79 TYR B O 1
ATOM 2902 N N . ILE B 1 80 ? -2.975 -17.484 -0.686 1 98.69 80 ILE B N 1
ATOM 2903 C CA . ILE B 1 80 ? -1.608 -17.5 -1.198 1 98.69 80 ILE B CA 1
ATOM 2904 C C . ILE B 1 80 ? -1.578 -16.891 -2.6 1 98.69 80 ILE B C 1
ATOM 2906 O O . ILE B 1 80 ? -2.43 -17.203 -3.436 1 98.69 80 ILE B O 1
ATOM 2910 N N . LEU B 1 81 ? -0.692 -15.984 -2.84 1 98.88 81 LEU B N 1
ATOM 2911 C CA . LEU B 1 81 ? -0.503 -15.391 -4.156 1 98.88 81 LEU B CA 1
ATOM 2912 C C . LEU B 1 81 ? 0.664 -16.047 -4.887 1 98.88 81 LEU B C 1
ATOM 2914 O O . LEU B 1 81 ? 1.748 -16.203 -4.324 1 98.88 81 LEU B O 1
ATOM 2918 N N . VAL B 1 82 ? 0.445 -16.469 -6.129 1 98.94 82 VAL B N 1
ATOM 2919 C CA . VAL B 1 82 ? 1.494 -17.031 -6.973 1 98.94 82 VAL B CA 1
ATOM 2920 C C . VAL B 1 82 ? 1.857 -16.047 -8.078 1 98.94 82 VAL B C 1
ATOM 2922 O O . VAL B 1 82 ? 1.046 -15.766 -8.961 1 98.94 82 VAL B O 1
ATOM 2925 N N . ASP B 1 83 ? 3.107 -15.516 -8.023 1 98.56 83 ASP B N 1
ATOM 2926 C CA . ASP B 1 83 ? 3.688 -14.508 -8.914 1 98.56 83 ASP B CA 1
ATOM 2927 C C . ASP B 1 83 ? 2.984 -13.164 -8.75 1 98.56 83 ASP B C 1
ATOM 2929 O O . ASP B 1 83 ? 1.9 -13.086 -8.164 1 98.56 83 ASP B O 1
ATOM 2933 N N . THR B 1 84 ? 3.607 -12.086 -9.273 1 97.94 84 THR B N 1
ATOM 2934 C CA . THR B 1 84 ? 3.141 -10.758 -8.898 1 97.94 84 THR B CA 1
ATOM 2935 C C . THR B 1 84 ? 3.145 -9.82 -10.102 1 97.94 84 THR B C 1
ATOM 2937 O O . THR B 1 84 ? 3.062 -8.602 -9.953 1 97.94 84 THR B O 1
ATOM 2940 N N . GLY B 1 85 ? 3.332 -10.422 -11.289 1 95.19 85 GLY B N 1
ATOM 2941 C CA . GLY B 1 85 ? 3.303 -9.602 -12.492 1 95.19 85 GLY B CA 1
ATOM 2942 C C . GLY B 1 85 ? 4.641 -8.969 -12.812 1 95.19 85 GLY B C 1
ATOM 2943 O O . GLY B 1 85 ? 5.668 -9.352 -12.258 1 95.19 85 GLY B O 1
ATOM 2944 N N . LYS B 1 86 ? 4.645 -7.988 -13.742 1 92.94 86 LYS B N 1
ATOM 2945 C CA . LYS B 1 86 ? 5.871 -7.371 -14.234 1 92.94 86 LYS B CA 1
ATOM 2946 C C . LYS B 1 86 ? 6.219 -6.125 -13.43 1 92.94 86 LYS B C 1
ATOM 2948 O O . LYS B 1 86 ? 5.398 -5.637 -12.648 1 92.94 86 LYS B O 1
ATOM 2953 N N . THR B 1 87 ? 7.43 -5.688 -13.641 1 88.44 87 THR B N 1
ATOM 2954 C CA . THR B 1 87 ? 7.855 -4.453 -12.992 1 88.44 87 THR B CA 1
ATOM 2955 C C . THR B 1 87 ? 6.918 -3.303 -13.344 1 88.44 87 THR B C 1
ATOM 2957 O O . THR B 1 87 ? 6.566 -3.119 -14.516 1 88.44 87 THR B O 1
ATOM 2960 N N . GLY B 1 88 ? 6.484 -2.578 -12.281 1 89.69 88 GLY B N 1
ATOM 2961 C CA . GLY B 1 88 ? 5.562 -1.477 -12.508 1 89.69 88 GLY B CA 1
ATOM 2962 C C . GLY B 1 88 ? 4.113 -1.852 -12.266 1 89.69 88 GLY B C 1
ATOM 2963 O O . GLY B 1 88 ? 3.238 -0.982 -12.234 1 89.69 88 GLY B O 1
ATOM 2964 N N . ASP B 1 89 ? 3.795 -3.123 -11.977 1 94 89 ASP B N 1
ATOM 2965 C CA . ASP B 1 89 ? 2.426 -3.611 -11.852 1 94 89 ASP B CA 1
ATOM 2966 C C . ASP B 1 89 ? 1.938 -3.52 -10.414 1 94 89 ASP B C 1
ATOM 2968 O O . ASP B 1 89 ? 0.802 -3.891 -10.109 1 94 89 ASP B O 1
ATOM 2972 N N . HIS B 1 90 ? 2.783 -2.994 -9.57 1 95 90 HIS B N 1
ATOM 2973 C CA . HIS B 1 90 ? 2.459 -3.137 -8.156 1 95 90 HIS B CA 1
ATOM 2974 C C . HIS B 1 90 ? 1.148 -2.436 -7.816 1 95 90 HIS B C 1
ATOM 2976 O O . HIS B 1 90 ? 0.328 -2.971 -7.066 1 95 90 HIS B O 1
ATOM 2982 N N . PHE B 1 91 ? 0.822 -1.225 -8.328 1 94.12 91 PHE B N 1
ATOM 2983 C CA . PHE B 1 91 ? -0.45 -0.565 -8.062 1 94.12 91 PHE B CA 1
ATOM 2984 C C . PHE B 1 91 ? -1.593 -1.289 -8.766 1 94.12 91 PHE B C 1
ATOM 2986 O O . PHE B 1 91 ? -2.68 -1.438 -8.203 1 94.12 91 PHE B O 1
ATOM 2993 N N . LYS B 1 92 ? -1.327 -1.758 -9.969 1 95.62 92 LYS B N 1
ATOM 2994 C CA . LYS B 1 92 ? -2.316 -2.543 -10.703 1 95.62 92 LYS B CA 1
ATOM 2995 C C . LYS B 1 92 ? -2.676 -3.818 -9.938 1 95.62 92 LYS B C 1
ATOM 2997 O O . LYS B 1 92 ? -3.852 -4.18 -9.844 1 95.62 92 LYS B O 1
ATOM 3002 N N . LEU B 1 93 ? -1.675 -4.508 -9.453 1 97.81 93 LEU B N 1
ATOM 3003 C CA . LEU B 1 93 ? -1.882 -5.727 -8.68 1 97.81 93 LEU B CA 1
ATOM 3004 C C . LEU B 1 93 ? -2.801 -5.469 -7.488 1 97.81 93 LEU B C 1
ATOM 3006 O O . LEU B 1 93 ? -3.775 -6.195 -7.281 1 97.81 93 LEU B O 1
ATOM 3010 N N . ILE B 1 94 ? -2.479 -4.406 -6.75 1 97.31 94 ILE B N 1
ATOM 3011 C CA . ILE B 1 94 ? -3.262 -4.07 -5.566 1 97.31 94 ILE B CA 1
ATOM 3012 C C . ILE B 1 94 ? -4.707 -3.779 -5.969 1 97.31 94 ILE B C 1
ATOM 3014 O O . ILE B 1 94 ? -5.645 -4.254 -5.328 1 97.31 94 ILE B O 1
ATOM 3018 N N . GLN B 1 95 ? -4.867 -3.037 -7.012 1 95.75 95 GLN B N 1
ATOM 3019 C CA . GLN B 1 95 ? -6.199 -2.705 -7.508 1 95.75 95 GLN B CA 1
ATOM 3020 C C . GLN B 1 95 ? -6.957 -3.959 -7.934 1 95.75 95 GLN B C 1
ATOM 3022 O O . GLN B 1 95 ? -8.141 -4.117 -7.613 1 95.75 95 GLN B O 1
ATOM 3027 N N . LYS B 1 96 ? -6.316 -4.859 -8.602 1 97 96 LYS B N 1
ATOM 3028 C CA . LYS B 1 96 ? -6.957 -6.078 -9.094 1 97 96 LYS B CA 1
ATOM 3029 C C . LYS B 1 96 ? -7.371 -6.98 -7.934 1 97 96 LYS B C 1
ATOM 3031 O O . LYS B 1 96 ? -8.422 -7.621 -7.984 1 97 96 LYS B O 1
ATOM 3036 N N . LEU B 1 97 ? -6.539 -7.051 -6.93 1 98 97 LEU B N 1
ATOM 3037 C CA . LEU B 1 97 ? -6.906 -7.82 -5.746 1 98 97 LEU B CA 1
ATOM 3038 C C . LEU B 1 97 ? -8.188 -7.281 -5.121 1 98 97 LEU B C 1
ATOM 3040 O O . LEU B 1 97 ? -9.086 -8.055 -4.766 1 98 97 LEU B O 1
ATOM 3044 N N . GLU B 1 98 ? -8.234 -5.988 -5.027 1 96 98 GLU B N 1
ATOM 3045 C CA . GLU B 1 98 ? -9.406 -5.344 -4.445 1 96 98 GLU B CA 1
ATOM 3046 C C . GLU B 1 98 ? -10.641 -5.574 -5.312 1 96 98 GLU B C 1
ATOM 3048 O O . GLU B 1 98 ? -11.703 -5.938 -4.801 1 96 98 GLU B O 1
ATOM 3053 N N . GLU B 1 99 ? -10.508 -5.391 -6.57 1 95.94 99 GLU B N 1
ATOM 3054 C CA . GLU B 1 99 ? -11.633 -5.477 -7.504 1 95.94 99 GLU B CA 1
ATOM 3055 C C . GLU B 1 99 ? -12.156 -6.902 -7.605 1 95.94 99 GLU B C 1
ATOM 3057 O O . GLU B 1 99 ? -13.367 -7.117 -7.711 1 95.94 99 GLU B O 1
ATOM 3062 N N . THR B 1 100 ? -11.273 -7.871 -7.582 1 96.12 100 THR B N 1
ATOM 3063 C CA . THR B 1 100 ? -11.648 -9.258 -7.855 1 96.12 100 THR B CA 1
ATOM 3064 C C . THR B 1 100 ? -12.094 -9.961 -6.578 1 96.12 100 THR B C 1
ATOM 3066 O O . THR B 1 100 ? -13.055 -10.727 -6.594 1 96.12 100 THR B O 1
ATOM 3069 N N . LEU B 1 101 ? -11.391 -9.633 -5.492 1 97.19 101 LEU B N 1
ATOM 3070 C CA . LEU B 1 101 ? -11.594 -10.461 -4.305 1 97.19 101 LEU B CA 1
ATOM 3071 C C . LEU B 1 101 ? -11.93 -9.594 -3.094 1 97.19 101 LEU B C 1
ATOM 3073 O O . LEU B 1 101 ? -12.211 -10.117 -2.014 1 97.19 101 LEU B O 1
ATOM 3077 N N . HIS B 1 102 ? -11.859 -8.258 -3.227 1 96.19 102 HIS B N 1
ATOM 3078 C CA . HIS B 1 102 ? -12.086 -7.32 -2.133 1 96.19 102 HIS B CA 1
ATOM 3079 C C . HIS B 1 102 ? -11.102 -7.559 -0.994 1 96.19 102 HIS B C 1
ATOM 3081 O O . HIS B 1 102 ? -11.492 -7.598 0.174 1 96.19 102 HIS B O 1
ATOM 3087 N N . ILE B 1 103 ? -9.828 -7.75 -1.405 1 96.62 103 ILE B N 1
ATOM 3088 C CA . ILE B 1 103 ? -8.781 -7.953 -0.408 1 96.62 103 ILE B CA 1
ATOM 3089 C C . ILE B 1 103 ? -7.637 -6.969 -0.65 1 96.62 103 ILE B C 1
ATOM 3091 O O . ILE B 1 103 ? -7.602 -6.289 -1.679 1 96.62 103 ILE B O 1
ATOM 3095 N N . THR B 1 104 ? -6.762 -6.84 0.382 1 97.06 104 THR B N 1
ATOM 3096 C CA . THR B 1 104 ? -5.461 -6.195 0.276 1 97.06 104 THR B CA 1
ATOM 3097 C C . THR B 1 104 ? -4.336 -7.215 0.451 1 97.06 104 THR B C 1
ATOM 3099 O O . THR B 1 104 ? -4.59 -8.367 0.795 1 97.06 104 THR B O 1
ATOM 3102 N N . PRO B 1 105 ? -3.104 -6.793 0.205 1 97.88 105 PRO B N 1
ATOM 3103 C CA . PRO B 1 105 ? -2.008 -7.738 0.431 1 97.88 105 PRO B CA 1
ATOM 3104 C C . PRO B 1 105 ? -1.917 -8.203 1.884 1 97.88 105 PRO B C 1
ATOM 3106 O O . PRO B 1 105 ? -1.302 -9.234 2.17 1 97.88 105 PRO B O 1
ATOM 3109 N N . ASN B 1 106 ? -2.564 -7.445 2.785 1 95.25 106 ASN B N 1
ATOM 3110 C CA . ASN B 1 106 ? -2.592 -7.867 4.18 1 95.25 106 ASN B CA 1
ATOM 3111 C C . ASN B 1 106 ? -3.332 -9.195 4.352 1 95.25 106 ASN B C 1
ATOM 3113 O O . ASN B 1 106 ? -3.178 -9.867 5.367 1 95.25 106 ASN B O 1
ATOM 3117 N N . ASP B 1 107 ? -4.125 -9.555 3.383 1 97.12 107 ASP B N 1
ATOM 3118 C CA . ASP B 1 107 ? -4.949 -10.758 3.455 1 97.12 107 ASP B CA 1
ATOM 3119 C C . ASP B 1 107 ? -4.215 -11.961 2.865 1 97.12 107 ASP B C 1
ATOM 3121 O O . ASP B 1 107 ? -4.762 -13.062 2.805 1 97.12 107 ASP B O 1
ATOM 3125 N N . LEU B 1 108 ? -2.973 -11.781 2.506 1 98 108 LEU B N 1
ATOM 3126 C CA . LEU B 1 108 ? -2.174 -12.875 1.957 1 98 108 LEU B CA 1
ATOM 3127 C C . LEU B 1 108 ? -1.383 -13.578 3.057 1 98 108 LEU B C 1
ATOM 3129 O O . LEU B 1 108 ? -0.842 -12.922 3.951 1 98 108 LEU B O 1
ATOM 3133 N N . SER B 1 109 ? -1.31 -14.875 2.939 1 96.88 109 SER B N 1
ATOM 3134 C CA . SER B 1 109 ? -0.53 -15.648 3.902 1 96.88 109 SER B CA 1
ATOM 3135 C C . SER B 1 109 ? 0.887 -15.891 3.396 1 96.88 109 SER B C 1
ATOM 3137 O O . SER B 1 109 ? 1.808 -16.109 4.191 1 96.88 109 SER B O 1
ATOM 3139 N N . LEU B 1 110 ? 0.992 -15.867 2.078 1 97.88 110 LEU B N 1
ATOM 3140 C CA . LEU B 1 110 ? 2.252 -16.188 1.416 1 97.88 110 LEU B CA 1
ATOM 3141 C C . LEU B 1 110 ? 2.238 -15.719 -0.035 1 97.88 110 LEU B C 1
ATOM 3143 O O . LEU B 1 110 ? 1.19 -15.734 -0.686 1 97.88 110 LEU B O 1
ATOM 3147 N N . ILE B 1 111 ? 3.365 -15.258 -0.463 1 98.75 111 ILE B N 1
ATOM 3148 C CA . ILE B 1 111 ? 3.598 -15.031 -1.885 1 98.75 111 ILE B CA 1
ATOM 3149 C C . ILE B 1 111 ? 4.641 -16.016 -2.402 1 98.75 111 ILE B C 1
ATOM 3151 O O . ILE B 1 111 ? 5.727 -16.141 -1.832 1 98.75 111 ILE B O 1
ATOM 3155 N N . VAL B 1 112 ? 4.309 -16.734 -3.441 1 98.88 112 VAL B N 1
ATOM 3156 C CA . VAL B 1 112 ? 5.234 -17.672 -4.07 1 98.88 112 VAL B CA 1
ATOM 3157 C C . VAL B 1 112 ? 5.633 -17.156 -5.449 1 98.88 112 VAL B C 1
ATOM 3159 O O . VAL B 1 112 ? 4.781 -16.984 -6.32 1 98.88 112 VAL B O 1
ATOM 3162 N N . ILE B 1 113 ? 6.914 -16.953 -5.613 1 98.56 113 ILE B N 1
ATOM 3163 C CA . ILE B 1 113 ? 7.449 -16.609 -6.93 1 98.56 113 ILE B CA 1
ATOM 3164 C C . ILE B 1 113 ? 7.996 -17.859 -7.598 1 98.56 113 ILE B C 1
ATOM 3166 O O . ILE B 1 113 ? 8.844 -18.562 -7.035 1 98.56 113 ILE B O 1
ATOM 3170 N N . THR B 1 114 ? 7.539 -18.094 -8.797 1 98.25 114 THR B N 1
ATOM 3171 C CA . THR B 1 114 ? 7.801 -19.375 -9.438 1 98.25 114 THR B CA 1
ATOM 3172 C C . THR B 1 114 ? 9.188 -19.391 -10.062 1 98.25 114 THR B C 1
ATOM 3174 O O . THR B 1 114 ? 9.875 -20.422 -10.031 1 98.25 114 THR B O 1
ATOM 3177 N N . HIS B 1 115 ? 9.578 -18.281 -10.68 1 96.38 115 HIS B N 1
ATOM 3178 C CA . HIS B 1 115 ? 10.914 -18.219 -11.273 1 96.38 115 HIS B CA 1
ATOM 3179 C C . HIS B 1 115 ? 11.328 -16.766 -11.539 1 96.38 115 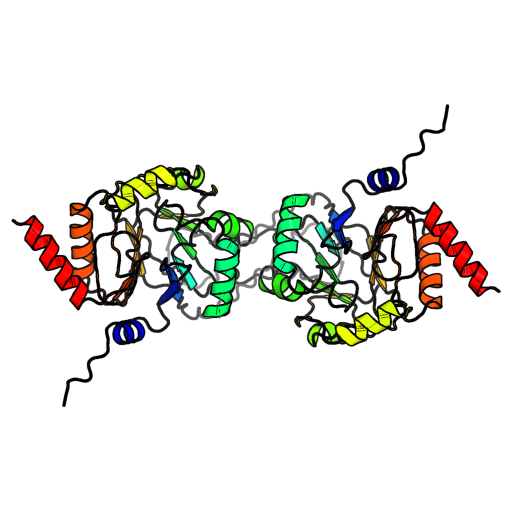HIS B C 1
ATOM 3181 O O . HIS B 1 115 ? 10.523 -15.852 -11.398 1 96.38 115 HIS B O 1
ATOM 3187 N N . ALA B 1 116 ? 12.633 -16.609 -11.922 1 93.44 116 ALA B N 1
ATOM 3188 C CA . ALA B 1 116 ? 13.234 -15.281 -11.93 1 93.44 116 ALA B CA 1
ATOM 3189 C C . ALA B 1 116 ? 13.133 -14.633 -13.312 1 93.44 116 ALA B C 1
ATOM 3191 O O . ALA B 1 116 ? 14.133 -14.211 -13.883 1 93.44 116 ALA B O 1
ATOM 3192 N N . HIS B 1 117 ? 12.016 -14.523 -13.852 1 90.81 117 HIS B N 1
ATOM 3193 C CA . HIS B 1 117 ? 11.75 -13.648 -14.984 1 90.81 117 HIS B CA 1
ATOM 3194 C C . HIS B 1 117 ? 11.023 -12.383 -14.555 1 90.81 117 HIS B C 1
ATOM 3196 O O . HIS B 1 117 ? 10.32 -12.383 -13.547 1 90.81 117 HIS B O 1
ATOM 3202 N N . PHE B 1 118 ? 11.133 -11.352 -15.32 1 84.81 118 PHE B N 1
ATOM 3203 C CA . PHE B 1 118 ? 10.734 -10 -14.945 1 84.81 118 PHE B CA 1
ATOM 3204 C C . PHE B 1 118 ? 9.227 -9.906 -14.781 1 84.81 118 PHE B C 1
ATOM 3206 O O . PHE B 1 118 ? 8.727 -9.062 -14.031 1 84.81 118 PHE B O 1
ATOM 3213 N N . ASP B 1 119 ? 8.508 -10.711 -15.43 1 91.62 119 ASP B N 1
ATOM 3214 C CA . ASP B 1 119 ? 7.059 -10.57 -15.43 1 91.62 119 ASP B CA 1
ATOM 3215 C C . ASP B 1 119 ? 6.422 -11.461 -14.367 1 91.62 119 ASP B C 1
ATOM 3217 O O . ASP B 1 119 ? 5.203 -11.633 -14.336 1 91.62 119 ASP B O 1
ATOM 3221 N N . HIS B 1 120 ? 7.195 -11.977 -13.414 1 95.31 120 HIS B N 1
ATOM 3222 C CA . HIS B 1 120 ? 6.645 -12.82 -12.359 1 95.31 120 HIS B CA 1
ATOM 3223 C C . HIS B 1 120 ? 6.867 -12.203 -10.984 1 95.31 120 HIS B C 1
ATOM 3225 O O . HIS B 1 120 ? 6.074 -12.422 -10.062 1 95.31 120 HIS B O 1
ATOM 3231 N N . SER B 1 121 ? 7.941 -11.445 -10.852 1 95.81 121 SER B N 1
ATOM 3232 C CA . SER B 1 121 ? 8.328 -10.961 -9.531 1 95.81 121 SER B CA 1
ATOM 3233 C C . SER B 1 121 ? 8.336 -9.438 -9.484 1 95.81 121 SER B C 1
ATOM 3235 O O . SER B 1 121 ? 8.914 -8.836 -8.57 1 95.81 121 SER B O 1
ATOM 3237 N N . GLY B 1 122 ? 7.707 -8.805 -10.391 1 94.19 122 GLY B N 1
ATOM 3238 C CA . GLY B 1 122 ? 7.863 -7.379 -10.617 1 94.19 122 GLY B CA 1
ATOM 3239 C C . GLY B 1 122 ? 7.355 -6.531 -9.469 1 94.19 122 GLY B C 1
ATOM 3240 O O . GLY B 1 122 ? 7.738 -5.367 -9.336 1 94.19 122 GLY B O 1
ATOM 3241 N N . SER B 1 123 ? 6.488 -7.09 -8.617 1 96.25 123 SER B N 1
ATOM 3242 C CA . SER B 1 123 ? 5.895 -6.293 -7.551 1 96.25 123 SER B CA 1
ATOM 3243 C C . SER B 1 123 ? 6.496 -6.648 -6.195 1 96.25 123 SER B C 1
ATOM 3245 O O . SER B 1 123 ? 6.113 -6.074 -5.172 1 96.25 123 SER B O 1
ATOM 3247 N N . CYS B 1 124 ? 7.449 -7.527 -6.145 1 97.19 124 CYS B N 1
ATOM 3248 C CA . CYS B 1 124 ? 7.93 -8.086 -4.887 1 97.19 124 CYS B CA 1
ATOM 3249 C C . CYS B 1 124 ? 8.609 -7.02 -4.035 1 97.19 124 CYS B C 1
ATOM 3251 O O . CYS B 1 124 ? 8.414 -6.973 -2.82 1 97.19 124 CYS B O 1
ATOM 3253 N N . TRP B 1 125 ? 9.422 -6.156 -4.652 1 95.44 125 TRP B N 1
ATOM 3254 C CA . TRP B 1 125 ? 10.102 -5.109 -3.898 1 95.44 125 TRP B CA 1
ATOM 3255 C C . TRP B 1 125 ? 9.102 -4.227 -3.16 1 95.44 125 TRP B C 1
ATOM 3257 O O . TRP B 1 125 ? 9.312 -3.883 -1.995 1 95.44 125 TRP B O 1
ATOM 3267 N N . TYR B 1 126 ? 8.086 -3.889 -3.852 1 96.62 126 TYR B N 1
ATOM 3268 C CA . TYR B 1 126 ? 7.055 -3.025 -3.287 1 96.62 126 TYR B CA 1
ATOM 3269 C C . TYR B 1 126 ? 6.297 -3.736 -2.172 1 96.62 126 TYR B C 1
ATOM 3271 O O . TYR B 1 126 ? 6.07 -3.166 -1.103 1 96.62 126 TYR B O 1
ATOM 3279 N N . LEU B 1 127 ? 5.867 -4.98 -2.424 1 97.94 127 LEU B N 1
ATOM 3280 C CA . LEU B 1 127 ? 5.113 -5.758 -1.447 1 97.94 127 LEU B CA 1
ATOM 3281 C C . LEU B 1 127 ? 5.93 -5.984 -0.181 1 97.94 127 LEU B C 1
ATOM 3283 O O . LEU B 1 127 ? 5.398 -5.902 0.929 1 97.94 127 LEU B O 1
ATOM 3287 N N . GLN B 1 128 ? 7.168 -6.277 -0.362 1 96.69 128 GLN B N 1
ATOM 3288 C CA . GLN B 1 128 ? 8.039 -6.488 0.789 1 96.69 128 GLN B CA 1
ATOM 3289 C C . GLN B 1 128 ? 8.164 -5.215 1.623 1 96.69 128 GLN B C 1
ATOM 3291 O O . GLN B 1 128 ? 8.164 -5.273 2.854 1 96.69 128 GLN B O 1
ATOM 3296 N N . LYS B 1 129 ? 8.266 -4.121 0.963 1 95.56 129 LYS B N 1
ATOM 3297 C CA . LYS B 1 129 ? 8.461 -2.832 1.618 1 95.56 129 LYS B CA 1
ATOM 3298 C C . LYS B 1 129 ? 7.199 -2.389 2.35 1 95.56 129 LYS B C 1
ATOM 3300 O O . LYS B 1 129 ? 7.27 -1.851 3.455 1 95.56 129 LYS B O 1
ATOM 3305 N N . HIS B 1 130 ? 6.055 -2.596 1.828 1 96.31 130 HIS B N 1
ATOM 3306 C CA . HIS B 1 130 ? 4.812 -2.02 2.328 1 96.31 130 HIS B CA 1
ATOM 3307 C C . HIS B 1 130 ? 4.027 -3.035 3.154 1 96.31 130 HIS B C 1
ATOM 3309 O O . HIS B 1 130 ? 3.225 -2.658 4.012 1 96.31 130 HIS B O 1
ATOM 3315 N N . TYR B 1 131 ? 4.266 -4.32 2.914 1 95.81 131 TYR B N 1
ATOM 3316 C CA . TYR B 1 131 ? 3.598 -5.41 3.615 1 95.81 131 TYR B CA 1
ATOM 3317 C C . TYR B 1 131 ? 4.605 -6.445 4.102 1 95.81 131 TYR B C 1
ATOM 3319 O O . TYR B 1 131 ? 4.531 -7.617 3.729 1 95.81 131 TYR B O 1
ATOM 3327 N N . PRO B 1 132 ? 5.473 -6.039 4.984 1 93.69 132 PRO B N 1
ATOM 3328 C CA . PRO B 1 132 ? 6.617 -6.863 5.379 1 93.69 132 PRO B CA 1
ATOM 3329 C C . PRO B 1 132 ? 6.207 -8.125 6.133 1 93.69 132 PRO B C 1
ATOM 3331 O O . PRO B 1 132 ? 7.012 -9.047 6.277 1 93.69 132 PRO B O 1
ATOM 3334 N N . HIS B 1 133 ? 5.004 -8.18 6.598 1 91.06 133 HIS B N 1
ATOM 3335 C CA . HIS B 1 133 ? 4.566 -9.328 7.371 1 91.06 133 HIS B CA 1
ATOM 3336 C C . HIS B 1 133 ? 4.172 -10.492 6.461 1 91.06 133 HIS B C 1
ATOM 3338 O O . HIS B 1 133 ? 4.004 -11.617 6.926 1 91.06 133 HIS B O 1
ATOM 3344 N N . VAL B 1 134 ? 3.98 -10.289 5.191 1 95.56 134 VAL B N 1
ATOM 3345 C CA . VAL B 1 134 ? 3.662 -11.336 4.227 1 95.56 134 VAL B CA 1
ATOM 3346 C C . VAL B 1 134 ? 4.949 -11.898 3.631 1 95.56 134 VAL B C 1
ATOM 3348 O O . VAL B 1 134 ? 5.629 -11.219 2.857 1 95.56 134 VAL B O 1
ATOM 3351 N N . PRO B 1 135 ? 5.285 -13.133 3.879 1 97.31 135 PRO B N 1
ATOM 3352 C CA . PRO B 1 135 ? 6.551 -13.664 3.367 1 97.31 135 PRO B CA 1
ATOM 3353 C C . PRO B 1 135 ? 6.512 -13.945 1.868 1 97.31 135 PRO B C 1
ATOM 3355 O O . PRO B 1 135 ? 5.484 -14.383 1.345 1 97.31 135 PRO B O 1
ATOM 3358 N N . ILE B 1 136 ? 7.621 -13.688 1.237 1 98.38 136 ILE B N 1
ATOM 3359 C CA . ILE B 1 136 ? 7.812 -13.977 -0.179 1 98.38 136 ILE B CA 1
ATOM 3360 C C . ILE B 1 136 ? 8.789 -15.148 -0.337 1 98.38 136 ILE B C 1
ATOM 3362 O O . ILE B 1 136 ? 9.938 -15.062 0.087 1 98.38 136 ILE B O 1
ATOM 3366 N N . ALA B 1 137 ? 8.328 -16.188 -0.93 1 98.69 137 ALA B N 1
ATOM 3367 C CA . ALA B 1 137 ? 9.148 -17.359 -1.191 1 98.69 137 ALA B CA 1
ATOM 3368 C C . ALA B 1 137 ? 9.602 -17.406 -2.646 1 98.69 137 ALA B C 1
ATOM 3370 O O . ALA B 1 137 ? 8.812 -17.141 -3.559 1 98.69 137 ALA B O 1
ATOM 3371 N N . VAL B 1 138 ? 10.875 -17.688 -2.832 1 98.38 138 VAL B N 1
ATOM 3372 C CA . VAL B 1 138 ? 11.43 -17.828 -4.172 1 98.38 138 VAL B CA 1
ATOM 3373 C C . VAL B 1 138 ? 12.164 -19.172 -4.285 1 98.38 138 VAL B C 1
ATOM 3375 O O . VAL B 1 138 ? 12.453 -19.812 -3.277 1 98.38 138 VAL B O 1
ATOM 3378 N N . PRO B 1 139 ? 12.398 -19.609 -5.547 1 98.38 139 PRO B N 1
ATOM 3379 C CA . PRO B 1 139 ? 13.219 -20.812 -5.684 1 98.38 139 PRO B CA 1
ATOM 3380 C C . PRO B 1 139 ? 14.633 -20.625 -5.137 1 98.38 139 PRO B C 1
ATOM 3382 O O . PRO B 1 139 ? 15.312 -19.656 -5.48 1 98.38 139 PRO B O 1
ATOM 3385 N N . TYR B 1 140 ? 15.008 -21.625 -4.406 1 97.31 140 TYR B N 1
ATOM 3386 C CA . TYR B 1 140 ? 16.328 -21.594 -3.795 1 97.31 140 TYR B CA 1
ATOM 3387 C C . TYR B 1 140 ? 17.406 -21.422 -4.852 1 97.31 140 TYR B C 1
ATOM 3389 O O . TYR B 1 140 ? 18.328 -20.594 -4.691 1 97.31 140 TYR B O 1
ATOM 3397 N N . LEU B 1 141 ? 17.297 -22.047 -5.922 1 96.62 141 LEU B N 1
ATOM 3398 C CA . LEU B 1 141 ? 18.328 -22.094 -6.953 1 96.62 141 LEU B CA 1
ATOM 3399 C C . LEU B 1 141 ? 18.422 -20.766 -7.691 1 96.62 141 LEU B C 1
ATOM 3401 O O . LEU B 1 141 ? 19.406 -20.531 -8.414 1 96.62 141 LEU B O 1
ATOM 3405 N N . GLU B 1 142 ? 17.453 -19.906 -7.469 1 96.19 142 GLU B N 1
ATOM 3406 C CA . GLU B 1 142 ? 17.453 -18.656 -8.227 1 96.19 142 GLU B CA 1
ATOM 3407 C C . GLU B 1 142 ? 17.422 -17.453 -7.297 1 96.19 142 GLU B C 1
ATOM 3409 O O . GLU B 1 142 ? 17.141 -16.328 -7.73 1 96.19 142 GLU B O 1
ATOM 3414 N N . ALA B 1 143 ? 17.703 -17.641 -6.09 1 96.75 143 ALA B N 1
ATOM 3415 C CA . ALA B 1 143 ? 17.625 -16.609 -5.066 1 96.75 143 ALA B CA 1
ATOM 3416 C C . ALA B 1 143 ? 18.531 -15.43 -5.414 1 96.75 143 ALA B C 1
ATOM 3418 O O . ALA B 1 143 ? 18.141 -14.266 -5.281 1 96.75 143 ALA B O 1
ATOM 3419 N N . ASP B 1 144 ? 19.703 -15.703 -5.91 1 94.44 144 ASP B N 1
ATOM 3420 C CA . ASP B 1 144 ? 20.672 -14.656 -6.203 1 94.44 144 ASP B CA 1
ATOM 3421 C C . ASP B 1 144 ? 20.219 -13.789 -7.367 1 94.44 144 ASP B C 1
ATOM 3423 O O . ASP B 1 144 ? 20.531 -12.594 -7.422 1 94.44 144 ASP B O 1
ATOM 3427 N N . LEU B 1 145 ? 19.547 -14.383 -8.242 1 93.44 145 LEU B N 1
ATOM 3428 C CA . LEU B 1 145 ? 19.047 -13.609 -9.367 1 93.44 145 LEU B CA 1
ATOM 3429 C C . LEU B 1 145 ? 18.094 -12.523 -8.891 1 93.44 145 LEU B C 1
ATOM 3431 O O . LEU B 1 145 ? 18.125 -11.391 -9.391 1 93.44 145 LEU B O 1
ATOM 3435 N N . PHE B 1 146 ? 17.266 -12.844 -7.906 1 94.06 146 PHE B N 1
ATOM 3436 C CA . PHE B 1 146 ? 16.328 -11.867 -7.352 1 94.06 146 PHE B CA 1
ATOM 3437 C C . PHE B 1 146 ? 17.078 -10.766 -6.609 1 94.06 146 PHE B C 1
ATOM 3439 O O . PHE B 1 146 ? 16.734 -9.586 -6.727 1 94.06 146 PHE B O 1
ATOM 3446 N N . ARG B 1 147 ? 18.094 -11.125 -5.918 1 94.06 147 ARG B N 1
ATOM 3447 C CA . ARG B 1 147 ? 18.906 -10.18 -5.16 1 94.06 147 ARG B CA 1
ATOM 3448 C C . ARG B 1 147 ? 19.609 -9.203 -6.09 1 94.06 147 ARG B C 1
ATOM 3450 O O . ARG B 1 147 ? 19.797 -8.031 -5.75 1 94.06 147 ARG B O 1
ATOM 3457 N N . LYS B 1 148 ? 19.906 -9.68 -7.289 1 90.88 148 LYS B N 1
ATOM 3458 C CA . LYS B 1 148 ? 20.703 -8.898 -8.227 1 90.88 148 LYS B CA 1
ATOM 3459 C C . LYS B 1 148 ? 19.844 -8.273 -9.305 1 90.88 148 LYS B C 1
ATOM 3461 O O . LYS B 1 148 ? 20.344 -7.555 -10.18 1 90.88 148 LYS B O 1
ATOM 3466 N N . ALA B 1 149 ? 18.594 -8.57 -9.234 1 88.75 149 ALA B N 1
ATOM 3467 C CA . ALA B 1 149 ? 17.656 -8.055 -10.234 1 88.75 149 ALA B CA 1
ATOM 3468 C C . ALA B 1 149 ? 18.047 -8.5 -11.641 1 88.75 149 ALA B C 1
ATOM 3470 O O . ALA B 1 149 ? 18.094 -7.691 -12.562 1 88.75 149 ALA B O 1
ATOM 3471 N N . ILE B 1 150 ? 18.312 -9.773 -11.711 1 85.25 150 ILE B N 1
ATOM 3472 C CA . ILE B 1 150 ? 18.656 -10.383 -12.992 1 85.25 150 ILE B CA 1
ATOM 3473 C C . ILE B 1 150 ? 17.625 -11.461 -13.344 1 85.25 150 ILE B C 1
ATOM 3475 O O . ILE B 1 150 ? 17.219 -12.234 -12.477 1 85.25 150 ILE B O 1
ATOM 3479 N N . SER B 1 151 ? 17.266 -11.469 -14.555 1 84.75 151 SER B N 1
ATOM 3480 C CA . SER B 1 151 ? 16.359 -12.516 -15.016 1 84.75 151 SER B CA 1
ATOM 3481 C C . SER B 1 151 ? 17.078 -13.836 -15.219 1 84.75 151 SER B C 1
ATOM 3483 O O . SER B 1 151 ? 18.25 -13.852 -15.594 1 84.75 151 SER B O 1
ATOM 3485 N N . ALA B 1 152 ? 16.375 -14.922 -15.031 1 84.56 152 ALA B N 1
ATOM 3486 C CA . ALA B 1 152 ? 16.922 -16.234 -15.336 1 84.56 152 ALA B CA 1
ATOM 3487 C C . ALA B 1 152 ? 17.219 -16.391 -16.828 1 84.56 152 ALA B C 1
ATOM 3489 O O . ALA B 1 152 ? 16.516 -15.828 -17.656 1 84.56 152 ALA B O 1
ATOM 3490 N N . PRO B 1 153 ? 18.25 -17.109 -17.109 1 77.31 153 PRO B N 1
ATOM 3491 C CA . PRO B 1 153 ? 18.547 -17.328 -18.531 1 77.31 153 PRO B CA 1
ATOM 3492 C C . PRO B 1 153 ? 17.422 -18.047 -19.266 1 77.31 153 PRO B C 1
ATOM 3494 O O . PRO B 1 153 ? 16.75 -18.891 -18.688 1 77.31 153 PRO B O 1
ATOM 3497 N N . SER B 1 154 ? 17.109 -17.516 -20.438 1 73.69 154 SER B N 1
ATOM 3498 C CA . SER B 1 154 ? 16.078 -18.156 -21.234 1 73.69 154 SER B CA 1
ATOM 3499 C C . SER B 1 154 ? 16.516 -18.312 -22.688 1 73.69 154 SER B C 1
ATOM 3501 O O . SER B 1 154 ? 17.141 -17.406 -23.25 1 73.69 154 SER B O 1
ATOM 3503 N N . LYS B 1 155 ? 16.297 -19.516 -23.234 1 71.62 155 LYS B N 1
ATOM 3504 C CA . LYS B 1 155 ? 16.562 -19.781 -24.641 1 71.62 155 LYS B CA 1
ATOM 3505 C C . LYS B 1 155 ? 15.297 -19.656 -25.484 1 71.62 155 LYS B C 1
ATOM 3507 O O . LYS B 1 155 ? 14.312 -20.359 -25.219 1 71.62 155 LYS B O 1
ATOM 3512 N N . PRO B 1 156 ? 15.367 -18.703 -26.406 1 68.19 156 PRO B N 1
ATOM 3513 C CA . PRO B 1 156 ? 14.156 -18.547 -27.219 1 68.19 156 PRO B CA 1
ATOM 3514 C C . PRO B 1 156 ? 13.844 -19.766 -28.078 1 68.19 156 PRO B C 1
ATOM 3516 O O . PRO B 1 156 ? 14.766 -20.438 -28.562 1 68.19 156 PRO B O 1
ATOM 3519 N N . THR B 1 157 ? 12.641 -20.109 -28.172 1 63.31 157 THR B N 1
ATOM 3520 C CA . THR B 1 157 ? 12.25 -21.297 -28.922 1 63.31 157 THR B CA 1
ATOM 3521 C C . THR B 1 157 ? 11.914 -20.938 -30.359 1 63.31 157 THR B C 1
ATOM 3523 O O . THR B 1 157 ? 11.758 -21.828 -31.203 1 63.31 157 THR B O 1
ATOM 3526 N N . ASN B 1 158 ? 11.656 -19.656 -30.562 1 62.12 158 ASN B N 1
ATOM 3527 C CA . ASN B 1 158 ? 11.289 -19.219 -31.906 1 62.12 158 ASN B CA 1
ATOM 3528 C C . ASN B 1 158 ? 11.852 -17.828 -32.219 1 62.12 158 ASN B C 1
ATOM 3530 O O . ASN B 1 158 ? 12.5 -17.219 -31.375 1 62.12 158 ASN B O 1
ATOM 3534 N N . LEU B 1 159 ? 11.742 -17.453 -33.469 1 60.84 159 LEU B N 1
ATOM 3535 C CA . LEU B 1 159 ? 12.344 -16.219 -33.969 1 60.84 159 LEU B CA 1
ATOM 3536 C C . LEU B 1 159 ? 11.789 -15.008 -33.219 1 60.84 159 LEU B C 1
ATOM 3538 O O . LEU B 1 159 ? 12.531 -14.055 -32.938 1 60.84 159 LEU B O 1
ATOM 3542 N N . LEU B 1 160 ? 10.586 -15.094 -33 1 58.09 160 LEU B N 1
ATOM 3543 C CA . LEU B 1 160 ? 9.961 -13.969 -32.312 1 58.09 160 LEU B CA 1
ATOM 3544 C C . LEU B 1 160 ? 10.508 -13.82 -30.906 1 58.09 160 LEU B C 1
ATOM 3546 O O . LEU B 1 160 ? 10.758 -12.703 -30.453 1 58.09 160 LEU B O 1
ATOM 3550 N N . ALA B 1 161 ? 10.703 -14.898 -30.266 1 63.22 161 ALA B N 1
ATOM 3551 C CA . ALA B 1 161 ? 11.266 -14.891 -28.906 1 63.22 161 ALA B CA 1
ATOM 3552 C C . ALA B 1 161 ? 12.703 -14.375 -28.922 1 63.22 161 ALA B C 1
ATOM 3554 O O . ALA B 1 161 ? 13.117 -13.648 -28.016 1 63.22 161 ALA B O 1
ATOM 3555 N N . ARG B 1 162 ? 13.43 -14.719 -29.859 1 61.53 162 ARG B N 1
ATOM 3556 C CA . ARG B 1 162 ? 14.812 -14.266 -30 1 61.53 162 ARG B CA 1
ATOM 3557 C C . ARG B 1 162 ? 14.875 -12.758 -30.188 1 61.53 162 ARG B C 1
ATOM 3559 O O . ARG B 1 162 ? 15.727 -12.086 -29.594 1 61.53 162 ARG B O 1
ATOM 3566 N N . PHE B 1 163 ? 13.977 -12.305 -30.984 1 58.22 163 PHE B N 1
ATOM 3567 C CA . PHE B 1 163 ? 13.914 -10.875 -31.25 1 58.22 163 PHE B CA 1
ATOM 3568 C C . PHE B 1 163 ? 13.523 -10.109 -29.984 1 58.22 163 PHE B C 1
ATOM 3570 O O . PHE B 1 163 ? 14.133 -9.086 -29.656 1 58.22 163 PHE B O 1
ATOM 3577 N N . THR B 1 164 ? 12.578 -10.555 -29.297 1 59.53 164 THR B N 1
ATOM 3578 C CA . THR B 1 164 ? 12.102 -9.914 -28.078 1 59.53 164 THR B CA 1
ATOM 3579 C C . THR B 1 164 ? 13.219 -9.859 -27.031 1 59.53 164 THR B C 1
ATOM 3581 O O . THR B 1 164 ? 13.375 -8.852 -26.344 1 59.53 164 THR B O 1
ATOM 3584 N N . LYS B 1 165 ? 13.852 -10.922 -26.922 1 60.06 165 LYS B N 1
ATOM 3585 C CA . LYS B 1 165 ? 14.961 -10.977 -25.984 1 60.06 165 LYS B CA 1
ATOM 3586 C C . LYS B 1 165 ? 16.031 -9.945 -26.328 1 60.06 165 LYS B C 1
ATOM 3588 O O . LYS B 1 165 ? 16.625 -9.32 -25.453 1 60.06 165 LYS B O 1
ATOM 3593 N N . LYS B 1 166 ? 16.344 -9.867 -27.531 1 57.97 166 LYS B N 1
ATOM 3594 C CA . LYS B 1 166 ? 17.359 -8.93 -28 1 57.97 166 LYS B CA 1
ATOM 3595 C C . LYS B 1 166 ? 16.969 -7.492 -27.703 1 57.97 166 LYS B C 1
ATOM 3597 O O . LYS B 1 166 ? 17.828 -6.668 -27.359 1 57.97 166 LYS B O 1
ATOM 3602 N N . VAL B 1 167 ? 15.719 -7.219 -27.891 1 53.34 167 VAL B N 1
ATOM 3603 C CA . VAL B 1 167 ? 15.211 -5.859 -27.766 1 53.34 167 VAL B CA 1
ATOM 3604 C C . VAL B 1 167 ? 15.039 -5.504 -26.281 1 53.34 167 VAL B C 1
ATOM 3606 O O . VAL B 1 167 ? 15.375 -4.395 -25.875 1 53.34 167 VAL B O 1
ATOM 3609 N N . LEU B 1 168 ? 14.484 -6.398 -25.547 1 59.19 168 LEU B N 1
ATOM 3610 C CA . LEU B 1 168 ? 14.133 -6.078 -24.172 1 59.19 168 LEU B CA 1
ATOM 3611 C C . LEU B 1 168 ? 15.32 -6.309 -23.25 1 59.19 168 LEU B C 1
ATOM 3613 O O . LEU B 1 168 ? 15.414 -5.688 -22.188 1 59.19 168 LEU B O 1
ATOM 3617 N N . GLY B 1 169 ? 16.516 -6.961 -23.781 1 56.06 169 GLY B N 1
ATOM 3618 C CA . GLY B 1 169 ? 17.672 -7.289 -22.984 1 56.06 169 GLY B CA 1
ATOM 3619 C C . GLY B 1 169 ? 17.328 -8.055 -21.719 1 56.06 169 GLY B C 1
ATOM 3620 O O . GLY B 1 169 ? 16.156 -8.375 -21.484 1 56.06 169 GLY B O 1
ATOM 3621 N N . ASP B 1 170 ? 18.406 -8.727 -21.031 1 52.5 170 ASP B N 1
ATOM 3622 C CA . ASP B 1 170 ? 18.266 -9.531 -19.812 1 52.5 170 ASP B CA 1
ATOM 3623 C C . ASP B 1 170 ? 17.906 -8.656 -18.625 1 52.5 170 ASP B C 1
ATOM 3625 O O . ASP B 1 170 ? 17.562 -9.172 -17.547 1 52.5 170 ASP B O 1
ATOM 3629 N N . ARG B 1 171 ? 18.297 -7.488 -18.641 1 52.66 171 ARG B N 1
ATOM 3630 C CA . ARG B 1 171 ? 18.125 -6.609 -17.484 1 52.66 171 ARG B CA 1
ATOM 3631 C C . ARG B 1 171 ? 16.75 -5.961 -17.484 1 52.66 171 ARG B C 1
ATOM 3633 O O . ARG B 1 171 ? 16.625 -4.758 -17.234 1 52.66 171 ARG B O 1
ATOM 3640 N N . LEU B 1 172 ? 15.828 -6.562 -18.125 1 56.91 172 LEU B N 1
ATOM 3641 C CA . LEU B 1 172 ? 14.523 -5.914 -18.156 1 56.91 172 LEU B CA 1
ATOM 3642 C C . LEU B 1 172 ? 13.961 -5.77 -16.734 1 56.91 172 LEU B C 1
ATOM 3644 O O . LEU B 1 172 ? 13.789 -6.762 -16.031 1 56.91 172 LEU B O 1
ATOM 3648 N N . GLY B 1 173 ? 13.883 -4.488 -16.312 1 68.06 173 GLY B N 1
ATOM 3649 C CA . GLY B 1 173 ? 13.047 -3.691 -15.43 1 68.06 173 GLY B CA 1
ATOM 3650 C C . GLY B 1 173 ? 12.758 -4.371 -14.102 1 68.06 173 GLY B C 1
ATOM 3651 O O . GLY B 1 173 ? 11.734 -4.109 -13.469 1 68.06 173 GLY B O 1
ATOM 3652 N N . CYS B 1 174 ? 13.812 -5.438 -13.766 1 74.81 174 CYS B N 1
ATOM 3653 C CA . CYS B 1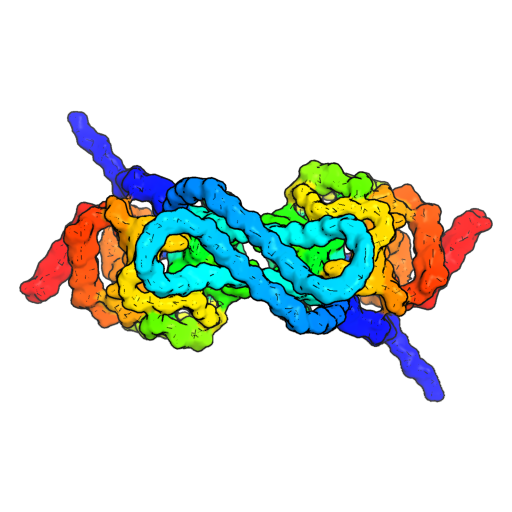 174 ? 13.57 -6.039 -12.461 1 74.81 174 CYS B CA 1
ATOM 3654 C C . CYS B 1 174 ? 14.078 -5.137 -11.344 1 74.81 174 CYS B C 1
ATOM 3656 O O . CYS B 1 174 ? 15.016 -4.359 -11.539 1 74.81 174 CYS B O 1
ATOM 3658 N N . VAL B 1 175 ? 13.461 -5.105 -10.25 1 86.06 175 VAL B N 1
ATOM 3659 C CA . VAL B 1 175 ? 13.891 -4.418 -9.039 1 86.06 175 VAL B CA 1
ATOM 3660 C C . VAL B 1 175 ? 14.32 -5.441 -7.992 1 86.06 175 VAL B C 1
ATOM 3662 O O . VAL B 1 175 ? 13.617 -6.426 -7.75 1 86.06 175 VAL B O 1
ATOM 3665 N N . PRO B 1 176 ? 15.555 -5.328 -7.496 1 92.31 176 PRO B N 1
ATOM 3666 C CA . PRO B 1 176 ? 16.062 -6.309 -6.531 1 92.31 176 PRO B CA 1
ATOM 3667 C C . PRO B 1 176 ? 15.25 -6.328 -5.234 1 92.31 176 PRO B C 1
ATOM 3669 O O . PRO B 1 176 ? 14.672 -5.312 -4.848 1 92.31 176 PRO B O 1
ATOM 3672 N N . PHE B 1 177 ? 15.227 -7.43 -4.57 1 94.81 177 PHE B N 1
ATOM 3673 C CA . PHE B 1 177 ? 14.688 -7.602 -3.225 1 94.81 177 PHE B CA 1
ATOM 3674 C C . PHE B 1 177 ? 15.305 -8.812 -2.545 1 94.81 177 PHE B C 1
ATOM 3676 O O . PHE B 1 177 ? 15.906 -9.664 -3.205 1 94.81 177 PHE B O 1
ATOM 3683 N N . GLU B 1 178 ? 15.227 -8.852 -1.225 1 96.06 178 GLU B N 1
ATOM 3684 C CA . GLU B 1 178 ? 15.703 -10.008 -0.467 1 96.06 178 GLU B CA 1
ATOM 3685 C C . GLU B 1 178 ? 14.57 -10.984 -0.174 1 96.06 178 GLU B C 1
ATOM 3687 O O . GLU B 1 178 ? 13.641 -10.656 0.567 1 96.06 178 GLU B O 1
ATOM 3692 N N . PRO B 1 179 ? 14.648 -12.18 -0.744 1 97.06 179 PRO B N 1
ATOM 3693 C CA . PRO B 1 179 ? 13.586 -13.148 -0.458 1 97.06 179 PRO B CA 1
ATOM 3694 C C . PRO B 1 179 ? 13.477 -13.484 1.028 1 97.06 179 PRO B C 1
ATOM 3696 O O . PRO B 1 179 ? 14.492 -13.555 1.725 1 97.06 179 PRO B O 1
ATOM 3699 N N . ASP B 1 180 ? 12.281 -13.695 1.479 1 95.81 180 ASP B N 1
ATOM 3700 C CA . ASP B 1 180 ? 12.055 -14.07 2.871 1 95.81 180 ASP B CA 1
ATOM 3701 C C . ASP B 1 180 ? 12.266 -15.57 3.074 1 95.81 180 ASP B C 1
ATOM 3703 O O . ASP B 1 180 ? 12.766 -15.992 4.117 1 95.81 180 ASP B O 1
ATOM 3707 N N . LEU B 1 181 ? 11.812 -16.359 2.109 1 97.5 181 LEU B N 1
ATOM 3708 C CA . LEU B 1 181 ? 11.891 -17.812 2.168 1 97.5 181 LEU B CA 1
ATOM 3709 C C . LEU B 1 181 ? 12.516 -18.375 0.896 1 97.5 181 LEU B C 1
ATOM 3711 O O . LEU B 1 181 ? 12.266 -17.875 -0.2 1 97.5 181 LEU B O 1
ATOM 3715 N N . LEU B 1 182 ? 13.281 -19.406 1.094 1 98 182 LEU B N 1
ATOM 3716 C CA . LEU B 1 182 ? 13.883 -20.125 -0.02 1 98 182 LEU B CA 1
ATOM 3717 C C . LEU B 1 182 ? 13.305 -21.531 -0.133 1 98 182 LEU B C 1
ATOM 3719 O O . LEU B 1 182 ? 13.547 -22.391 0.728 1 98 182 LEU B O 1
ATOM 3723 N N . PHE B 1 183 ? 12.602 -21.766 -1.199 1 98.19 183 PHE B N 1
ATOM 3724 C CA . PHE B 1 183 ? 11.969 -23.062 -1.409 1 98.19 183 PHE B CA 1
ATOM 3725 C C . PHE B 1 183 ? 12.828 -23.953 -2.301 1 98.19 183 PHE B C 1
ATOM 3727 O O . PHE B 1 183 ? 13.258 -23.531 -3.375 1 98.19 183 PHE B O 1
ATOM 3734 N N . LYS B 1 184 ? 13.07 -25.141 -1.942 1 96.56 184 LYS B N 1
ATOM 3735 C CA . LYS B 1 184 ? 13.883 -26.094 -2.691 1 96.56 184 LYS B CA 1
ATOM 3736 C C . LYS B 1 184 ? 13.008 -27.031 -3.525 1 96.56 184 LYS B C 1
ATOM 3738 O O . LYS B 1 184 ? 13.508 -27.719 -4.418 1 96.56 184 LYS B O 1
ATOM 3743 N N . GLY B 1 185 ? 11.781 -26.953 -3.281 1 96.25 185 GLY B N 1
ATOM 3744 C CA . GLY B 1 185 ? 10.875 -27.969 -3.803 1 96.25 185 GLY B CA 1
ATOM 3745 C C . GLY B 1 185 ? 10.531 -29.047 -2.787 1 96.25 185 GLY B C 1
ATOM 3746 O O . GLY B 1 185 ? 11.422 -29.578 -2.115 1 96.25 185 GLY B O 1
ATOM 3747 N N . GLY B 1 186 ? 9.266 -29.266 -2.508 1 95 186 GLY B N 1
ATOM 3748 C CA . GLY B 1 186 ? 8.812 -30.234 -1.513 1 95 186 GLY B CA 1
ATOM 3749 C C . GLY B 1 186 ? 8.07 -29.594 -0.359 1 95 186 GLY B C 1
ATOM 3750 O O . GLY B 1 186 ? 7.434 -30.281 0.438 1 95 186 GLY B O 1
ATOM 3751 N N . GLU B 1 187 ? 8.203 -28.312 -0.251 1 96.69 187 GLU B N 1
ATOM 3752 C CA . GLU B 1 187 ? 7.547 -27.594 0.843 1 96.69 187 GLU B CA 1
ATOM 3753 C C . GLU B 1 187 ? 6.027 -27.734 0.755 1 96.69 187 GLU B C 1
ATOM 3755 O O . GLU B 1 187 ? 5.453 -27.656 -0.333 1 96.69 187 GLU B O 1
ATOM 3760 N N . ARG B 1 188 ? 5.445 -28 1.853 1 97.62 188 ARG B N 1
ATOM 3761 C CA . ARG B 1 188 ? 3.99 -28 1.965 1 97.62 188 ARG B CA 1
ATOM 3762 C C . ARG B 1 188 ? 3.459 -26.594 2.232 1 97.62 188 ARG B C 1
ATOM 3764 O O . ARG B 1 188 ? 4.145 -25.766 2.838 1 97.62 188 ARG B O 1
ATOM 3771 N N . LEU B 1 189 ? 2.24 -26.359 1.84 1 97.69 189 LEU B N 1
ATOM 3772 C CA . LEU B 1 189 ? 1.646 -25.031 1.973 1 97.69 189 LEU B CA 1
ATOM 3773 C C . LEU B 1 189 ? 0.607 -25.016 3.09 1 97.69 189 LEU B C 1
ATOM 3775 O O . LEU B 1 189 ? -0.047 -24 3.316 1 97.69 189 LEU B O 1
ATOM 3779 N N . ASP B 1 190 ? 0.496 -26.062 3.881 1 94.38 190 ASP B N 1
ATOM 3780 C CA . ASP B 1 190 ? -0.498 -26.188 4.941 1 94.38 190 ASP B CA 1
ATOM 3781 C C . ASP B 1 190 ? -0.341 -25.078 5.977 1 94.38 190 ASP B C 1
ATOM 3783 O O . ASP B 1 190 ? -1.333 -24.531 6.457 1 94.38 190 ASP B O 1
ATOM 3787 N N . ASP B 1 191 ? 0.916 -24.75 6.242 1 91.5 191 ASP B N 1
ATOM 3788 C CA . ASP B 1 191 ? 1.196 -23.734 7.242 1 91.5 191 ASP B CA 1
ATOM 3789 C C . ASP B 1 191 ? 0.743 -22.359 6.758 1 91.5 191 ASP B C 1
ATOM 3791 O O . ASP B 1 191 ? 0.656 -21.406 7.547 1 91.5 191 ASP B O 1
ATOM 3795 N N . TYR B 1 192 ? 0.417 -22.328 5.52 1 95.31 192 TYR B N 1
ATOM 3796 C CA . TYR B 1 192 ? -0.027 -21.062 4.949 1 95.31 192 TYR B CA 1
ATOM 3797 C C . TYR B 1 192 ? -1.492 -21.125 4.535 1 95.31 192 TYR B C 1
ATOM 3799 O O . TYR B 1 192 ? -1.994 -20.234 3.846 1 95.31 192 TYR B O 1
ATOM 3807 N N . GLY B 1 193 ? -2.158 -22.234 4.844 1 96.31 193 GLY B N 1
ATOM 3808 C CA . GLY B 1 193 ? -3.609 -22.281 4.746 1 96.31 193 GLY B CA 1
ATOM 3809 C C . GLY B 1 193 ? -4.098 -23.047 3.525 1 96.31 193 GLY B C 1
ATOM 3810 O O . GLY B 1 193 ? -5.301 -23.125 3.279 1 96.31 193 GLY B O 1
ATOM 3811 N N . VAL B 1 194 ? -3.141 -23.609 2.727 1 97.69 194 VAL B N 1
ATOM 3812 C CA . VAL B 1 194 ? -3.541 -24.312 1.514 1 97.69 194 VAL B CA 1
ATOM 3813 C C . VAL B 1 194 ? -3.006 -25.734 1.548 1 97.69 194 VAL B C 1
ATOM 3815 O O . VAL B 1 194 ? -1.826 -25.953 1.831 1 97.69 194 VAL B O 1
ATOM 3818 N N . LYS B 1 195 ? -3.877 -26.672 1.299 1 97.88 195 LYS B N 1
ATOM 3819 C CA . LYS B 1 195 ? -3.441 -28.047 1.161 1 97.88 195 LYS B CA 1
ATOM 3820 C C . LYS B 1 195 ? -2.844 -28.312 -0.22 1 97.88 195 LYS B C 1
ATOM 3822 O O . LYS B 1 195 ? -3.57 -28.609 -1.17 1 97.88 195 LYS B O 1
ATOM 3827 N N . GLY B 1 196 ? -1.618 -28.203 -0.286 1 98.31 196 GLY B N 1
ATOM 3828 C CA . GLY B 1 196 ? -0.823 -28.344 -1.496 1 98.31 196 GLY B CA 1
ATOM 3829 C C . GLY B 1 196 ? 0.67 -28.297 -1.238 1 98.31 196 GLY B C 1
ATOM 3830 O O . GLY B 1 196 ? 1.106 -28.266 -0.085 1 98.31 196 GLY B O 1
ATOM 3831 N N . ARG B 1 197 ? 1.402 -28.359 -2.309 1 98.5 197 ARG B N 1
ATOM 3832 C CA . ARG B 1 197 ? 2.855 -28.328 -2.174 1 98.5 197 ARG B CA 1
ATOM 3833 C C . ARG B 1 197 ? 3.5 -27.609 -3.359 1 98.5 197 ARG B C 1
ATOM 3835 O O . ARG B 1 197 ? 2.893 -27.5 -4.426 1 98.5 197 ARG B O 1
ATOM 3842 N N . VAL B 1 198 ? 4.676 -27.188 -3.113 1 98.62 198 VAL B N 1
ATOM 3843 C CA . VAL B 1 198 ? 5.543 -26.641 -4.152 1 98.62 198 VAL B CA 1
ATOM 3844 C C . VAL B 1 198 ? 6.547 -27.703 -4.598 1 98.62 198 VAL B C 1
ATOM 3846 O O . VAL B 1 198 ? 7.094 -28.438 -3.771 1 98.62 198 VAL B O 1
ATOM 3849 N N . VAL B 1 199 ? 6.762 -27.766 -5.895 1 98.56 199 VAL B N 1
ATOM 3850 C CA . VAL B 1 199 ? 7.711 -28.719 -6.457 1 98.56 199 VAL B CA 1
ATOM 3851 C C . VAL B 1 199 ? 8.664 -28.016 -7.414 1 98.56 199 VAL B C 1
ATOM 3853 O O . VAL B 1 199 ? 8.242 -27.141 -8.188 1 98.56 199 VAL B O 1
ATOM 3856 N N . GLN B 1 200 ? 9.891 -28.344 -7.293 1 98.25 200 GLN B N 1
ATOM 3857 C CA . GLN B 1 200 ? 10.844 -27.812 -8.258 1 98.25 200 GLN B CA 1
ATOM 3858 C C . GLN B 1 200 ? 10.789 -28.578 -9.57 1 98.25 200 GLN B C 1
ATOM 3860 O O . GLN B 1 200 ? 10.875 -29.812 -9.578 1 98.25 200 GLN B O 1
ATOM 3865 N N . MET B 1 201 ? 10.602 -27.922 -10.641 1 97.12 201 MET B N 1
ATOM 3866 C CA . MET B 1 201 ? 10.602 -28.516 -11.969 1 97.12 201 MET B CA 1
ATOM 3867 C C . MET B 1 201 ? 11.445 -27.703 -12.938 1 97.12 201 MET B C 1
ATOM 3869 O O . MET B 1 201 ? 11.109 -26.562 -13.258 1 97.12 201 MET B O 1
ATOM 3873 N N . LYS B 1 202 ? 12.43 -28.328 -13.406 1 94 202 LYS B N 1
ATOM 3874 C CA . LYS B 1 202 ? 13.289 -27.672 -14.383 1 94 202 LYS B CA 1
ATOM 3875 C C . LYS B 1 202 ? 12.672 -27.719 -15.781 1 94 202 LYS B C 1
ATOM 3877 O O . LYS B 1 202 ? 11.781 -28.516 -16.047 1 94 202 LYS B O 1
ATOM 3882 N N . GLY B 1 203 ? 13.234 -26.875 -16.719 1 93.69 203 GLY B N 1
ATOM 3883 C CA . GLY B 1 203 ? 12.781 -26.844 -18.109 1 93.69 203 GLY B CA 1
ATOM 3884 C C . GLY B 1 203 ? 12.68 -25.453 -18.688 1 93.69 203 GLY B C 1
ATOM 3885 O O . GLY B 1 203 ? 13.312 -25.141 -19.703 1 93.69 203 GLY B O 1
ATOM 3886 N N . HIS B 1 204 ? 11.867 -24.625 -18.047 1 93.56 204 HIS B N 1
ATOM 3887 C CA . HIS B 1 204 ? 11.789 -23.219 -18.422 1 93.56 204 HIS B CA 1
ATOM 3888 C C . HIS B 1 204 ? 12.93 -22.422 -17.812 1 93.56 204 HIS B C 1
ATOM 3890 O O . HIS B 1 204 ? 13.562 -21.625 -18.5 1 93.56 204 HIS B O 1
ATOM 3896 N N . THR B 1 205 ? 13.156 -22.609 -16.578 1 93.12 205 THR B N 1
ATOM 3897 C CA . THR B 1 205 ? 14.336 -22.172 -15.852 1 93.12 205 THR B CA 1
ATOM 3898 C C . THR B 1 205 ? 14.922 -23.297 -15.016 1 93.12 205 THR B C 1
ATOM 3900 O O . THR B 1 205 ? 14.32 -24.375 -14.922 1 93.12 205 THR B O 1
ATOM 3903 N N . ASP B 1 206 ? 16.047 -23.109 -14.438 1 89.81 206 ASP B N 1
ATOM 3904 C CA . ASP B 1 206 ? 16.75 -24.172 -13.727 1 89.81 206 ASP B CA 1
ATOM 3905 C C . ASP B 1 206 ? 16.094 -24.453 -12.375 1 89.81 206 ASP B C 1
ATOM 3907 O O . ASP B 1 206 ? 16.078 -25.594 -11.906 1 89.81 206 ASP B O 1
ATOM 3911 N N . GLY B 1 207 ? 15.562 -23.438 -11.789 1 93.81 207 GLY B N 1
ATOM 3912 C CA . GLY B 1 207 ? 15.078 -23.594 -10.422 1 93.81 207 GLY B CA 1
ATOM 3913 C C . GLY B 1 207 ? 13.586 -23.375 -10.289 1 93.81 207 GLY B C 1
ATOM 3914 O O . GLY B 1 207 ? 13.07 -23.188 -9.188 1 93.81 207 GLY B O 1
ATOM 3915 N N . GLY B 1 208 ? 12.852 -23.422 -11.352 1 96.44 208 GLY B N 1
ATOM 3916 C CA . GLY B 1 208 ? 11.438 -23.094 -11.359 1 96.44 208 GLY B CA 1
ATOM 3917 C C . GLY B 1 208 ? 10.625 -23.938 -10.398 1 96.44 208 GLY B C 1
ATOM 3918 O O . GLY B 1 208 ? 10.961 -25.094 -10.133 1 96.44 208 GLY B O 1
ATOM 3919 N N . LEU B 1 209 ? 9.555 -23.281 -9.891 1 98.19 209 LEU B N 1
ATOM 3920 C CA . LEU B 1 209 ? 8.625 -23.922 -8.977 1 98.19 209 LEU B CA 1
ATOM 3921 C C . LEU B 1 209 ? 7.246 -24.047 -9.602 1 98.19 209 LEU B C 1
ATOM 3923 O O . LEU B 1 209 ? 6.836 -23.203 -10.391 1 98.19 209 LEU B O 1
ATOM 3927 N N . VAL B 1 210 ? 6.551 -25.125 -9.227 1 98.69 210 VAL B N 1
ATOM 3928 C CA . VAL B 1 210 ? 5.137 -25.281 -9.547 1 98.69 210 VAL B CA 1
ATOM 3929 C C . VAL B 1 210 ? 4.344 -25.562 -8.273 1 98.69 210 VAL B C 1
ATOM 3931 O O . VAL B 1 210 ? 4.902 -26.016 -7.273 1 98.69 210 VAL B O 1
ATOM 3934 N N . VAL B 1 211 ? 3.104 -25.266 -8.297 1 98.88 211 VAL B N 1
ATOM 3935 C CA . VAL B 1 211 ? 2.225 -25.5 -7.156 1 98.88 211 VAL B CA 1
ATOM 3936 C C . VAL B 1 211 ? 1.202 -26.578 -7.504 1 98.88 211 VAL B C 1
ATOM 3938 O O . VAL B 1 211 ? 0.487 -26.453 -8.5 1 98.88 211 VAL B O 1
ATOM 3941 N N . LEU B 1 212 ? 1.175 -27.625 -6.664 1 98.81 212 LEU B N 1
ATOM 3942 C CA . LEU B 1 212 ? 0.256 -28.75 -6.848 1 98.81 212 LEU B CA 1
ATOM 3943 C C . LEU B 1 212 ? -0.703 -28.859 -5.668 1 98.81 212 LEU B C 1
ATOM 3945 O O . LEU B 1 212 ? -0.27 -29 -4.523 1 98.81 212 LEU B O 1
ATOM 3949 N N . LEU B 1 213 ? -1.962 -28.812 -6.008 1 98.69 213 LEU B N 1
ATOM 3950 C CA . LEU B 1 213 ? -2.957 -28.922 -4.945 1 98.69 213 LEU B CA 1
ATOM 3951 C C . LEU B 1 213 ? -3.203 -30.391 -4.594 1 98.69 213 LEU B C 1
ATOM 3953 O O . LEU B 1 213 ? -3.266 -31.25 -5.48 1 98.69 213 LEU B O 1
ATOM 3957 N N . ASP B 1 214 ? -3.428 -30.641 -3.398 1 98 214 ASP B N 1
ATOM 3958 C CA . ASP B 1 214 ? -3.631 -32 -2.945 1 98 214 ASP B CA 1
ATOM 3959 C C . ASP B 1 214 ? -4.945 -32.562 -3.477 1 98 214 ASP B C 1
ATOM 3961 O O . ASP B 1 214 ? -5.043 -33.781 -3.76 1 98 214 ASP B O 1
ATOM 3965 N N . ASN B 1 215 ? -5.93 -31.781 -3.613 1 97.62 215 ASN B N 1
ATOM 3966 C CA . ASN B 1 215 ? -7.234 -32.25 -4.078 1 97.62 215 ASN B CA 1
ATOM 3967 C C . ASN B 1 215 ? -7.242 -32.469 -5.586 1 97.62 215 ASN B C 1
ATOM 3969 O O . ASN B 1 215 ? -8.266 -32.875 -6.152 1 97.62 215 ASN B O 1
ATOM 3973 N N . LYS B 1 216 ? -6.184 -32.188 -6.266 1 98.12 216 LYS B N 1
ATOM 3974 C CA . LYS B 1 216 ? -5.895 -32.438 -7.672 1 98.12 216 LYS B CA 1
ATOM 3975 C C . LYS B 1 216 ? -6.727 -31.562 -8.586 1 98.12 216 LYS B C 1
ATOM 3977 O O . LYS B 1 216 ? -6.781 -31.781 -9.797 1 98.12 216 LYS B O 1
ATOM 3982 N N . LYS B 1 217 ? -7.32 -30.547 -7.992 1 98.06 217 LYS B N 1
ATOM 3983 C CA . LYS B 1 217 ? -8.109 -29.641 -8.82 1 98.06 217 LYS B CA 1
ATOM 3984 C C . LYS B 1 217 ? -7.223 -28.875 -9.797 1 98.06 217 LYS B C 1
ATOM 3986 O O . LYS B 1 217 ? -7.605 -28.656 -10.945 1 98.06 217 LYS B O 1
ATOM 3991 N N . ALA B 1 218 ? -6.07 -28.562 -9.305 1 98.5 218 ALA B N 1
ATOM 3992 C CA . ALA B 1 218 ? -5.258 -27.703 -10.164 1 98.5 218 ALA B CA 1
ATOM 3993 C C . ALA B 1 218 ? -3.77 -28 -9.984 1 98.5 218 ALA B C 1
ATOM 3995 O O . ALA B 1 218 ? -3.326 -28.359 -8.891 1 98.5 218 ALA B O 1
ATOM 3996 N N . ALA B 1 219 ? -3.064 -27.891 -11.023 1 98.81 219 ALA B N 1
ATOM 3997 C CA . ALA B 1 219 ? -1.613 -27.719 -11.07 1 98.81 219 ALA B CA 1
ATOM 3998 C C . ALA B 1 219 ? -1.238 -26.375 -11.711 1 98.81 219 ALA B C 1
ATOM 4000 O O . ALA B 1 219 ? -1.588 -26.125 -12.867 1 98.81 219 ALA B O 1
ATOM 4001 N N . ILE B 1 220 ? -0.602 -25.547 -10.984 1 98.81 220 ILE B N 1
ATOM 4002 C CA . ILE B 1 220 ? -0.104 -24.281 -11.523 1 98.81 220 ILE B CA 1
ATOM 4003 C C . ILE B 1 220 ? 1.327 -24.469 -12.023 1 98.81 220 ILE B C 1
ATOM 4005 O O . ILE B 1 220 ? 2.275 -24.453 -11.234 1 98.81 220 ILE B O 1
ATOM 4009 N N . VAL B 1 221 ? 1.47 -24.547 -13.344 1 98.5 221 VAL B N 1
ATOM 4010 C CA . VAL B 1 221 ? 2.758 -24.953 -13.898 1 98.5 221 VAL B CA 1
ATOM 4011 C C . VAL B 1 221 ? 3.453 -23.75 -14.531 1 98.5 221 VAL B C 1
ATOM 4013 O O . VAL B 1 221 ? 4.594 -23.859 -14.984 1 98.5 221 VAL B O 1
ATOM 4016 N N . ASN B 1 222 ? 2.736 -22.641 -14.516 1 96.75 222 ASN B N 1
ATOM 4017 C CA . ASN B 1 222 ? 3.264 -21.359 -14.992 1 96.75 222 ASN B CA 1
ATOM 4018 C C . ASN B 1 222 ? 3.965 -21.516 -16.344 1 96.75 222 ASN B C 1
ATOM 4020 O O . ASN B 1 222 ? 3.348 -21.922 -17.328 1 96.75 222 ASN B O 1
ATOM 4024 N N . ASP B 1 223 ? 5.23 -21.266 -16.453 1 95.31 223 ASP B N 1
ATOM 4025 C CA . ASP B 1 223 ? 5.863 -21.078 -17.75 1 95.31 223 ASP B CA 1
ATOM 4026 C C . ASP B 1 223 ? 6.477 -22.391 -18.25 1 95.31 223 ASP B C 1
ATOM 4028 O O . ASP B 1 223 ? 7.086 -22.422 -19.328 1 95.31 223 ASP B O 1
ATOM 4032 N N . LEU B 1 224 ? 6.258 -23.484 -17.562 1 96.06 224 LEU B N 1
ATOM 4033 C CA . LEU B 1 224 ? 6.645 -24.766 -18.141 1 96.06 224 LEU B CA 1
ATOM 4034 C C . LEU B 1 224 ? 5.844 -25.047 -19.406 1 96.06 224 LEU B C 1
ATOM 4036 O O . LEU B 1 224 ? 6.297 -25.781 -20.281 1 96.06 224 LEU B O 1
ATOM 4040 N N . MET B 1 225 ? 4.691 -24.484 -19.391 1 96.38 225 MET B N 1
ATOM 4041 C CA . MET B 1 225 ? 3.811 -24.531 -20.562 1 96.38 225 MET B CA 1
ATOM 4042 C C . MET B 1 225 ? 3.197 -23.172 -20.844 1 96.38 225 MET B C 1
ATOM 4044 O O . MET B 1 225 ? 3.41 -22.219 -20.078 1 96.38 225 MET B O 1
ATOM 4048 N N . ALA B 1 226 ? 2.492 -23.125 -22.016 1 96.19 226 ALA B N 1
ATOM 4049 C CA . ALA B 1 226 ? 1.646 -21.969 -22.344 1 96.19 226 ALA B CA 1
ATOM 4050 C C . ALA B 1 226 ? 0.29 -22.438 -22.875 1 96.19 226 ALA B C 1
ATOM 4052 O O . ALA B 1 226 ? 0.111 -23.609 -23.219 1 96.19 226 ALA B O 1
ATOM 4053 N N . GLY B 1 227 ? -0.657 -21.562 -22.828 1 96.31 227 GLY B N 1
ATOM 4054 C CA . GLY B 1 227 ? -1.96 -21.766 -23.453 1 96.31 227 GLY B CA 1
ATOM 4055 C C . GLY B 1 227 ? -2.244 -20.781 -24.578 1 96.31 227 GLY B C 1
ATOM 4056 O O . GLY B 1 227 ? -1.411 -19.938 -24.891 1 96.31 227 GLY B O 1
ATOM 4057 N N . SER B 1 228 ? -3.348 -21.047 -25.188 1 94.5 228 SER B N 1
ATOM 4058 C CA . SER B 1 228 ? -3.785 -20.109 -26.219 1 94.5 228 SER B CA 1
ATOM 4059 C C . SER B 1 228 ? -4.145 -18.75 -25.609 1 94.5 228 SER B C 1
ATOM 4061 O O . SER B 1 228 ? -4.711 -18.688 -24.516 1 94.5 228 SER B O 1
ATOM 4063 N N . LEU B 1 229 ? -3.842 -17.703 -26.375 1 92.19 229 LEU B N 1
ATOM 4064 C CA . LEU B 1 229 ? -4.191 -16.359 -25.938 1 92.19 229 LEU B CA 1
ATOM 4065 C C . LEU B 1 229 ? -5.672 -16.062 -26.188 1 92.19 229 LEU B C 1
ATOM 4067 O O . LEU B 1 229 ? -6.203 -15.07 -25.703 1 92.19 229 LEU B O 1
ATOM 4071 N N . PHE B 1 230 ? -6.332 -17.031 -26.781 1 91.19 230 PHE B N 1
ATOM 4072 C CA . PHE B 1 230 ? -7.652 -16.688 -27.297 1 91.19 230 PHE B CA 1
ATOM 4073 C C . PHE B 1 230 ? -8.719 -17.609 -26.688 1 91.19 230 PHE B C 1
ATOM 4075 O O . PHE B 1 230 ? -9.891 -17.234 -26.625 1 91.19 230 PHE B O 1
ATOM 4082 N N . SER B 1 231 ? -8.242 -18.797 -26.344 1 93 231 SER B N 1
ATOM 4083 C CA . SER B 1 231 ? -9.281 -19.703 -25.859 1 93 231 SER B CA 1
ATOM 4084 C C . SER B 1 231 ? -8.695 -20.75 -24.922 1 93 231 SER B C 1
ATOM 4086 O O . SER B 1 231 ? -7.496 -21.016 -24.953 1 93 231 SER B O 1
ATOM 4088 N N . TYR B 1 232 ? -9.602 -21.328 -24.219 1 94.81 232 TYR B N 1
ATOM 4089 C CA . TYR B 1 232 ? -9.258 -22.391 -23.281 1 94.81 232 TYR B CA 1
ATOM 4090 C C . TYR B 1 232 ? -8.977 -23.688 -24.016 1 94.81 232 TYR B C 1
ATOM 4092 O O . TYR B 1 232 ? -9.461 -23.891 -25.141 1 94.81 232 TYR B O 1
ATOM 4100 N N . GLY B 1 233 ? -8.125 -24.594 -23.406 1 96.12 233 GLY B N 1
ATOM 4101 C CA . GLY B 1 233 ? -8.062 -25.969 -23.844 1 96.12 233 GLY B CA 1
ATOM 4102 C C . GLY B 1 233 ? -7.008 -26.219 -24.922 1 96.12 233 GLY B C 1
ATOM 4103 O O . GLY B 1 233 ? -7.059 -27.203 -25.641 1 96.12 233 GLY B O 1
ATOM 4104 N N . HIS B 1 234 ? -6.039 -25.281 -25 1 96.31 234 HIS B N 1
ATOM 4105 C CA . HIS B 1 234 ? -5.027 -25.422 -26.031 1 96.31 234 HIS B CA 1
ATOM 4106 C C . HIS B 1 234 ? -3.621 -25.359 -25.453 1 96.31 234 HIS B C 1
ATOM 4108 O O . HIS B 1 234 ? -2.947 -24.328 -25.562 1 96.31 234 HIS B O 1
ATOM 4114 N N . PRO B 1 235 ? -3.152 -26.484 -24.922 1 97.25 235 PRO B N 1
ATOM 4115 C CA . PRO B 1 235 ? -1.793 -26.516 -24.375 1 97.25 235 PRO B CA 1
ATOM 4116 C C . PRO B 1 235 ? -0.719 -26.391 -25.453 1 97.25 235 PRO B C 1
ATOM 4118 O O . PRO B 1 235 ? -0.894 -26.891 -26.578 1 97.25 235 PRO B O 1
ATOM 4121 N N . LYS B 1 236 ? 0.348 -25.781 -25.172 1 94.62 236 LYS B N 1
ATOM 4122 C CA . LYS B 1 236 ? 1.518 -25.703 -26.047 1 94.62 236 LYS B CA 1
ATOM 4123 C C . LYS B 1 236 ? 2.795 -25.5 -25.234 1 94.62 236 LYS B C 1
ATOM 4125 O O . LYS B 1 236 ? 2.738 -25.188 -24.047 1 94.62 236 LYS B O 1
ATOM 4130 N N . PHE B 1 237 ? 3.867 -25.688 -25.891 1 91.5 237 PHE B N 1
ATOM 4131 C CA . PHE B 1 237 ? 5.141 -25.281 -25.297 1 91.5 237 PHE B CA 1
ATOM 4132 C C . PHE B 1 237 ? 5.211 -23.766 -25.156 1 91.5 237 PHE B C 1
ATOM 4134 O O . PHE B 1 237 ? 4.676 -23.031 -25.984 1 91.5 237 PHE B O 1
ATOM 4141 N N . HIS B 1 238 ? 5.832 -23.391 -24.109 1 90.31 238 HIS B N 1
ATOM 4142 C CA . HIS B 1 238 ? 6.172 -21.969 -23.984 1 90.31 238 HIS B CA 1
ATOM 4143 C C . HIS B 1 238 ? 7.156 -21.547 -25.062 1 90.31 238 HIS B C 1
ATOM 4145 O O . HIS B 1 238 ? 7.918 -22.359 -25.578 1 90.31 238 HIS B O 1
ATOM 4151 N N . ASN B 1 239 ? 7.188 -20.234 -25.328 1 83.19 239 ASN B N 1
ATOM 4152 C CA . ASN B 1 239 ? 8.062 -19.719 -26.375 1 83.19 239 ASN B CA 1
ATOM 4153 C C . ASN B 1 239 ? 9.523 -19.719 -25.938 1 83.19 239 ASN B C 1
ATOM 4155 O O . ASN B 1 239 ? 10.422 -19.562 -26.766 1 83.19 239 ASN B O 1
ATOM 4159 N N . PHE B 1 240 ? 9.766 -19.875 -24.75 1 82.75 240 PHE B N 1
ATOM 4160 C CA . PHE B 1 240 ? 11.109 -19.984 -24.188 1 82.75 240 PHE B CA 1
ATOM 4161 C C . PHE B 1 240 ? 11.266 -21.266 -23.391 1 82.75 240 PHE B C 1
ATOM 4163 O O . PHE B 1 240 ? 10.539 -21.5 -22.422 1 82.75 240 PHE B O 1
ATOM 4170 N N . ILE B 1 241 ? 12.133 -22.141 -23.875 1 85.06 241 ILE B N 1
ATOM 4171 C CA . ILE B 1 241 ? 12.328 -23.453 -23.266 1 85.06 241 ILE B CA 1
ATOM 4172 C C . ILE B 1 241 ? 13.828 -23.734 -23.141 1 85.06 241 ILE B C 1
ATOM 4174 O O . ILE B 1 241 ? 14.594 -23.531 -24.078 1 85.06 241 ILE B O 1
ATOM 4178 N N . GLU B 1 242 ? 14.188 -24.188 -22.047 1 83.38 242 GLU B N 1
ATOM 4179 C CA . GLU B 1 242 ? 15.586 -24.547 -21.828 1 83.38 242 GLU B CA 1
ATOM 4180 C C . GLU B 1 242 ? 15.812 -26.031 -22.047 1 83.38 242 GLU B C 1
ATOM 4182 O O . GLU B 1 242 ? 16.828 -26.438 -22.609 1 83.38 242 GLU B O 1
ATOM 4187 N N . ASP B 1 243 ? 14.867 -26.891 -21.641 1 89.31 243 ASP B N 1
ATOM 4188 C CA . ASP B 1 243 ? 15 -28.344 -21.703 1 89.31 243 ASP B CA 1
ATOM 4189 C C . ASP B 1 243 ? 13.648 -29.016 -21.984 1 89.31 243 ASP B C 1
ATOM 4191 O O . ASP B 1 243 ? 12.93 -29.375 -21.047 1 89.31 243 ASP B O 1
ATOM 4195 N N . PRO B 1 244 ? 13.383 -29.219 -23.25 1 89.44 244 PRO B N 1
ATOM 4196 C CA . PRO B 1 244 ? 12.07 -29.766 -23.609 1 89.44 244 PRO B CA 1
ATOM 4197 C C . PRO B 1 244 ? 11.828 -31.156 -23.047 1 89.44 244 PRO B C 1
ATOM 4199 O O . PRO B 1 244 ? 10.695 -31.516 -22.734 1 89.44 244 PRO B O 1
ATOM 4202 N N . ILE B 1 245 ? 12.891 -31.969 -22.906 1 92.88 245 ILE B N 1
ATOM 4203 C CA . ILE B 1 245 ? 12.75 -33.312 -22.375 1 92.88 245 ILE B CA 1
ATOM 4204 C C . ILE B 1 245 ? 12.359 -33.25 -20.906 1 92.88 245 ILE B C 1
ATOM 4206 O O . ILE B 1 245 ? 11.477 -34 -20.453 1 92.88 245 ILE B O 1
ATOM 4210 N N . ALA B 1 246 ? 13 -32.375 -20.203 1 94 246 ALA B N 1
ATOM 4211 C CA . ALA B 1 246 ? 12.664 -32.188 -18.797 1 94 246 ALA B CA 1
ATOM 4212 C C . ALA B 1 246 ? 11.211 -31.734 -18.641 1 94 246 ALA B C 1
ATOM 4214 O O . ALA B 1 246 ? 10.508 -32.219 -17.75 1 94 246 ALA B O 1
ATOM 4215 N N . ILE B 1 247 ? 10.789 -30.891 -19.516 1 95.5 247 ILE B N 1
ATOM 4216 C CA . ILE B 1 247 ? 9.422 -30.391 -19.469 1 95.5 247 ILE B CA 1
ATOM 4217 C C . ILE B 1 247 ? 8.445 -31.531 -19.688 1 95.5 247 ILE B C 1
ATOM 4219 O O . ILE B 1 247 ? 7.504 -31.719 -18.906 1 95.5 247 ILE B O 1
ATOM 4223 N N . LEU B 1 248 ? 8.688 -32.344 -20.672 1 96.19 248 LEU B N 1
ATOM 4224 C CA . LEU B 1 248 ? 7.777 -33.438 -20.984 1 96.19 248 LEU B CA 1
ATOM 4225 C C . LEU B 1 248 ? 7.738 -34.469 -19.859 1 96.19 248 LEU B C 1
ATOM 4227 O O . LEU B 1 248 ? 6.67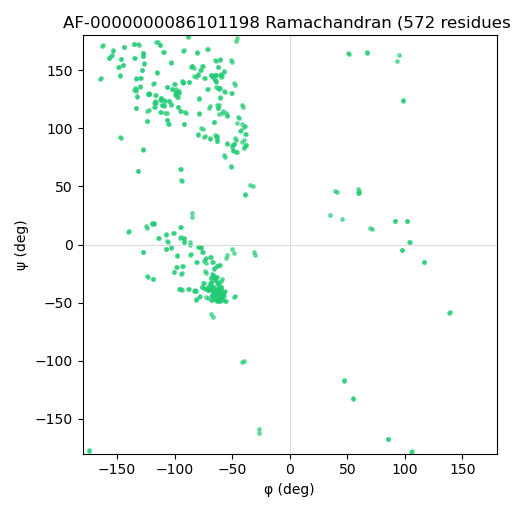2 -34.969 -19.516 1 96.19 248 LEU B O 1
ATOM 4231 N N . THR B 1 249 ? 8.883 -34.75 -19.297 1 96.12 249 THR B N 1
ATOM 4232 C CA . THR B 1 249 ? 8.953 -35.688 -18.156 1 96.12 249 THR B CA 1
ATOM 4233 C C . THR B 1 249 ? 8.141 -35.125 -16.984 1 96.12 249 THR B C 1
ATOM 4235 O O . THR B 1 249 ? 7.363 -35.875 -16.375 1 96.12 249 THR B O 1
ATOM 4238 N N . ASN B 1 250 ? 8.32 -33.906 -16.688 1 97.19 250 ASN B N 1
ATOM 4239 C CA . ASN B 1 250 ? 7.602 -33.25 -15.594 1 97.19 250 ASN B CA 1
ATOM 4240 C C . ASN B 1 250 ? 6.098 -33.219 -15.859 1 97.19 250 ASN B C 1
ATOM 4242 O O . ASN B 1 250 ? 5.301 -33.5 -14.969 1 97.19 250 ASN B O 1
ATOM 4246 N N . MET B 1 251 ? 5.73 -32.844 -17.078 1 97.75 251 MET B N 1
ATOM 4247 C CA . MET B 1 251 ? 4.312 -32.781 -17.438 1 97.75 251 MET B CA 1
ATOM 4248 C C . MET B 1 251 ? 3.658 -34.156 -17.359 1 97.75 251 MET B C 1
ATOM 4250 O O . MET B 1 251 ? 2.51 -34.281 -16.922 1 97.75 251 MET B O 1
ATOM 4254 N N . LYS B 1 252 ? 4.414 -35.156 -17.75 1 97.38 252 LYS B N 1
ATOM 4255 C CA . LYS B 1 252 ? 3.904 -36.531 -17.609 1 97.38 252 LYS B CA 1
ATOM 4256 C C . LYS B 1 252 ? 3.641 -36.875 -16.156 1 97.38 252 LYS B C 1
ATOM 4258 O O . LYS B 1 252 ? 2.633 -37.5 -15.836 1 97.38 252 LYS B O 1
ATOM 4263 N N . SER B 1 253 ? 4.551 -36.5 -15.352 1 97.38 253 SER B N 1
ATOM 4264 C CA . SER B 1 253 ? 4.367 -36.781 -13.93 1 97.38 253 SER B CA 1
ATOM 4265 C C . SER B 1 253 ? 3.111 -36.094 -13.398 1 97.38 253 SER B C 1
ATOM 4267 O O . SER B 1 253 ? 2.373 -36.656 -12.602 1 97.38 253 SER B O 1
ATOM 4269 N N . ILE B 1 254 ? 2.803 -34.875 -13.781 1 97.88 254 ILE B N 1
ATOM 4270 C CA . ILE B 1 254 ? 1.627 -34.125 -13.359 1 97.88 254 ILE B CA 1
ATOM 4271 C C . ILE B 1 254 ? 0.363 -34.812 -13.891 1 97.88 254 ILE B C 1
ATOM 4273 O O . ILE B 1 254 ? -0.624 -34.938 -13.164 1 97.88 254 ILE B O 1
ATOM 4277 N N . TYR B 1 255 ? 0.465 -35.188 -15.125 1 98 255 TYR B N 1
ATOM 4278 C CA . TYR B 1 255 ? -0.663 -35.875 -15.719 1 98 255 TYR B CA 1
ATOM 4279 C C . TYR B 1 255 ? -0.977 -37.156 -14.938 1 98 255 TYR B C 1
ATOM 4281 O O . TYR B 1 255 ? -2.137 -37.438 -14.609 1 98 255 TYR B O 1
ATOM 4289 N N . ASP B 1 256 ? 0.066 -37.906 -14.625 1 97.88 256 ASP B N 1
ATOM 4290 C CA . ASP B 1 256 ? -0.092 -39.188 -13.938 1 97.88 256 ASP B CA 1
ATOM 4291 C C . ASP B 1 256 ? -0.643 -39 -12.531 1 97.88 256 ASP B C 1
ATOM 4293 O O . ASP B 1 256 ? -1.345 -39.875 -12.008 1 97.88 256 ASP B O 1
ATOM 4297 N N . GLU B 1 257 ? -0.371 -37.906 -11.945 1 97.62 257 GLU B N 1
ATOM 4298 C CA . GLU B 1 257 ? -0.853 -37.625 -10.602 1 97.62 257 GLU B CA 1
ATOM 4299 C C . GLU B 1 257 ? -2.35 -37.312 -10.594 1 97.62 257 GLU B C 1
ATOM 4301 O O . GLU B 1 257 ? -3.002 -37.406 -9.555 1 97.62 257 GLU B O 1
ATOM 4306 N N . GLY B 1 258 ? -2.887 -36.875 -11.742 1 98.06 258 GLY B N 1
ATOM 4307 C CA . GLY B 1 258 ? -4.332 -36.812 -11.867 1 98.06 258 GLY B CA 1
ATOM 4308 C C . GLY B 1 258 ? -4.879 -35.406 -11.703 1 98.06 258 GLY B C 1
ATOM 4309 O O . GLY B 1 258 ? -6.051 -35.219 -11.367 1 98.06 258 GLY B O 1
ATOM 4310 N N . HIS B 1 259 ? -4.09 -34.375 -11.867 1 98.19 259 HIS B N 1
ATOM 4311 C CA . HIS B 1 259 ? -4.574 -33 -11.766 1 98.19 259 HIS B CA 1
ATOM 4312 C C . HIS B 1 259 ? -5.566 -32.688 -12.883 1 98.19 259 HIS B C 1
ATOM 4314 O O . HIS B 1 259 ? -5.359 -33.062 -14.031 1 98.19 259 HIS B O 1
ATOM 4320 N N . GLN B 1 260 ? -6.613 -31.938 -12.586 1 98.38 260 GLN B N 1
ATOM 4321 C CA . GLN B 1 260 ? -7.75 -31.781 -13.492 1 98.38 260 GLN B CA 1
ATOM 4322 C C . GLN B 1 260 ? -7.594 -30.547 -14.367 1 98.38 260 GLN B C 1
ATOM 4324 O O . GLN B 1 260 ? -8.039 -30.531 -15.523 1 98.38 260 GLN B O 1
ATOM 4329 N N . VAL B 1 261 ? -7.094 -29.484 -13.805 1 98.69 261 VAL B N 1
ATOM 4330 C CA . VAL B 1 261 ? -6.887 -28.25 -14.547 1 98.69 261 VAL B CA 1
ATOM 4331 C C . VAL B 1 261 ? -5.418 -27.844 -14.484 1 98.69 261 VAL B C 1
ATOM 4333 O O . VAL B 1 261 ? -4.809 -27.859 -13.406 1 98.69 261 VAL B O 1
ATOM 4336 N N . ILE B 1 262 ? -4.836 -27.547 -15.625 1 98.75 262 ILE B N 1
ATOM 4337 C CA . ILE B 1 262 ? -3.467 -27.062 -15.727 1 98.75 262 ILE B CA 1
ATOM 4338 C C . ILE B 1 262 ? -3.479 -25.562 -15.984 1 98.75 262 ILE B C 1
ATOM 4340 O O . ILE B 1 262 ? -4.051 -25.094 -16.969 1 98.75 262 ILE B O 1
ATOM 4344 N N . MET B 1 263 ? -2.871 -24.844 -15.078 1 98.5 263 MET B N 1
ATOM 4345 C CA . MET B 1 263 ? -2.881 -23.375 -15.141 1 98.5 263 MET B CA 1
ATOM 4346 C C . MET B 1 263 ? -1.519 -22.844 -15.562 1 98.5 263 MET B C 1
ATOM 4348 O O . MET B 1 263 ? -0.487 -23.281 -15.055 1 98.5 263 MET B O 1
ATOM 4352 N N . VAL B 1 264 ? -1.549 -21.875 -16.469 1 98.44 264 VAL B N 1
ATOM 4353 C CA . VAL B 1 264 ? -0.33 -21.328 -17.062 1 98.44 264 VAL B CA 1
ATOM 4354 C C . VAL B 1 264 ? -0.333 -19.812 -16.953 1 98.44 264 VAL B C 1
ATOM 4356 O O . VAL B 1 264 ? -1.396 -19.188 -16.906 1 98.44 264 VAL B O 1
ATOM 4359 N N . THR B 1 265 ? 0.864 -19.25 -16.859 1 97.81 265 THR B N 1
ATOM 4360 C CA . THR B 1 265 ? 0.973 -17.797 -16.766 1 97.81 265 THR B CA 1
ATOM 4361 C C . THR B 1 265 ? 0.542 -17.156 -18.078 1 97.81 265 THR B C 1
ATOM 4363 O O . THR B 1 265 ? -0.192 -16.156 -18.078 1 97.81 265 THR B O 1
ATOM 4366 N N . HIS B 1 266 ? 0.995 -17.734 -19.125 1 96.19 266 HIS B N 1
ATOM 4367 C CA . HIS B 1 266 ? 0.718 -17.141 -20.422 1 96.19 266 HIS B CA 1
ATOM 4368 C C . HIS B 1 266 ? -0.331 -17.938 -21.188 1 96.19 266 HIS B C 1
ATOM 4370 O O . HIS B 1 266 ? -0.059 -19.047 -21.641 1 96.19 266 HIS B O 1
ATOM 4376 N N . GLY B 1 267 ? -1.505 -17.344 -21.25 1 96.69 267 GLY B N 1
ATOM 4377 C CA . GLY B 1 267 ? -2.598 -17.984 -21.969 1 96.69 267 GLY B CA 1
ATOM 4378 C C . GLY B 1 267 ? -3.646 -18.578 -21.047 1 96.69 267 GLY B C 1
ATOM 4379 O O . GLY B 1 267 ? -3.551 -18.453 -19.828 1 96.69 267 GLY B O 1
ATOM 4380 N N . TYR B 1 268 ? -4.668 -19.234 -21.703 1 96.81 268 TYR B N 1
ATOM 4381 C CA . TYR B 1 268 ? -5.785 -19.812 -20.969 1 96.81 268 TYR B CA 1
ATOM 4382 C C . TYR B 1 268 ? -5.445 -21.219 -20.484 1 96.81 268 TYR B C 1
ATOM 4384 O O . TYR B 1 268 ? -4.688 -21.938 -21.141 1 96.81 268 TYR B O 1
ATOM 4392 N N . ALA B 1 269 ? -6.047 -21.578 -19.453 1 98.06 269 ALA B N 1
ATOM 4393 C CA . ALA B 1 269 ? -5.859 -22.891 -18.844 1 98.06 269 ALA B CA 1
ATOM 4394 C C . ALA B 1 269 ? -6.496 -23.984 -19.703 1 98.06 269 ALA B C 1
ATOM 4396 O O . ALA B 1 269 ? -7.23 -23.688 -20.656 1 98.06 269 ALA B O 1
ATOM 4397 N N . PHE B 1 270 ? -6.156 -25.266 -19.344 1 98.25 270 PHE B N 1
ATOM 4398 C CA . PHE B 1 270 ? -6.727 -26.406 -20.062 1 98.25 270 PHE B CA 1
ATOM 4399 C C . PHE B 1 270 ? -6.957 -27.578 -19.109 1 98.25 270 PHE B C 1
ATOM 4401 O O . PHE B 1 270 ? -6.309 -27.672 -18.062 1 98.25 270 PHE B O 1
ATOM 4408 N N . THR B 1 271 ? -7.898 -28.391 -19.516 1 98.31 271 THR B N 1
ATOM 4409 C CA . THR B 1 271 ? -8.258 -29.547 -18.703 1 98.31 271 THR B CA 1
ATOM 4410 C C . THR B 1 271 ? -7.387 -30.75 -19.062 1 98.31 271 THR B C 1
ATOM 4412 O O . THR B 1 271 ? -6.52 -30.641 -19.938 1 98.31 271 THR B O 1
ATOM 4415 N N . ARG B 1 272 ? -7.602 -31.812 -18.406 1 97.06 272 ARG B N 1
ATOM 4416 C CA . ARG B 1 272 ? -6.785 -33 -18.516 1 97.06 272 ARG B CA 1
ATOM 4417 C C . ARG B 1 272 ? -6.852 -33.594 -19.938 1 97.06 272 ARG B C 1
ATOM 4419 O O . ARG B 1 272 ? -5.871 -34.125 -20.438 1 97.06 272 ARG B O 1
ATOM 4426 N N . GLU B 1 273 ? -7.961 -33.469 -20.578 1 96.56 273 GLU B N 1
ATOM 4427 C CA . GLU B 1 273 ? -8.125 -34.125 -21.875 1 96.56 273 GLU B CA 1
ATOM 4428 C C . GLU B 1 273 ? -7.223 -33.469 -22.922 1 96.56 273 GLU B C 1
ATOM 4430 O O . GLU B 1 273 ? -6.355 -34.125 -23.5 1 96.56 273 GLU B O 1
ATOM 4435 N N . PRO B 1 274 ? -7.414 -32.188 -23.156 1 97.75 274 PRO B N 1
ATOM 4436 C CA . PRO B 1 274 ? -6.48 -31.594 -24.125 1 97.75 274 PRO B CA 1
ATOM 4437 C C . PRO B 1 274 ? -5.023 -31.703 -23.672 1 97.75 274 PRO B C 1
ATOM 4439 O O . PRO B 1 274 ? -4.121 -31.797 -24.5 1 97.75 274 PRO B O 1
ATOM 4442 N N . PHE B 1 275 ? -4.797 -31.672 -22.422 1 98.12 275 PHE B N 1
ATOM 4443 C CA . PHE B 1 275 ? -3.453 -31.844 -21.875 1 98.12 275 PHE B CA 1
ATOM 4444 C C . PHE B 1 275 ? -2.881 -33.219 -22.25 1 98.12 275 PHE B C 1
ATOM 4446 O O . PHE B 1 275 ? -1.748 -33.312 -22.734 1 98.12 275 PHE B O 1
ATOM 4453 N N . GLY B 1 276 ? -3.607 -34.219 -22.078 1 97.5 276 GLY B N 1
ATOM 4454 C CA . GLY B 1 276 ? -3.195 -35.562 -22.453 1 97.5 276 GLY B CA 1
ATOM 4455 C C . GLY B 1 276 ? -2.938 -35.719 -23.938 1 97.5 276 GLY B C 1
ATOM 4456 O O . GLY B 1 276 ? -1.976 -36.375 -24.344 1 97.5 276 GLY B O 1
ATOM 4457 N N . GLU B 1 277 ? -3.775 -35.156 -24.719 1 97.19 277 GLU B N 1
ATOM 4458 C CA . GLU B 1 277 ? -3.592 -35.188 -26.156 1 97.19 277 GLU B CA 1
ATOM 4459 C C . GLU B 1 277 ? -2.273 -34.531 -26.578 1 97.19 277 GLU B C 1
ATOM 4461 O O . GLU B 1 277 ? -1.546 -35.062 -27.406 1 97.19 277 GLU B O 1
ATOM 4466 N N . TRP B 1 278 ? -2.059 -33.406 -25.984 1 96.75 278 TRP B N 1
ATOM 4467 C CA . TRP B 1 278 ? -0.814 -32.688 -26.25 1 96.75 278 TRP B CA 1
ATOM 4468 C C . TRP B 1 278 ? 0.394 -33.531 -25.844 1 96.75 278 TRP B C 1
ATOM 4470 O O . TRP B 1 278 ? 1.362 -33.656 -26.609 1 96.75 278 TRP B O 1
ATOM 4480 N N . LEU B 1 279 ? 0.358 -34.094 -24.672 1 96.62 279 LEU B N 1
ATOM 4481 C CA . LEU B 1 279 ? 1.451 -34.906 -24.141 1 96.62 279 LEU B CA 1
ATOM 4482 C C . LEU B 1 279 ? 1.733 -36.094 -25.047 1 96.62 279 LEU B C 1
ATOM 4484 O O . LEU B 1 279 ? 2.891 -36.375 -25.375 1 96.62 279 LEU B O 1
ATOM 4488 N N . ASN B 1 280 ? 0.688 -36.781 -25.453 1 95.38 280 ASN B N 1
ATOM 4489 C CA . ASN B 1 280 ? 0.831 -37.906 -26.344 1 95.38 280 ASN B CA 1
ATOM 4490 C C . ASN B 1 280 ? 1.468 -37.531 -27.672 1 95.38 280 ASN B C 1
ATOM 4492 O O . ASN B 1 280 ? 2.326 -38.25 -28.188 1 95.38 280 ASN B O 1
ATOM 4496 N N . LYS B 1 281 ? 1.012 -36.5 -28.156 1 94.69 281 LYS B N 1
ATOM 4497 C CA . LYS B 1 281 ? 1.563 -36 -29.406 1 94.69 281 LYS B CA 1
ATOM 4498 C C . LYS B 1 281 ? 3.053 -35.688 -29.281 1 94.69 281 LYS B C 1
ATOM 4500 O O . LYS B 1 281 ? 3.855 -36.125 -30.109 1 94.69 281 LYS B O 1
ATOM 4505 N N . GLU B 1 282 ? 3.432 -34.969 -28.234 1 93.12 282 GLU B N 1
ATOM 4506 C CA . GLU B 1 282 ? 4.816 -34.531 -28.047 1 93.12 282 GLU B CA 1
ATOM 4507 C C . GLU B 1 282 ? 5.719 -35.719 -27.703 1 93.12 282 GLU B C 1
ATOM 4509 O O . GLU B 1 282 ? 6.859 -35.812 -28.172 1 93.12 282 GLU B O 1
ATOM 4514 N N . LEU B 1 283 ? 5.203 -36.594 -26.922 1 90.06 283 LEU B N 1
ATOM 4515 C CA . LEU B 1 283 ? 5.973 -37.781 -26.562 1 90.06 283 LEU B CA 1
ATOM 4516 C C . LEU B 1 283 ? 6.113 -38.719 -27.75 1 90.06 283 LEU B C 1
ATOM 4518 O O . LEU B 1 283 ? 7.129 -39.406 -27.875 1 90.06 283 LEU B O 1
ATOM 4522 N N . GLY B 1 284 ? 5.07 -38.812 -28.516 1 86.25 284 GLY B N 1
ATOM 4523 C CA . GLY B 1 284 ? 5.152 -39.594 -29.734 1 86.25 284 GLY B CA 1
ATOM 4524 C C . GLY B 1 284 ? 6.211 -39.094 -30.703 1 86.25 284 GLY B C 1
ATOM 4525 O O . GLY B 1 284 ? 6.879 -39.906 -31.359 1 86.25 284 GLY B O 1
ATOM 4526 N N . ILE B 1 285 ? 6.285 -37.812 -30.703 1 75.44 285 ILE B N 1
ATOM 4527 C CA . ILE B 1 285 ? 7.277 -37.219 -31.578 1 75.44 285 ILE B CA 1
ATOM 4528 C C . ILE B 1 285 ? 8.68 -37.531 -31.062 1 75.44 285 ILE B C 1
ATOM 4530 O O . ILE B 1 285 ? 9.594 -37.781 -31.844 1 75.44 285 ILE B O 1
ATOM 4534 N N . LEU B 1 286 ? 8.852 -37.531 -29.75 1 73.12 286 LEU B N 1
ATOM 4535 C CA . LEU B 1 286 ? 10.156 -37.781 -29.156 1 73.12 286 LEU B CA 1
ATOM 4536 C C . LEU B 1 286 ? 10.555 -39.25 -29.359 1 73.12 286 LEU B C 1
ATOM 4538 O O . LEU B 1 286 ? 11.742 -39.562 -29.484 1 73.12 286 LEU B O 1
ATOM 4542 N N . ASN B 1 287 ? 9.625 -40.188 -29.312 1 68.75 287 ASN B N 1
ATOM 4543 C CA . ASN B 1 287 ? 9.914 -41.625 -29.516 1 68.75 287 ASN B CA 1
ATOM 4544 C C . ASN B 1 287 ? 10.148 -41.938 -30.984 1 68.75 287 ASN B C 1
ATOM 4546 O O . ASN B 1 287 ? 10.492 -43.094 -31.312 1 68.75 287 ASN B O 1
ATOM 4550 N N . LYS B 1 288 ? 9.945 -41 -31.891 1 63.5 288 LYS B N 1
ATOM 4551 C CA . LYS B 1 288 ? 10.297 -41.219 -33.281 1 63.5 288 LYS B CA 1
ATOM 4552 C C . LYS B 1 288 ? 11.688 -40.688 -33.594 1 63.5 288 LYS B C 1
ATOM 4554 O O . LYS B 1 288 ? 12.047 -39.594 -33.156 1 63.5 288 LYS B O 1
#

Nearest PDB structures (foldseek):
  7r3e-assembly1_B  TM=7.028E-01  e=1.417E-09  Pseudomonas aeruginosa PAO1
  7r3e-assembly1_A  TM=7.065E-01  e=1.704E-09  Pseudomonas aeruginosa PAO1
  7tza-assembly1_A  TM=6.832E-01  e=9.793E-10  Pseudomonas aeruginosa UCBPP-PA14
  8dq1-assembly1_A  TM=6.733E-01  e=4.560E-09  Pseudomonas aeruginosa
  2zo4-assembly1_A  TM=6.610E-01  e=8.744E-08  Thermus thermophilus HB8

Solvent-accessible surface area (backbone atoms only — not comparable to full-atom values): 30670 Å² total; per-residue (Å²): 125,83,80,85,66,67,51,62,62,55,45,48,51,65,61,36,54,78,46,47,44,78,44,72,72,56,87,50,33,40,27,38,37,35,41,35,62,73,74,81,67,77,75,74,76,73,75,81,75,81,75,73,71,78,74,77,73,82,76,80,83,71,82,76,74,68,73,74,72,78,76,72,73,76,74,78,28,50,22,30,35,39,36,42,34,30,49,80,28,46,67,57,49,51,51,47,39,32,73,74,69,69,41,57,74,80,35,31,37,32,34,39,34,35,48,48,43,42,58,27,46,22,19,48,45,57,44,45,70,73,40,64,85,38,45,38,30,30,21,46,79,40,47,64,32,39,52,65,27,35,44,57,73,71,38,54,66,42,71,66,42,46,51,48,45,67,72,55,44,68,67,41,68,40,61,47,41,79,73,70,37,70,42,76,44,67,51,66,32,55,93,43,22,28,70,30,32,35,38,57,48,45,18,35,35,84,37,16,41,27,42,40,37,68,84,23,43,38,31,41,45,30,56,60,30,20,26,29,87,82,43,56,43,37,65,42,76,32,58,40,46,67,31,69,66,46,31,52,54,51,50,49,51,47,55,72,73,51,36,43,28,43,36,28,24,40,22,33,41,27,41,46,64,46,43,50,53,47,49,51,54,54,50,52,54,67,76,96,122,84,79,85,66,66,51,62,61,54,46,49,49,65,61,36,53,78,47,47,45,78,46,72,74,53,89,52,34,38,28,37,36,36,43,36,62,73,74,82,67,78,77,74,78,72,77,80,75,76,75,75,70,79,75,78,75,82,76,80,84,69,84,75,75,70,72,74,73,76,76,72,73,76,74,77,29,51,22,32,36,38,36,42,34,31,49,81,29,46,67,57,48,53,49,48,38,32,73,74,69,69,42,56,76,80,36,30,38,32,34,39,35,35,50,48,42,38,60,27,47,23,19,48,44,58,45,45,71,73,40,64,87,39,45,37,30,30,22,48,79,42,46,64,32,39,52,66,26,36,44,56,73,69,38,54,66,44,71,68,42,46,50,50,46,66,71,55,45,68,67,44,66,41,62,46,39,81,72,71,37,69,43,77,46,68,51,67,32,56,92,45,22,29,70,29,32,34,37,56,49,45,19,35,36,84,37,16,42,28,43,41,37,69,84,23,44,37,31,41,44,30,57,60,30,21,25,30,86,83,42,57,42,38,66,43,74,32,58,40,45,66,31,70,66,48,32,52,55,52,50,47,53,47,54,72,72,53,36,43,28,44,36,28,25,41,23,32,41,26,41,46,64,47,44,48,55,48,50,50,53,56,49,53,55,68,77,96

pLDDT: mean 83.82, std 22.47, range [25.36, 98.94]

InterPro domains:
  IPR001279 Metallo-beta-lactamase [PF00753] (76-225)
  IPR001279 Metallo-beta-lactamase [SM00849] (67-266)
  IPR036866 Ribonuclease Z/Hydroxyacylglutathione hydrolase-like [G3DSA:3.60.15.10] (48-286)
  IPR036866 Ribonuclease Z/Hydroxyacylglutathione hydrolase-like [SSF56281] (75-271)
  IPR050855 Metallo-beta-lactamase type 2-like [PTHR42951] (74-229)

Sequence (576 aa):
MPSNSLSEKETISSVLGDDVIAIDMGPKTNIFLLKCHWEEVDKTTRTEVKIESPSAIVDEISSNNKVYHTIETQKRGKYILVDTGKTGDHFKLIQKLEETLHITPNDLSLIVITHAHFDHSGSCWYLQKHYPHVPIAVPYLEADLFRKAISAPSKPTNLLARFTKKVLGDRLGCVPFEPDLLFKGGERLDDYGVKGRVVQMKGHTDGGLVVLLDNKKAAIVNDLMAGSLFSYGHPKFHNFIEDPIAILTNMKSIYDEGHQVIMVTHGYAFTREPFGEWLNKELGILNKMPSNSLSEKETISSVLGDDVIAIDMGPKTNIFLLKCHWEEVDKTTRTEVKIESPSAIVDEISSNNKVYHTIETQKRGKYILVDTGKTGDHFKLIQKLEETLHITPNDLSLIVITHAHFDHSGSCWYLQKHYPHVPIAVPYLEADLFRKAISAPSKPTNLLARFTKKVLGDRLGCVPFEPDLLFKGGERLDDYGVKGRVVQMKGHTDGGLVVLLDNKKAAIVNDLMAGSLFSYGHPKFHNFIEDPIAILTNMKSIYDEGHQVIMVTHGYAFTREPFGEWLNKELGILNK

Secondary structure (DSSP, 8-state):
----PPPHHHHHHHHHTTTEEEEE-SSSBEEEEEE-------TT---------------------------------SEEEE---STT-HHHHHHHHHHHHS--GGGEEEEE--SS-TTTSTTHHHHHHH-TTS-EEEEGGGHHHHHHT-PPP--BSSHHHHHHHHHH-SS-S------SEEE-S--BSGGGT-SEEEEE--SSSSS-EEEEETTSSEEE-GGGSB--SS-SS--B--SB-S-HHHHHHHHHHHHHHT-SEEE-SBS--EEHHHHHHHHHHHHHHHT-/----PPPHHHHHHHHHTTTEEEEE-SSSBEEEEEE-------TT---------------------------------SEEEE---STT-HHHHHHHHHHHHS--GGGEEEEE--SS-TTTSTTHHHHHHH-TTS-EEEEGGGHHHHHHT-PPP--BSSHHHHHHHHHH-SS-S------SEEE-S--BSGGGT-SEEEEE--SSSSS-EEEEETTSSEEE-GGGSB--SS-SS--B--SB-S-HHHHHHHHHHHHHHT-SEEE-SBS--EEHHHHHHHHHHHHHHHT-

Organism: Naegleria lovaniensis (NCBI:txid51637)